Protein AF-A0A914QV08-F1 (afdb_monomer_lite)

Radius of gyration: 94.86 Å; chains: 1; bounding box: 180×82×312 Å

Organism: NCBI:txid227884

Foldseek 3Di:
DDDDDPPPDDDPVNVVVVVVVVVVVVVVVVVVVVVVVVVVVVVVVVVVVVVVVVVVVVVVVVVVVVVVVVVVVVVVVVVVVVVVVVVVVVVVVVVVVVVVVVVVVVVVVVVVVVVLVVVLVVLVVVLVVLVVVLVVVVVVLVVLVVVLVVLVVVLVVLVVVLVVLVVVLVPDDDDPNPVSVVVSVVSVVVSVVSVVVSVVSVVVSVVVNVVSVVVSVVVNVVSVVVNVVSVVVVVVVVVVVVVVVVVVVVVVVVVVVVVVVVVVVVVVVVVVVVVVVVVVVVVVVVVVVVVVVVVVVVVVVVVVVVVVVVVVVVVVVVVVVVVVVVVVVVVVVVVVVVVVVVVVVVVVVVVVVVVVVVVVVVVVVVVVVVVVVVVVVVVVVVVVVVVVVVVVVVVVVVVVVVVVVVVVVVVVVVVPDDDDDDDDDDDDDDDDDDDDDDDDDDDDDDDDDDDDDDDDDDDCPVVVVVVVVVVVVVVVVVVVVVVVVVVVVVVVVVVVVVVVVVVVVVVVVVVVVVVVVVVVVVVVVVVVVVVVVVVVVVVVVVVVVVVVVVVVVVVVVVVVVVVPCVVVVVVVVVVVVVVVVVVVVVVVVVVVVVVVVVVVVVVVVVVVVVVVVVVVVVVVVVVVVVD

Secondary structure (DSSP, 8-state):
-----------HHHHHHHHHHHHHHHHHHHHHHHHHHHHHHHHHHHHHHHHHHHHHHHHHHHHHHHHHHHHHHHHHHHHHHHHHHHHHHHHHHHHHHHHHHHHHHHHHHHHHHHHHHHHHHHHHHHHHHHHHHHHHHHHHHHHHHHHHHHHHHHHHHHHHHHHHHHHHTTS--SS-HHHHHHHHHHHHHHHHHHHHHHHHHHHHHHHHHHHHHHHHHHHHHHHHHHHHHHHHHHHHHHHHHHHHHHHHHHHHHHHHHHHHHHHHHHHHHHHHHHHHHHHHHHHHHHHHHHHHHHHHHHHHHHHHHHHHHHHHHHHHHHHHHHHHHHHHHHHHHHHHHHHHHHHHHHHHHHHHHHHHHHHHHHHHHHHHHHHHHHHHHHHHHHHHHHHHHHHHHHHHHHHHHHHHHHHHHHHHHHTS------------------------------------------SSHHHHHHHHHHHHHHHHHHHHHHHHHHHHHHHHHHHHHHHHHHHHHHHHHHHHHHHHHHHHHHHHHHHHHHHHHHHHHHHHHHHHHHHHHHHHHHHHHHHHHHT-HHHHHHHHHHHHHHHHHHHHHHHHHHHHHHHHHHHHHHHHHHHHHHHHHHHHHHHHHHHHT--

Sequence (627 aa):
MEMNQLVVYFTKEEESSLKNDMEDLVRQSNEVLKEKESLIEANTQLQQSYDNVMDQLSTFKGENDRLKEENEDLLKVVRSYARNEIRLEEENQALQETLDIKLAEMEINDEEKKVLEMDLSKTKLDLVASNKLVIQKEEEIQKLFNEMNLLIDANGKFQLELDLYRRDVSADNQKGSIEALTKALNLEKKNNEALQHELELKKSVMEQVDKLYSDSIEEKTFLQQELTKKDQELKIVNDVIVQKEVEFNDLLNMNESLIGMNNKYQNEQNAYKEELSNIRIENDALKEEIEEASKTVNRLTRNGEKLEEEMEALQKEFDEKAVELNEVKELLSNVQGEFRIVVKHVRELHSIKYEIEAELNEFKIYFDSTNNLLGEKWTDIKTYFNDFCDERFNNSLLTSQLEALQDEISINIRSGSPSLHAQGIYGHDSRLSNLKSPDESVIMSETNFSDSDMNSDEQQTPQVSILLQEKEEEIHNLLLAKQTMNDAFEKLQMEFDSCKTELSNVKLQLQKLEESNETLMEEKETLQQNLNQKAAEMEKINKLYSKCAEEIQQLTQNAKNVQKEEEMKNLLNEKKSLNVANEKLQMECNSLKEKLVNVKALVKDLKMKLKDDDRLFEAMKRYSVGM

Structure (mmCIF, N/CA/C/O backbone):
data_AF-A0A914QV08-F1
#
_entry.id   AF-A0A914QV08-F1
#
loop_
_atom_site.group_PDB
_atom_site.id
_atom_site.type_symbol
_atom_site.label_atom_id
_atom_site.label_alt_id
_atom_site.label_comp_id
_atom_site.label_asym_id
_atom_site.label_entity_id
_atom_site.label_seq_id
_atom_site.pdbx_PDB_ins_code
_atom_site.Cartn_x
_atom_site.Cartn_y
_atom_site.Cartn_z
_atom_site.occupancy
_atom_site.B_iso_or_equiv
_atom_site.auth_seq_id
_atom_site.auth_comp_id
_atom_site.auth_asym_id
_atom_site.auth_atom_id
_atom_site.pdbx_PDB_model_num
ATOM 1 N N . MET A 1 1 ? 48.287 41.450 -59.195 1.00 44.75 1 MET A N 1
ATOM 2 C CA . MET A 1 1 ? 46.987 41.802 -59.801 1.00 44.75 1 MET A CA 1
ATOM 3 C C . MET A 1 1 ? 46.737 40.647 -60.753 1.00 44.75 1 MET A C 1
ATOM 5 O O . MET A 1 1 ? 47.490 40.534 -61.696 1.00 44.75 1 MET A O 1
ATOM 9 N N . GLU A 1 2 ? 46.005 39.602 -60.391 1.00 40.19 2 GLU A N 1
ATOM 10 C CA . GLU A 1 2 ? 44.559 39.590 -60.170 1.00 40.19 2 GLU A CA 1
ATOM 11 C C . GLU A 1 2 ? 44.176 38.449 -59.205 1.00 40.19 2 GLU A C 1
ATOM 13 O O . GLU A 1 2 ? 44.446 37.280 -59.455 1.00 40.19 2 GLU A O 1
ATOM 18 N N . MET A 1 3 ? 43.539 38.804 -58.085 1.00 47.94 3 MET A N 1
ATOM 19 C CA . MET A 1 3 ? 42.507 37.953 -57.492 1.00 47.94 3 MET A CA 1
ATOM 20 C C . MET A 1 3 ? 41.292 38.077 -58.406 1.00 47.94 3 MET A C 1
ATOM 22 O O . MET A 1 3 ? 40.872 39.214 -58.618 1.00 47.94 3 MET A O 1
ATOM 26 N N . ASN A 1 4 ? 40.738 36.972 -58.910 1.00 46.06 4 ASN A N 1
ATOM 27 C CA . ASN A 1 4 ? 39.290 36.738 -58.997 1.00 46.06 4 ASN A CA 1
ATOM 28 C C . ASN A 1 4 ? 38.955 35.478 -59.814 1.00 46.06 4 ASN A C 1
ATOM 30 O O . ASN A 1 4 ? 39.507 35.261 -60.882 1.00 46.06 4 ASN A O 1
ATOM 34 N N . GLN A 1 5 ? 37.957 34.736 -59.316 1.00 45.62 5 GLN A N 1
ATOM 35 C CA . GLN A 1 5 ? 37.134 33.744 -60.027 1.00 45.62 5 GLN A CA 1
ATOM 36 C C . GLN A 1 5 ? 37.705 32.328 -60.206 1.00 45.62 5 GLN A C 1
ATOM 38 O O . GLN A 1 5 ? 37.877 31.847 -61.319 1.00 45.62 5 GLN A O 1
ATOM 43 N N . LEU A 1 6 ? 37.825 31.582 -59.102 1.00 42.19 6 LEU A N 1
ATOM 44 C CA . LEU A 1 6 ? 37.595 30.131 -59.148 1.00 42.19 6 LEU A CA 1
ATOM 45 C C . LEU A 1 6 ? 36.132 29.861 -58.753 1.00 42.19 6 LEU A C 1
ATOM 47 O O . LEU A 1 6 ? 35.830 29.412 -57.651 1.00 42.19 6 LEU A O 1
ATOM 51 N N . VAL A 1 7 ? 35.206 30.235 -59.640 1.00 45.06 7 VAL A N 1
ATOM 52 C CA . VAL A 1 7 ? 33.795 29.843 -59.535 1.00 45.06 7 VAL A CA 1
ATOM 53 C C . VAL A 1 7 ? 33.723 28.394 -59.997 1.00 45.06 7 VAL A C 1
ATOM 55 O O . VAL A 1 7 ? 33.714 28.110 -61.193 1.00 45.06 7 VAL A O 1
ATOM 58 N N . VAL A 1 8 ? 33.740 27.469 -59.039 1.00 50.00 8 VAL A N 1
ATOM 59 C CA . VAL A 1 8 ? 33.333 26.085 -59.285 1.00 50.00 8 VAL A CA 1
ATOM 60 C C . VAL A 1 8 ? 31.843 26.147 -59.602 1.00 50.00 8 VAL A C 1
ATOM 62 O O . VAL A 1 8 ? 31.025 26.351 -58.710 1.00 50.00 8 VAL A O 1
ATOM 65 N N . TYR A 1 9 ? 31.500 26.066 -60.887 1.00 47.19 9 TYR A N 1
ATOM 66 C CA . TYR A 1 9 ? 30.124 25.866 -61.317 1.00 47.19 9 TYR A CA 1
ATOM 67 C C . TYR A 1 9 ? 29.715 24.465 -60.866 1.00 47.19 9 TYR A C 1
ATOM 69 O O . TYR A 1 9 ? 30.026 23.485 -61.540 1.00 47.19 9 TYR A O 1
ATOM 77 N N . PHE A 1 10 ? 29.039 24.376 -59.721 1.00 49.81 10 PHE A N 1
ATOM 78 C CA . PHE A 1 10 ? 28.142 23.255 -59.489 1.00 49.81 10 PHE A CA 1
ATOM 79 C C . PHE A 1 10 ? 27.160 23.217 -60.657 1.00 49.81 10 PHE A C 1
ATOM 81 O O . PHE A 1 10 ? 26.658 24.253 -61.113 1.00 49.81 10 PHE A O 1
ATOM 88 N N . THR A 1 11 ? 26.905 22.029 -61.186 1.00 60.69 11 THR A N 1
ATOM 89 C CA . THR A 1 11 ? 25.772 21.878 -62.092 1.00 60.69 11 THR A CA 1
ATOM 90 C C . THR A 1 11 ? 24.499 22.255 -61.324 1.00 60.69 11 THR A C 1
ATOM 92 O O . THR A 1 11 ? 24.404 22.044 -60.115 1.00 60.69 11 THR A O 1
ATOM 95 N N . LYS A 1 12 ? 23.497 22.836 -61.999 1.00 69.44 12 LYS A N 1
ATOM 96 C CA . LYS A 1 12 ? 22.224 23.205 -61.343 1.00 69.44 12 LYS A CA 1
ATOM 97 C C . LYS A 1 12 ? 21.576 22.029 -60.599 1.00 69.44 12 LYS A C 1
ATOM 99 O O . LYS A 1 12 ? 20.824 22.257 -59.655 1.00 69.44 12 LYS A O 1
ATOM 104 N N . GLU A 1 13 ? 21.848 20.799 -61.027 1.00 70.88 13 GLU A N 1
ATOM 105 C CA . GLU A 1 13 ? 21.416 19.576 -60.348 1.00 70.88 13 GLU A CA 1
ATOM 106 C C . GLU A 1 13 ? 22.136 19.353 -59.017 1.00 70.88 13 GLU A C 1
ATOM 108 O O . GLU A 1 13 ? 21.465 19.098 -58.024 1.00 70.88 13 GLU A O 1
ATOM 113 N N . GLU A 1 14 ? 23.459 19.512 -58.954 1.00 71.12 14 GLU A N 1
ATOM 114 C CA . GLU A 1 14 ? 24.221 19.371 -57.705 1.00 71.12 14 GLU A CA 1
ATOM 115 C C . GLU A 1 14 ? 23.854 20.458 -56.690 1.00 71.12 14 GLU A C 1
ATOM 117 O O . GLU A 1 14 ? 23.657 20.157 -55.517 1.00 71.12 14 GLU A O 1
ATOM 122 N N . GLU A 1 15 ? 23.676 21.706 -57.140 1.00 71.00 15 GLU A N 1
ATOM 123 C CA . GLU A 1 15 ? 23.178 22.796 -56.287 1.00 71.00 15 GLU A CA 1
ATOM 124 C C . GLU A 1 15 ? 21.766 22.505 -55.755 1.00 71.00 15 GLU A C 1
ATOM 126 O O . GLU A 1 15 ? 21.464 22.795 -54.597 1.00 71.00 15 GLU A O 1
ATOM 131 N N . SER A 1 16 ? 20.901 21.904 -56.581 1.00 73.75 16 SER A N 1
ATOM 132 C CA . SER A 1 16 ? 19.544 21.525 -56.170 1.00 73.75 16 SER A CA 1
ATOM 133 C C . SER A 1 16 ? 19.544 20.329 -55.213 1.00 73.75 16 SER A C 1
ATOM 135 O O . SER A 1 16 ? 18.780 20.332 -54.252 1.00 73.75 16 SER A O 1
ATOM 137 N N . SER A 1 17 ? 20.414 19.338 -55.429 1.00 81.12 17 SER A N 1
ATOM 138 C CA . SER A 1 17 ? 20.568 18.176 -54.545 1.00 81.12 17 SER A CA 1
ATOM 139 C C . SER A 1 17 ? 21.088 18.595 -53.176 1.00 81.12 17 SER A C 1
ATOM 141 O O . SER A 1 17 ? 20.472 18.274 -52.167 1.00 81.12 17 SER A O 1
ATOM 143 N N . LEU A 1 18 ? 22.159 19.392 -53.136 1.00 76.44 18 LEU A N 1
ATOM 144 C CA . LEU A 1 18 ? 22.748 19.857 -51.881 1.00 76.44 18 LEU A CA 1
ATOM 145 C C . LEU A 1 18 ? 21.766 20.728 -51.088 1.00 76.44 18 LEU A C 1
ATOM 147 O O . LEU A 1 18 ? 21.722 20.672 -49.862 1.00 76.44 18 LEU A O 1
ATOM 151 N N . LYS A 1 19 ? 20.962 21.533 -51.792 1.00 82.75 19 LYS A N 1
ATOM 152 C CA . LYS A 1 19 ? 19.904 22.332 -51.177 1.00 82.75 19 LYS A CA 1
ATOM 153 C C . LYS A 1 19 ? 18.807 21.452 -50.572 1.00 82.75 19 LYS A C 1
ATOM 155 O O . LYS A 1 19 ? 18.389 21.734 -49.454 1.00 82.75 19 LYS A O 1
ATOM 160 N N . ASN A 1 20 ? 18.378 20.399 -51.267 1.00 86.19 20 ASN A N 1
ATOM 161 C CA . ASN A 1 20 ? 17.392 19.453 -50.740 1.00 86.19 20 ASN A CA 1
ATOM 162 C C . ASN A 1 20 ? 17.938 18.697 -49.519 1.00 86.19 20 ASN A C 1
ATOM 164 O O . ASN A 1 20 ? 17.252 18.629 -48.504 1.00 86.19 20 ASN A O 1
ATOM 168 N N . ASP A 1 21 ? 19.186 18.222 -49.573 1.00 86.88 21 ASP A N 1
ATOM 169 C CA . ASP A 1 21 ? 19.835 17.538 -48.445 1.00 86.88 21 ASP A CA 1
ATOM 170 C C . ASP A 1 21 ? 19.963 18.464 -47.226 1.00 86.88 21 ASP A C 1
ATOM 172 O O . ASP A 1 21 ? 19.763 18.055 -46.082 1.00 86.88 21 ASP A O 1
ATOM 176 N N . MET A 1 22 ? 20.263 19.744 -47.463 1.00 87.31 22 MET A N 1
ATOM 177 C CA . MET A 1 22 ? 20.350 20.756 -46.415 1.00 87.31 22 MET A CA 1
ATOM 178 C C . MET A 1 22 ? 18.970 21.100 -45.834 1.00 87.31 22 MET A C 1
ATOM 180 O O . MET A 1 22 ? 18.849 21.261 -44.620 1.00 87.31 22 MET A O 1
ATOM 184 N N . GLU A 1 23 ? 17.921 21.176 -46.657 1.00 88.38 23 GLU A N 1
ATOM 185 C CA . GLU A 1 23 ? 16.536 21.343 -46.194 1.00 88.38 23 GLU A CA 1
ATOM 186 C C . GLU A 1 23 ? 16.058 20.124 -45.383 1.00 88.38 23 GLU A C 1
ATOM 188 O O . GLU A 1 23 ? 15.420 20.298 -44.340 1.00 88.38 23 GLU A O 1
ATOM 193 N N . ASP A 1 24 ? 16.431 18.906 -45.784 1.00 89.12 24 ASP A N 1
ATOM 194 C CA . ASP A 1 24 ? 16.130 17.676 -45.048 1.00 89.12 24 ASP A CA 1
ATOM 195 C C . ASP A 1 24 ? 16.882 17.586 -43.714 1.00 89.12 24 ASP A C 1
ATOM 197 O O . ASP A 1 24 ? 16.277 17.246 -42.695 1.00 89.12 24 ASP A O 1
ATOM 201 N N . LEU A 1 25 ? 18.161 17.969 -43.673 1.00 87.00 25 LEU A N 1
ATOM 202 C CA . LEU A 1 25 ? 18.932 18.071 -42.429 1.00 87.00 25 LEU A CA 1
ATOM 203 C C . LEU A 1 25 ? 18.346 19.114 -41.476 1.00 87.00 25 LEU A C 1
ATOM 205 O O . LEU A 1 25 ? 18.243 18.869 -40.275 1.00 87.00 25 LEU A O 1
ATOM 209 N N . VAL A 1 26 ? 17.929 20.273 -41.995 1.00 88.62 26 VAL A N 1
ATOM 210 C CA . VAL A 1 26 ? 17.260 21.304 -41.189 1.00 88.62 26 VAL A CA 1
ATOM 211 C C . VAL A 1 26 ? 15.925 20.785 -40.655 1.00 88.62 26 VAL A C 1
ATOM 213 O O . VAL A 1 26 ? 15.602 21.020 -39.489 1.00 88.62 26 VAL A O 1
ATOM 216 N N . ARG A 1 27 ? 15.161 20.039 -41.461 1.00 90.25 27 ARG A N 1
ATOM 217 C CA . ARG A 1 27 ? 13.916 19.402 -41.019 1.00 90.25 27 ARG A CA 1
ATOM 218 C C . ARG A 1 27 ? 14.164 18.384 -39.905 1.00 90.25 27 ARG A C 1
ATOM 220 O O . ARG A 1 27 ? 13.519 18.490 -38.865 1.00 90.25 27 ARG A O 1
ATOM 227 N N . GLN A 1 28 ? 15.125 17.476 -40.073 1.00 88.44 28 GLN A N 1
ATOM 228 C CA . GLN A 1 28 ? 15.495 16.496 -39.044 1.00 88.44 28 GLN A CA 1
ATOM 229 C C . GLN A 1 28 ? 16.004 17.176 -37.767 1.00 88.44 28 GLN A C 1
ATOM 231 O O . GLN A 1 28 ? 15.590 16.822 -36.668 1.00 88.44 28 GLN A O 1
ATOM 236 N N . SER A 1 29 ? 16.839 18.212 -37.894 1.00 88.94 29 SER A N 1
ATOM 237 C CA . SER A 1 29 ? 17.320 19.009 -36.759 1.00 88.94 29 SER A CA 1
ATOM 238 C C . SER A 1 29 ? 16.167 19.660 -35.985 1.00 88.94 29 SER A C 1
ATOM 240 O O . SER A 1 29 ? 16.185 19.692 -34.755 1.00 88.94 29 SER A O 1
ATOM 242 N N . ASN A 1 30 ? 15.150 20.170 -36.684 1.00 89.50 30 ASN A N 1
ATOM 243 C CA . ASN A 1 30 ? 13.964 20.751 -36.054 1.00 89.50 30 ASN A CA 1
ATOM 244 C C . ASN A 1 30 ? 13.074 19.691 -35.385 1.00 89.50 30 ASN A C 1
ATOM 246 O O . ASN A 1 30 ? 12.512 19.960 -34.325 1.00 89.50 30 ASN A O 1
ATOM 250 N N . GLU A 1 31 ? 12.954 18.494 -35.964 1.00 90.12 31 GLU A N 1
ATOM 251 C CA . GLU A 1 31 ? 12.235 17.372 -35.345 1.00 90.12 31 GLU A CA 1
ATOM 252 C C . GLU A 1 31 ? 12.923 16.916 -34.051 1.00 90.12 31 GLU A C 1
ATOM 254 O O . GLU A 1 31 ? 12.260 16.819 -33.019 1.00 90.12 31 GLU A O 1
ATOM 259 N N . VAL A 1 32 ? 14.253 16.769 -34.063 1.00 87.88 32 VAL A N 1
ATOM 260 C CA . VAL A 1 32 ? 15.049 16.434 -32.868 1.00 87.88 32 VAL A CA 1
ATOM 261 C C . VAL A 1 32 ? 14.941 17.521 -31.796 1.00 87.88 32 VAL A C 1
ATOM 263 O O . VAL A 1 32 ? 14.816 17.216 -30.610 1.00 87.88 32 VAL A O 1
ATOM 266 N N . LEU A 1 33 ? 14.955 18.802 -32.182 1.00 88.12 33 LEU A N 1
ATOM 267 C CA . LEU A 1 33 ? 14.746 19.907 -31.238 1.00 88.12 33 LEU A CA 1
ATOM 268 C C . LEU A 1 33 ? 13.366 19.841 -30.580 1.00 88.12 33 LEU A C 1
ATOM 270 O O . LEU A 1 33 ? 13.265 20.011 -29.367 1.00 88.12 33 LEU A O 1
ATOM 274 N N . LYS A 1 34 ? 12.323 19.543 -31.355 1.00 88.81 34 LYS A N 1
ATOM 275 C CA . LYS A 1 34 ? 10.958 19.409 -30.843 1.00 88.81 34 LYS A CA 1
ATOM 276 C C . LYS A 1 34 ? 10.813 18.210 -29.903 1.00 88.81 34 LYS A C 1
ATOM 278 O O . LYS A 1 34 ? 10.137 18.305 -28.881 1.00 88.81 34 LYS A O 1
ATOM 283 N N . GLU A 1 35 ? 11.461 17.094 -30.221 1.00 89.75 35 GLU A N 1
ATOM 284 C CA . GLU A 1 35 ? 11.496 15.915 -29.352 1.00 89.75 35 GLU A CA 1
ATOM 285 C C . GLU A 1 35 ? 12.240 16.212 -28.043 1.00 89.75 35 GLU A C 1
ATOM 287 O O . GLU A 1 35 ? 11.739 15.906 -26.961 1.00 89.75 35 GLU A O 1
ATOM 292 N N . LYS A 1 36 ? 13.374 16.920 -28.116 1.00 88.94 36 LYS A N 1
ATOM 293 C CA . LYS A 1 36 ? 14.104 17.398 -26.936 1.00 88.94 36 LYS A CA 1
ATOM 294 C C . LYS A 1 36 ? 13.247 18.314 -26.059 1.00 88.94 36 LYS A C 1
ATOM 296 O O . LYS A 1 36 ? 13.256 18.158 -24.841 1.00 88.94 36 LYS A O 1
ATOM 301 N N . GLU A 1 37 ? 12.514 19.260 -26.645 1.00 89.62 37 GLU A N 1
ATOM 302 C CA . GLU A 1 37 ? 11.591 20.130 -25.903 1.00 89.62 37 GLU A CA 1
ATOM 303 C C . GLU A 1 37 ? 10.484 19.319 -25.216 1.00 89.62 37 GLU A C 1
ATOM 305 O O . GLU A 1 37 ? 10.229 19.518 -24.028 1.00 89.62 37 GLU A O 1
ATOM 310 N N . SER A 1 38 ? 9.903 18.338 -25.916 1.00 89.50 38 SER A N 1
ATOM 311 C CA . SER A 1 38 ? 8.896 17.436 -25.345 1.00 89.50 38 SER A CA 1
ATOM 312 C C . SER A 1 38 ? 9.447 16.600 -24.183 1.00 89.50 38 SER A C 1
ATOM 314 O O . SER A 1 38 ? 8.743 16.384 -23.197 1.00 89.50 38 SER A O 1
ATOM 316 N N . LEU A 1 39 ? 10.699 16.139 -24.270 1.00 88.44 39 LEU A N 1
ATOM 317 C CA . LEU A 1 39 ? 11.365 15.402 -23.191 1.00 88.44 39 LEU A CA 1
ATOM 318 C C . LEU A 1 39 ? 11.655 16.293 -21.977 1.00 88.44 39 LEU A C 1
ATOM 320 O O . LEU A 1 39 ? 11.482 15.853 -20.842 1.00 88.44 39 LEU A O 1
ATOM 324 N N . ILE A 1 40 ? 12.051 17.552 -22.190 1.00 88.19 40 ILE A N 1
ATOM 325 C CA . ILE A 1 40 ? 12.244 18.527 -21.104 1.00 88.19 40 ILE A CA 1
ATOM 326 C C . ILE A 1 40 ? 10.920 18.791 -20.375 1.00 88.19 40 ILE A C 1
ATOM 328 O O . ILE A 1 40 ? 10.893 18.845 -19.141 1.00 88.19 40 ILE A O 1
ATOM 332 N N . GLU A 1 41 ? 9.819 18.925 -21.114 1.00 88.88 41 GLU A N 1
ATOM 333 C CA . GLU A 1 41 ? 8.491 19.134 -20.536 1.00 88.88 41 GLU A CA 1
ATOM 334 C C . GLU A 1 41 ? 8.027 17.907 -19.736 1.00 88.88 41 GLU A C 1
ATOM 336 O O . GLU A 1 41 ? 7.606 18.048 -18.585 1.00 88.88 41 GLU A O 1
ATOM 341 N N . ALA A 1 42 ? 8.205 16.699 -20.281 1.00 87.06 42 ALA A N 1
ATOM 342 C CA . ALA A 1 42 ? 7.914 15.450 -19.579 1.00 87.06 42 ALA A CA 1
ATOM 343 C C . ALA A 1 42 ? 8.742 15.298 -18.290 1.00 87.06 42 ALA A C 1
ATOM 345 O O . ALA A 1 42 ? 8.202 14.941 -17.243 1.00 87.06 42 ALA A O 1
ATOM 346 N N . ASN A 1 43 ? 10.035 15.631 -18.333 1.00 87.06 43 ASN A N 1
ATOM 347 C CA . ASN A 1 43 ? 10.899 15.572 -17.155 1.00 87.06 43 ASN A CA 1
ATOM 348 C C . ASN A 1 43 ? 10.482 16.600 -16.087 1.00 87.06 43 ASN A C 1
ATOM 350 O O . ASN A 1 43 ? 10.498 16.313 -14.893 1.00 87.06 43 ASN A O 1
ATOM 354 N N . THR A 1 44 ? 10.029 17.783 -16.511 1.00 89.38 44 THR A N 1
ATOM 355 C CA . THR A 1 44 ? 9.492 18.807 -15.600 1.00 89.38 44 THR A CA 1
ATOM 356 C C . THR A 1 44 ? 8.213 18.322 -14.909 1.00 89.38 44 THR A C 1
ATOM 358 O O . THR A 1 44 ? 8.053 18.518 -13.705 1.00 89.38 44 THR A O 1
ATOM 361 N N . GLN A 1 45 ? 7.317 17.649 -15.638 1.00 87.69 45 GLN A N 1
ATOM 362 C CA . GLN A 1 45 ? 6.103 17.058 -15.063 1.00 87.69 45 GLN A CA 1
ATOM 363 C C . GLN A 1 45 ? 6.422 15.916 -14.089 1.00 87.69 45 GLN A C 1
ATOM 365 O O . GLN A 1 45 ? 5.808 15.830 -13.025 1.00 87.69 45 GLN A O 1
ATOM 370 N N . LEU A 1 46 ? 7.406 15.072 -14.412 1.00 86.69 46 LEU A N 1
ATOM 371 C CA . LEU A 1 46 ? 7.882 14.021 -13.510 1.00 86.69 46 LEU A CA 1
ATOM 372 C C . LEU A 1 46 ? 8.454 14.603 -12.218 1.00 86.69 46 LEU A C 1
ATOM 374 O O . LEU A 1 46 ? 8.100 14.131 -11.140 1.00 86.69 46 LEU A O 1
ATOM 378 N N . GLN A 1 47 ? 9.259 15.664 -12.308 1.00 86.56 47 GLN A N 1
ATOM 379 C CA . GLN A 1 47 ? 9.799 16.340 -11.130 1.00 86.56 47 GLN A CA 1
ATOM 380 C C . GLN A 1 47 ? 8.682 16.916 -10.247 1.00 86.56 47 GLN A C 1
ATOM 382 O O . GLN A 1 47 ? 8.678 16.697 -9.040 1.00 86.56 47 GLN A O 1
ATOM 387 N N . GLN A 1 48 ? 7.681 17.572 -10.843 1.00 86.19 48 GLN A N 1
ATOM 388 C CA . GLN A 1 48 ? 6.514 18.068 -10.101 1.00 86.19 48 GLN A CA 1
ATOM 389 C C . GLN A 1 48 ? 5.713 16.936 -9.443 1.00 86.19 48 GLN A C 1
ATOM 391 O O . GLN A 1 48 ? 5.229 17.082 -8.321 1.00 86.19 48 GLN A O 1
ATOM 396 N N . SER A 1 49 ? 5.567 15.795 -10.124 1.00 87.00 49 SER A N 1
ATOM 397 C CA . SER A 1 49 ? 4.915 14.617 -9.551 1.00 87.00 49 SER A CA 1
ATOM 398 C C . SER A 1 49 ? 5.714 14.042 -8.381 1.00 87.00 49 SER A C 1
ATOM 400 O O . SER A 1 49 ? 5.115 13.641 -7.385 1.00 87.00 49 SER A O 1
ATOM 402 N N . TYR A 1 50 ? 7.042 13.997 -8.488 1.00 88.69 50 TYR A N 1
ATOM 403 C CA . TYR A 1 50 ? 7.927 13.545 -7.419 1.00 88.69 50 TYR A CA 1
ATOM 404 C C . TYR A 1 50 ? 7.816 14.448 -6.184 1.00 88.69 50 TYR A C 1
ATOM 406 O O . TYR A 1 50 ? 7.594 13.949 -5.081 1.00 88.69 50 TYR A O 1
ATOM 414 N N . ASP A 1 51 ? 7.873 15.768 -6.375 1.00 86.94 51 ASP A N 1
ATOM 415 C CA . ASP A 1 51 ? 7.759 16.742 -5.286 1.00 86.94 51 ASP A CA 1
ATOM 416 C C . ASP A 1 51 ? 6.397 16.620 -4.570 1.00 86.94 51 ASP A C 1
ATOM 418 O O . ASP A 1 51 ? 6.343 16.548 -3.342 1.00 86.94 51 ASP A O 1
ATOM 422 N N . ASN A 1 52 ? 5.300 16.460 -5.323 1.00 87.88 52 ASN A N 1
ATOM 423 C CA . ASN A 1 52 ? 3.968 16.220 -4.752 1.00 87.88 52 ASN A CA 1
ATOM 424 C C . ASN A 1 52 ? 3.898 14.934 -3.908 1.00 87.88 52 ASN A C 1
ATOM 426 O O . ASN A 1 52 ? 3.266 14.922 -2.850 1.00 87.88 52 ASN A O 1
ATOM 430 N N . VAL A 1 53 ? 4.522 13.842 -4.362 1.00 84.88 53 VAL A N 1
ATOM 431 C CA . VAL A 1 53 ? 4.568 12.579 -3.602 1.00 84.88 53 VAL A CA 1
ATOM 432 C C . VAL A 1 53 ? 5.381 12.751 -2.317 1.00 84.88 53 VAL A C 1
ATOM 434 O O . VAL A 1 53 ? 4.984 12.246 -1.264 1.00 84.88 53 VAL A O 1
ATOM 437 N N . MET A 1 54 ? 6.484 13.498 -2.367 1.00 86.31 54 MET A N 1
ATOM 438 C CA . MET A 1 54 ? 7.299 13.789 -1.187 1.00 86.31 54 MET A CA 1
ATOM 439 C C . MET A 1 54 ? 6.550 14.644 -0.154 1.00 86.31 54 MET A C 1
ATOM 441 O O . MET A 1 54 ? 6.624 14.356 1.044 1.00 86.31 54 MET A O 1
ATOM 445 N N . ASP A 1 55 ? 5.760 15.624 -0.595 1.00 85.25 55 ASP A N 1
ATOM 446 C CA . ASP A 1 55 ? 4.897 16.424 0.284 1.00 85.25 55 ASP A CA 1
ATOM 447 C C . ASP A 1 55 ? 3.798 15.575 0.946 1.00 85.25 55 ASP A C 1
ATOM 449 O O . ASP A 1 55 ? 3.531 15.700 2.150 1.00 85.25 55 ASP A O 1
ATOM 453 N N . GLN A 1 56 ? 3.194 14.647 0.197 1.00 84.94 56 GLN A N 1
ATOM 454 C CA . GLN A 1 56 ? 2.225 13.692 0.744 1.00 84.94 56 GLN A CA 1
ATOM 455 C C . GLN A 1 56 ? 2.865 12.757 1.776 1.00 84.94 56 GLN A C 1
ATOM 457 O O . GLN A 1 56 ? 2.299 12.558 2.851 1.00 84.94 56 GLN A O 1
ATOM 462 N N . LEU A 1 57 ? 4.065 12.233 1.508 1.00 81.94 57 LEU A N 1
ATOM 463 C CA . LEU A 1 57 ? 4.811 11.403 2.462 1.00 81.94 57 LEU A CA 1
ATOM 464 C C . LEU A 1 57 ? 5.153 12.163 3.747 1.00 81.94 57 LEU A C 1
ATOM 466 O O . LEU A 1 57 ? 5.035 11.608 4.841 1.00 81.94 57 LEU A O 1
ATOM 470 N N . SER A 1 58 ? 5.540 13.435 3.632 1.00 82.62 58 SER A N 1
ATOM 471 C CA . SER A 1 58 ? 5.781 14.306 4.787 1.00 82.62 58 SER A CA 1
ATOM 472 C C . SER A 1 58 ? 4.510 14.491 5.625 1.00 82.62 58 SER A C 1
ATOM 474 O O . SER A 1 58 ? 4.539 14.363 6.852 1.00 82.62 58 SER A O 1
ATOM 476 N N . THR A 1 59 ? 3.370 14.688 4.958 1.00 84.75 59 THR A N 1
ATOM 477 C CA . THR A 1 59 ? 2.056 14.807 5.606 1.00 84.75 59 THR A CA 1
ATOM 478 C C . THR A 1 59 ? 1.670 13.514 6.330 1.00 84.75 59 THR A C 1
ATOM 480 O O . THR A 1 59 ? 1.349 13.551 7.518 1.00 84.75 59 THR A O 1
ATOM 483 N N . PHE A 1 60 ? 1.792 12.358 5.667 1.00 84.06 60 PHE A N 1
ATOM 484 C CA . PHE A 1 60 ? 1.508 11.054 6.276 1.00 84.06 60 PHE A CA 1
ATOM 485 C C . PHE A 1 60 ? 2.416 10.747 7.463 1.00 84.06 60 PHE A C 1
ATOM 487 O O . PHE A 1 60 ? 1.973 10.157 8.448 1.00 84.06 60 PHE A O 1
ATOM 494 N N . LYS A 1 61 ? 3.682 11.165 7.404 1.00 85.19 61 LYS A N 1
ATOM 495 C CA . LYS A 1 61 ? 4.604 11.020 8.529 1.00 85.19 61 LYS A CA 1
ATOM 496 C C . LYS A 1 61 ? 4.130 11.822 9.744 1.00 85.19 61 LYS A C 1
ATOM 498 O O . LYS A 1 61 ? 4.086 11.268 10.839 1.00 85.19 61 LYS A O 1
ATOM 503 N N . GLY A 1 62 ? 3.719 13.076 9.545 1.00 82.69 62 GLY A N 1
ATOM 504 C CA . GLY A 1 62 ? 3.164 13.906 10.617 1.00 82.69 62 GLY A CA 1
ATOM 505 C C . GLY A 1 62 ? 1.879 13.329 11.221 1.00 82.69 62 GLY A C 1
ATOM 506 O O . GLY A 1 62 ? 1.699 13.353 12.437 1.00 82.69 62 GLY A O 1
ATOM 507 N N . GLU A 1 63 ? 1.005 12.756 10.394 1.00 82.94 63 GLU A N 1
ATOM 508 C CA . GLU A 1 63 ? -0.234 12.124 10.859 1.00 82.94 63 GLU A CA 1
ATOM 509 C C . GLU A 1 63 ? 0.027 10.823 11.635 1.00 82.94 63 GLU A C 1
ATOM 511 O O . GLU A 1 63 ? -0.578 10.596 12.682 1.00 82.94 63 GLU A O 1
ATOM 516 N N . ASN A 1 64 ? 0.996 10.014 11.199 1.00 82.25 64 ASN A N 1
ATOM 517 C CA . ASN A 1 64 ? 1.432 8.815 11.918 1.00 82.25 64 ASN A CA 1
ATOM 518 C C . ASN A 1 64 ? 2.036 9.158 13.292 1.00 82.25 64 ASN A C 1
ATOM 520 O O . ASN A 1 64 ? 1.742 8.496 14.287 1.00 82.25 64 ASN A O 1
ATOM 524 N N . ASP A 1 65 ? 2.835 10.223 13.377 1.00 83.62 65 ASP A N 1
ATOM 525 C CA . ASP A 1 65 ? 3.377 10.688 14.656 1.00 83.62 65 ASP A CA 1
ATOM 526 C C . ASP A 1 65 ? 2.261 11.175 15.601 1.00 83.62 65 ASP A C 1
ATOM 528 O O . ASP A 1 65 ? 2.279 10.837 16.786 1.00 83.62 65 ASP A O 1
ATOM 532 N N . ARG A 1 66 ? 1.228 11.857 15.077 1.00 88.38 66 ARG A N 1
ATOM 533 C CA . ARG A 1 66 ? 0.044 12.242 15.866 1.00 88.38 66 ARG A CA 1
ATOM 534 C C . ARG A 1 66 ? -0.742 11.028 16.367 1.00 88.38 66 ARG A C 1
ATOM 536 O O . ARG A 1 66 ? -1.126 10.984 17.531 1.00 88.38 66 ARG A O 1
ATOM 543 N N . LEU A 1 67 ? -0.947 10.020 15.518 1.00 83.31 67 LEU A N 1
ATOM 544 C CA . LEU A 1 67 ? -1.635 8.781 15.896 1.00 83.31 67 LEU A CA 1
ATOM 545 C C . LEU A 1 67 ? -0.867 7.987 16.961 1.00 83.31 67 LEU A C 1
ATOM 547 O O . LEU A 1 67 ? -1.483 7.369 17.829 1.00 83.31 67 LEU A O 1
ATOM 551 N N . LYS A 1 68 ? 0.471 8.008 16.939 1.00 81.44 68 LYS A N 1
ATOM 552 C CA . LYS A 1 68 ? 1.285 7.420 18.016 1.00 81.44 68 LYS A CA 1
ATOM 553 C C . LYS A 1 68 ? 1.072 8.138 19.344 1.00 81.44 68 LYS A C 1
ATOM 555 O O . LYS A 1 68 ? 0.954 7.468 20.365 1.00 81.44 68 LYS A O 1
ATOM 560 N N . GLU A 1 69 ? 1.004 9.467 19.331 1.00 83.62 69 GLU A N 1
ATOM 561 C CA . GLU A 1 69 ? 0.730 10.262 20.531 1.00 83.62 69 GLU A CA 1
ATOM 562 C C . GLU A 1 69 ? -0.680 9.984 21.082 1.00 83.62 69 GLU A C 1
ATOM 564 O O . GLU A 1 69 ? -0.827 9.691 22.270 1.00 83.62 69 GLU A O 1
ATOM 569 N N . GLU A 1 70 ? -1.698 9.948 20.214 1.00 83.81 70 GLU A N 1
ATOM 570 C CA . GLU A 1 70 ? -3.071 9.576 20.590 1.00 83.81 70 GLU A CA 1
ATOM 571 C C . GLU A 1 70 ? -3.140 8.151 21.179 1.00 83.81 70 GLU A C 1
ATOM 573 O O . GLU A 1 70 ? -3.802 7.930 22.197 1.00 83.81 70 GLU A O 1
ATOM 578 N N . ASN A 1 71 ? -2.410 7.185 20.607 1.00 78.75 71 ASN A N 1
ATOM 579 C CA . ASN A 1 71 ? -2.318 5.823 21.147 1.00 78.75 71 ASN A CA 1
ATOM 580 C C . ASN A 1 71 ? -1.638 5.767 22.523 1.00 78.75 71 ASN A C 1
ATOM 582 O O . ASN A 1 71 ? -2.071 5.011 23.397 1.00 78.75 71 ASN A O 1
ATOM 586 N N . GLU A 1 72 ? -0.585 6.556 22.740 1.00 85.25 72 GLU A N 1
ATOM 587 C CA . GLU A 1 72 ? 0.099 6.647 24.033 1.00 85.25 72 GLU A CA 1
ATOM 588 C C . GLU A 1 72 ? -0.846 7.209 25.112 1.00 85.25 72 GLU A C 1
ATOM 590 O O . GLU A 1 72 ? -0.879 6.721 26.248 1.00 85.25 72 GLU A O 1
ATOM 595 N N . ASP A 1 73 ? -1.671 8.195 24.757 1.00 82.19 73 ASP A N 1
ATOM 596 C CA . ASP A 1 73 ? -2.678 8.765 25.651 1.00 82.19 73 ASP A CA 1
ATOM 597 C C . ASP A 1 73 ? -3.835 7.797 25.931 1.00 82.19 73 ASP A C 1
ATOM 599 O O . ASP A 1 73 ? -4.230 7.634 27.092 1.00 82.19 73 ASP A O 1
ATOM 603 N N . LEU A 1 74 ? -4.313 7.064 24.922 1.00 77.69 74 LEU A N 1
ATOM 604 C CA . LEU A 1 74 ? -5.281 5.980 25.117 1.00 77.69 74 LEU A CA 1
ATOM 605 C C . LEU A 1 74 ? -4.728 4.894 26.047 1.00 77.69 74 LEU A C 1
ATOM 607 O O . LEU A 1 74 ? -5.426 4.445 26.957 1.00 77.69 74 LEU A O 1
ATOM 611 N N . LEU A 1 75 ? -3.454 4.520 25.909 1.00 79.88 75 LEU A N 1
ATOM 612 C CA . LEU A 1 75 ? -2.792 3.580 26.817 1.00 79.88 75 LEU A CA 1
ATOM 613 C C . LEU A 1 75 ? -2.748 4.091 28.263 1.00 79.88 75 LEU A C 1
ATOM 615 O O . LEU A 1 75 ? -2.939 3.305 29.196 1.00 79.88 75 LEU A O 1
ATOM 619 N N . LYS A 1 76 ? -2.534 5.395 28.488 1.00 82.94 76 LYS A N 1
ATOM 620 C CA . LYS A 1 76 ? -2.608 5.988 29.838 1.00 82.94 76 LYS A CA 1
ATOM 621 C C . LYS A 1 76 ? -4.017 5.889 30.421 1.00 82.94 76 LYS A C 1
ATOM 623 O O . LYS A 1 76 ? -4.149 5.588 31.610 1.00 82.94 76 LYS A O 1
ATOM 628 N N . VAL A 1 77 ? -5.043 6.105 29.598 1.00 74.75 77 VAL A N 1
ATOM 629 C CA . VAL A 1 77 ? -6.454 5.965 29.983 1.00 74.75 77 VAL A CA 1
ATOM 630 C C . VAL A 1 77 ? -6.788 4.505 30.310 1.00 74.75 77 VAL A C 1
ATOM 632 O O . VAL A 1 77 ? -7.322 4.224 31.377 1.00 74.75 77 VAL A O 1
ATOM 635 N N . VAL A 1 78 ? -6.379 3.542 29.483 1.00 72.25 78 VAL A N 1
ATOM 636 C CA . VAL A 1 78 ? -6.580 2.108 29.767 1.00 72.25 78 VAL A CA 1
ATOM 637 C C . VAL A 1 78 ? -5.892 1.697 31.076 1.00 72.25 78 VAL A C 1
ATOM 639 O O . VAL A 1 78 ? -6.482 1.005 31.906 1.00 72.25 78 VAL A O 1
ATOM 642 N N . ARG A 1 79 ? -4.672 2.188 31.336 1.00 79.94 79 ARG A N 1
ATOM 643 C CA . ARG A 1 79 ? -3.964 1.950 32.609 1.00 79.94 79 ARG A CA 1
ATOM 644 C C . ARG A 1 79 ? -4.631 2.619 33.817 1.00 79.94 79 ARG A C 1
ATOM 646 O O . ARG A 1 79 ? -4.382 2.195 34.947 1.00 79.94 79 ARG A O 1
ATOM 653 N N . SER A 1 80 ? -5.400 3.695 33.643 1.00 74.25 80 SER A N 1
ATOM 654 C CA . SER A 1 80 ? -6.164 4.297 34.745 1.00 74.25 80 SER A CA 1
ATOM 655 C C . SER A 1 80 ? -7.440 3.501 35.025 1.00 74.25 80 SER A C 1
ATOM 657 O O . SER A 1 80 ? -7.733 3.245 36.191 1.00 74.25 80 SER A O 1
ATOM 659 N N . TYR A 1 81 ? -8.120 3.008 33.984 1.00 69.38 81 TYR A N 1
ATOM 660 C CA . TYR A 1 81 ? -9.264 2.106 34.128 1.00 69.38 81 TYR A CA 1
ATOM 661 C C . TYR A 1 81 ? -8.893 0.801 34.834 1.00 69.38 81 TYR A C 1
ATOM 663 O O . TYR A 1 81 ? -9.544 0.457 35.815 1.00 69.38 81 TYR A O 1
ATOM 671 N N . ALA A 1 82 ? -7.797 0.146 34.439 1.00 70.75 82 ALA A N 1
ATOM 672 C CA . ALA A 1 82 ? -7.329 -1.075 35.104 1.00 70.75 82 ALA A CA 1
ATOM 673 C C . ALA A 1 82 ? -7.016 -0.857 36.600 1.00 70.75 82 ALA A C 1
ATOM 675 O O . ALA A 1 82 ? -7.275 -1.720 37.433 1.00 70.75 82 ALA A O 1
ATOM 676 N N . ARG A 1 83 ? -6.493 0.322 36.972 1.00 76.12 83 ARG A N 1
ATOM 677 C CA . ARG A 1 83 ? -6.264 0.679 38.384 1.00 76.12 83 ARG A CA 1
ATOM 678 C C . ARG A 1 83 ? -7.565 0.909 39.152 1.00 76.12 83 ARG A C 1
ATOM 680 O O . ARG A 1 83 ? -7.646 0.542 40.319 1.00 76.12 83 ARG A O 1
ATOM 687 N N . ASN A 1 84 ? -8.568 1.509 38.514 1.00 65.88 84 ASN A N 1
ATOM 688 C CA . ASN A 1 84 ? -9.885 1.693 39.122 1.00 65.88 84 ASN A CA 1
ATOM 689 C C . ASN A 1 84 ? -10.623 0.362 39.306 1.00 65.88 84 ASN A C 1
ATOM 691 O O . ASN A 1 84 ? -11.308 0.200 40.309 1.00 65.88 84 ASN A O 1
ATOM 695 N N . GLU A 1 85 ? -10.460 -0.579 38.375 1.00 68.50 85 GLU A N 1
ATOM 696 C CA . GLU A 1 85 ? -11.030 -1.928 38.461 1.00 68.50 85 GLU A CA 1
ATOM 697 C C . GLU A 1 85 ? -10.490 -2.685 39.680 1.00 68.50 85 GLU A C 1
ATOM 699 O O . GLU A 1 85 ? -11.278 -3.118 40.515 1.00 68.50 85 GLU A O 1
ATOM 704 N N . ILE A 1 86 ? -9.164 -2.714 39.862 1.00 73.81 86 ILE A N 1
ATOM 705 C CA . ILE A 1 86 ? -8.529 -3.316 41.048 1.00 73.81 86 ILE A CA 1
ATOM 706 C C . ILE A 1 86 ? -9.068 -2.684 42.340 1.00 73.81 86 ILE A C 1
ATOM 708 O O . ILE A 1 86 ? -9.416 -3.391 43.280 1.00 73.81 86 ILE A O 1
ATOM 712 N N . ARG A 1 87 ? -9.197 -1.351 42.377 1.00 73.00 87 ARG A N 1
ATOM 713 C CA . ARG A 1 87 ? -9.706 -0.637 43.557 1.00 73.00 87 ARG A CA 1
ATOM 714 C C . ARG A 1 87 ? -11.163 -0.989 43.883 1.00 73.00 87 ARG A C 1
ATOM 716 O O . ARG A 1 87 ? -11.520 -1.079 45.052 1.00 73.00 87 ARG A O 1
ATOM 723 N N . LEU A 1 88 ? -12.009 -1.144 42.864 1.00 68.81 88 LEU A N 1
ATOM 724 C CA . LEU A 1 88 ? -13.409 -1.544 43.042 1.00 68.81 88 LEU A CA 1
ATOM 725 C C . LEU A 1 88 ? -13.522 -2.990 43.536 1.00 68.81 88 LEU A C 1
ATOM 727 O O . LEU A 1 88 ? -14.402 -3.299 44.334 1.00 68.81 88 LEU A O 1
ATOM 731 N N . GLU A 1 89 ? -12.625 -3.865 43.088 1.00 69.75 89 GLU A N 1
ATOM 732 C CA . GLU A 1 89 ? -12.574 -5.255 43.536 1.00 69.75 89 GLU A CA 1
ATOM 733 C C . GLU A 1 89 ? -12.149 -5.357 45.010 1.00 69.75 89 GLU A C 1
ATOM 735 O O . GLU A 1 89 ? -12.785 -6.072 45.784 1.00 69.75 89 GLU A O 1
ATOM 740 N N . GLU A 1 90 ? -11.175 -4.544 45.436 1.00 75.06 90 GLU A N 1
ATOM 741 C CA . GLU A 1 90 ? -10.795 -4.386 46.848 1.00 75.06 90 GLU A CA 1
ATOM 742 C C . GLU A 1 90 ? -11.950 -3.833 47.712 1.00 75.06 90 GLU A C 1
ATOM 744 O O . GLU A 1 90 ? -12.205 -4.343 48.805 1.00 75.06 90 GLU A O 1
ATOM 749 N N . GLU A 1 91 ? -12.693 -2.823 47.233 1.00 72.69 91 GLU A N 1
ATOM 750 C CA . GLU A 1 91 ? -13.878 -2.285 47.931 1.00 72.69 91 GLU A CA 1
ATOM 751 C C . GLU A 1 91 ? -14.994 -3.331 48.073 1.00 72.69 91 GLU A C 1
ATOM 753 O O . GLU A 1 91 ? -15.603 -3.448 49.140 1.00 72.69 91 GLU A O 1
ATOM 758 N N . ASN A 1 92 ? -15.249 -4.118 47.025 1.00 66.69 92 ASN A N 1
ATOM 759 C CA . ASN A 1 92 ? -16.237 -5.197 47.062 1.00 66.69 92 ASN A CA 1
ATOM 760 C C . ASN A 1 92 ? -15.837 -6.300 48.045 1.00 66.69 92 ASN A C 1
ATOM 762 O O . ASN A 1 92 ? -16.690 -6.800 48.780 1.00 66.69 92 ASN A O 1
ATOM 766 N N . GLN A 1 93 ? -14.551 -6.649 48.108 1.00 74.62 93 GLN A N 1
ATOM 767 C CA . GLN A 1 93 ? -14.050 -7.626 49.070 1.00 74.62 93 GLN A CA 1
ATOM 768 C C . GLN A 1 93 ? -14.233 -7.137 50.517 1.00 74.62 93 GLN A C 1
ATOM 770 O O . GLN A 1 93 ? -14.733 -7.882 51.358 1.00 74.62 93 GLN A O 1
ATOM 775 N N . ALA A 1 94 ? -13.940 -5.863 50.796 1.00 71.62 94 ALA A N 1
ATOM 776 C CA . ALA A 1 94 ? -14.162 -5.265 52.116 1.00 71.62 94 ALA A CA 1
ATOM 777 C C . ALA A 1 94 ? -15.655 -5.198 52.505 1.00 71.62 94 ALA A C 1
ATOM 779 O O . ALA A 1 94 ? -16.024 -5.396 53.669 1.00 71.62 94 ALA A O 1
ATOM 780 N N . LEU A 1 95 ? -16.539 -4.931 51.536 1.00 72.69 95 LEU A N 1
ATOM 781 C CA . LEU A 1 95 ? -17.988 -4.967 51.747 1.00 72.69 95 LEU A CA 1
ATOM 782 C C . LEU A 1 95 ? -18.485 -6.381 52.060 1.00 72.69 95 LEU A C 1
ATOM 784 O O . LEU A 1 95 ? -19.330 -6.531 52.944 1.00 72.69 95 LEU A O 1
ATOM 788 N N . GLN A 1 96 ? -17.942 -7.401 51.390 1.00 72.38 96 GLN A N 1
ATOM 789 C CA . GLN A 1 96 ? -18.277 -8.798 51.657 1.00 72.38 96 GLN A CA 1
ATOM 790 C C . GLN A 1 96 ? -17.857 -9.216 53.073 1.00 72.38 96 GLN A C 1
ATOM 792 O O . GLN A 1 96 ? -18.676 -9.756 53.811 1.00 72.38 96 GLN A O 1
ATOM 797 N N . GLU A 1 97 ? -16.641 -8.869 53.505 1.00 75.19 97 GLU A N 1
ATOM 798 C CA . GLU A 1 97 ? -16.183 -9.117 54.883 1.00 75.19 97 GLU A CA 1
ATOM 799 C C . GLU A 1 97 ? -17.080 -8.422 55.922 1.00 75.19 97 GLU A C 1
ATOM 801 O O . GLU A 1 97 ? -17.415 -8.990 56.962 1.00 75.19 97 GLU A O 1
ATOM 806 N N . THR A 1 98 ? -17.533 -7.199 55.629 1.00 75.12 98 THR A N 1
ATOM 807 C CA . THR A 1 98 ? -18.461 -6.458 56.500 1.00 75.12 98 THR A CA 1
ATOM 808 C C . THR A 1 98 ? -19.840 -7.124 56.577 1.00 75.12 98 THR A C 1
ATOM 810 O O . THR A 1 98 ? -20.479 -7.112 57.634 1.00 75.12 98 THR A O 1
ATOM 813 N N . LEU A 1 99 ? -20.324 -7.684 55.465 1.00 70.25 99 LEU A N 1
ATOM 814 C CA . LEU A 1 99 ? -21.590 -8.413 55.408 1.00 70.25 99 LEU A CA 1
ATOM 815 C C . LEU A 1 99 ? -21.518 -9.699 56.239 1.00 70.25 99 LEU A C 1
ATOM 817 O O . LEU A 1 99 ? -22.430 -9.960 57.023 1.00 70.25 99 LEU A O 1
ATOM 821 N N . ASP A 1 100 ? -20.421 -10.447 56.122 1.00 70.06 100 ASP A N 1
ATOM 822 C CA . ASP A 1 100 ? -20.195 -11.689 56.864 1.00 70.06 100 ASP A CA 1
ATOM 823 C C . ASP A 1 100 ? -20.137 -11.433 58.383 1.00 70.06 100 ASP A C 1
ATOM 825 O O . ASP A 1 100 ? -20.748 -12.166 59.163 1.00 70.06 100 ASP A O 1
ATOM 829 N N . ILE A 1 101 ? -19.501 -10.334 58.816 1.00 71.12 101 ILE A N 1
ATOM 830 C CA . ILE A 1 101 ? -19.501 -9.898 60.226 1.00 71.12 101 ILE A CA 1
ATOM 831 C C . ILE A 1 101 ? -20.923 -9.582 60.710 1.00 71.12 101 ILE A C 1
ATOM 833 O O . ILE A 1 101 ? -21.324 -10.031 61.783 1.00 71.12 101 ILE A O 1
ATOM 837 N N . LYS A 1 102 ? -21.718 -8.846 59.922 1.00 67.81 102 LYS A N 1
ATOM 838 C CA . LYS A 1 102 ? -23.107 -8.516 60.290 1.00 67.81 102 LYS A CA 1
ATOM 839 C C . LYS A 1 102 ? -24.023 -9.737 60.335 1.00 67.81 102 LYS A C 1
ATOM 841 O O . LYS A 1 102 ? -24.934 -9.774 61.158 1.00 67.81 102 LYS A O 1
ATOM 846 N N . LEU A 1 103 ? -23.809 -10.717 59.458 1.00 61.19 103 LEU A N 1
ATOM 847 C CA . LEU A 1 103 ? -24.535 -11.988 59.492 1.00 61.19 103 LEU A CA 1
ATOM 848 C C . LEU A 1 103 ? -24.219 -12.761 60.782 1.00 61.19 103 LEU A C 1
ATOM 850 O O . LEU A 1 103 ? -25.147 -13.227 61.439 1.00 61.19 103 LEU A O 1
ATOM 854 N N . ALA A 1 104 ? -22.953 -12.790 61.208 1.00 60.72 104 ALA A N 1
ATOM 855 C CA . ALA A 1 104 ? -22.553 -13.379 62.488 1.00 60.72 104 ALA A CA 1
ATOM 856 C C . ALA A 1 104 ? -23.128 -12.625 63.708 1.00 60.72 104 ALA A C 1
ATOM 858 O O . ALA A 1 104 ? -23.511 -13.243 64.699 1.00 60.72 104 ALA A O 1
ATOM 859 N N . GLU A 1 105 ? -23.255 -11.294 63.645 1.00 57.56 105 GLU A N 1
ATOM 860 C CA . GLU A 1 105 ? -23.930 -10.499 64.687 1.00 57.56 105 GLU A CA 1
ATOM 861 C C . GLU A 1 105 ? -25.444 -10.777 64.768 1.00 57.56 105 GLU A C 1
ATOM 863 O O . GLU A 1 105 ? -26.029 -10.700 65.849 1.00 57.56 105 GLU A O 1
ATOM 868 N N . MET A 1 106 ? -26.100 -11.122 63.653 1.00 55.59 106 MET A N 1
ATOM 869 C CA . MET A 1 106 ? -27.517 -11.509 63.661 1.00 55.59 106 MET A CA 1
ATOM 870 C C . MET A 1 106 ? -27.752 -12.904 64.256 1.00 55.59 106 MET A C 1
ATOM 872 O O . MET A 1 106 ? -28.743 -13.073 64.962 1.00 55.59 106 MET A O 1
ATOM 876 N N . GLU A 1 107 ? -26.843 -13.866 64.059 1.00 52.62 107 GLU A N 1
ATOM 877 C CA . GLU A 1 107 ? -26.914 -15.178 64.733 1.00 52.62 107 GLU A CA 1
ATOM 878 C C . GLU A 1 107 ? -26.846 -15.046 66.268 1.00 52.62 107 GLU A C 1
ATOM 880 O O . GLU A 1 107 ? -27.480 -15.813 66.991 1.00 52.62 107 GLU A O 1
ATOM 885 N N . ILE A 1 108 ? -26.150 -14.026 66.786 1.00 51.25 108 ILE A N 1
ATOM 886 C CA . ILE A 1 108 ? -26.099 -13.720 68.227 1.00 51.25 108 ILE A CA 1
ATOM 887 C C . ILE A 1 108 ? -27.462 -13.216 68.750 1.00 51.25 108 ILE A C 1
ATOM 889 O O . ILE A 1 108 ? -27.851 -13.559 69.868 1.00 51.25 108 ILE A O 1
ATOM 893 N N . ASN A 1 109 ? -28.228 -12.470 67.944 1.00 53.50 109 ASN A N 1
ATOM 894 C CA . ASN A 1 109 ? -29.564 -11.978 68.322 1.00 53.50 109 ASN A CA 1
ATOM 895 C C . ASN A 1 109 ? -30.626 -13.095 68.409 1.00 53.50 109 ASN A C 1
ATOM 897 O O . ASN A 1 109 ? -31.541 -13.005 69.231 1.00 53.50 109 ASN A O 1
ATOM 901 N N . ASP A 1 110 ? -30.519 -14.157 67.605 1.00 53.50 110 ASP A N 1
ATOM 902 C CA . ASP A 1 110 ? -31.427 -15.315 67.697 1.00 53.50 110 ASP A CA 1
ATOM 903 C C . ASP A 1 110 ? -31.222 -16.109 68.999 1.00 53.50 110 ASP A C 1
ATOM 905 O O . ASP A 1 110 ? -32.173 -16.654 69.575 1.00 53.50 110 ASP A O 1
ATOM 909 N N . GLU A 1 111 ? -29.999 -16.112 69.530 1.00 56.62 111 GLU A N 1
ATOM 910 C CA . GLU A 1 111 ? -29.693 -16.723 70.822 1.00 56.62 111 GLU A CA 1
ATOM 911 C C . GLU A 1 111 ? -30.249 -15.881 71.992 1.00 56.62 111 GLU A C 1
ATOM 913 O O . GLU A 1 111 ? -30.772 -16.443 72.958 1.00 56.62 111 GLU A O 1
ATOM 918 N N . GLU A 1 112 ? -30.265 -14.545 71.886 1.00 54.38 112 GLU A N 1
ATOM 919 C CA . GLU A 1 112 ? -30.942 -13.661 72.856 1.00 54.38 112 GLU A CA 1
ATOM 920 C C . GLU A 1 112 ? -32.471 -13.856 72.862 1.00 54.38 112 GLU A C 1
ATOM 922 O O . GLU A 1 112 ? -33.101 -13.873 73.927 1.00 54.38 112 GLU A O 1
ATOM 927 N N . LYS A 1 113 ? -33.078 -14.091 71.690 1.00 55.38 113 LYS A N 1
ATOM 928 C CA . LYS A 1 113 ? -34.505 -14.433 71.566 1.00 55.38 113 LYS A CA 1
ATOM 929 C C . LYS A 1 113 ? -34.837 -15.762 72.255 1.00 55.38 113 LYS A C 1
ATOM 931 O O . LYS A 1 113 ? -35.810 -15.827 73.008 1.00 55.38 113 LYS A O 1
ATOM 936 N N . LYS A 1 114 ? -34.007 -16.798 72.074 1.00 65.19 114 LYS A N 1
ATOM 937 C CA . LYS A 1 114 ? -34.135 -18.080 72.799 1.00 65.19 114 LYS A CA 1
ATOM 938 C C . LYS A 1 114 ? -34.054 -17.903 74.312 1.00 65.19 114 LYS A C 1
ATOM 940 O O . LYS A 1 114 ? -34.818 -18.539 75.035 1.00 65.19 114 LYS A O 1
ATOM 945 N N . VAL A 1 115 ? -33.142 -17.060 74.801 1.00 64.62 115 VAL A N 1
ATOM 946 C CA . VAL A 1 115 ? -32.998 -16.793 76.242 1.00 64.62 115 VAL A CA 1
ATOM 947 C C . VAL A 1 115 ? -34.272 -16.153 76.804 1.00 64.62 115 VAL A C 1
ATOM 949 O O . VAL A 1 115 ? -34.777 -16.607 77.829 1.00 64.62 115 VAL A O 1
ATOM 952 N N . LEU A 1 116 ? -34.862 -15.184 76.099 1.00 61.38 116 LEU A N 1
ATOM 953 C CA . LEU A 1 116 ? -36.124 -14.549 76.501 1.00 61.38 116 LEU A CA 1
ATOM 954 C C . LEU A 1 116 ? -37.331 -15.504 76.451 1.00 61.38 116 LEU A C 1
ATOM 956 O O . LEU A 1 116 ? -38.173 -15.478 77.352 1.00 61.38 116 LEU A O 1
ATOM 960 N N . GLU A 1 117 ? -37.419 -16.373 75.440 1.00 58.72 117 GLU A N 1
ATOM 961 C CA . GLU A 1 117 ? -38.459 -17.412 75.354 1.00 58.72 117 GLU A CA 1
ATOM 962 C C . GLU A 1 117 ? -38.325 -18.458 76.475 1.00 58.72 117 GLU A C 1
ATOM 964 O O . GLU A 1 117 ? -39.330 -18.937 77.020 1.00 58.72 117 GLU A O 1
ATOM 969 N N . MET A 1 118 ? -37.089 -18.783 76.860 1.00 68.50 118 MET A N 1
ATOM 970 C CA . MET A 1 118 ? -36.788 -19.694 77.961 1.00 68.50 118 MET A CA 1
ATOM 971 C C . MET A 1 118 ? -37.132 -19.067 79.320 1.00 68.50 118 MET A C 1
ATOM 973 O O . MET A 1 118 ? -37.756 -19.730 80.151 1.00 68.50 118 MET A O 1
ATOM 977 N N . ASP A 1 119 ? -36.825 -17.784 79.521 1.00 65.12 119 ASP A N 1
ATOM 978 C CA . ASP A 1 119 ? -37.198 -17.034 80.725 1.00 65.12 119 ASP A CA 1
ATOM 979 C C . ASP A 1 119 ? -38.719 -16.897 80.862 1.00 65.12 119 ASP A C 1
ATOM 981 O O . ASP A 1 119 ? -39.263 -17.151 81.935 1.00 65.12 119 ASP A O 1
ATOM 985 N N . LEU A 1 120 ? -39.439 -16.602 79.775 1.00 64.25 120 LEU A N 1
ATOM 986 C CA . LEU A 1 120 ? -40.905 -16.563 79.781 1.00 64.25 120 LEU A CA 1
ATOM 987 C C . LEU A 1 120 ? -41.514 -17.935 80.111 1.00 64.25 120 LEU A C 1
ATOM 989 O O . LEU A 1 120 ? -42.484 -18.033 80.867 1.00 64.25 120 LEU A O 1
ATOM 993 N N . SER A 1 121 ? -40.953 -19.003 79.540 1.00 68.50 121 SER A N 1
ATOM 994 C CA . SER A 1 121 ? -41.390 -20.376 79.811 1.00 68.50 121 SER A CA 1
ATOM 995 C C . SER A 1 121 ? -41.158 -20.753 81.272 1.00 68.50 121 SER A C 1
ATOM 997 O O . SER A 1 121 ? -42.016 -21.392 81.882 1.00 68.50 121 SER A O 1
ATOM 999 N N . LYS A 1 122 ? -40.048 -20.296 81.858 1.00 71.00 122 LYS A N 1
ATOM 1000 C CA . LYS A 1 122 ? -39.732 -20.466 83.276 1.00 71.00 122 LYS A CA 1
ATOM 1001 C C . LYS A 1 122 ? -40.705 -19.698 84.174 1.00 71.00 122 LYS A C 1
ATOM 1003 O O . LYS A 1 122 ? -41.284 -20.307 85.064 1.00 71.00 122 LYS A O 1
ATOM 1008 N N . THR A 1 123 ? -40.996 -18.429 83.882 1.00 66.81 123 THR A N 1
ATOM 1009 C CA . THR A 1 123 ? -41.984 -17.641 84.644 1.00 66.81 123 THR A CA 1
ATOM 1010 C C . THR A 1 123 ? -43.387 -18.251 84.569 1.00 66.81 123 THR A C 1
ATOM 1012 O O . THR A 1 123 ? -44.089 -18.309 85.575 1.00 66.81 123 THR A O 1
ATOM 1015 N N . LYS A 1 124 ? -43.803 -18.777 83.405 1.00 62.16 124 LYS A N 1
ATOM 1016 C CA . LYS A 1 124 ? -45.068 -19.527 83.272 1.00 62.16 124 LYS A CA 1
ATOM 1017 C C . LYS A 1 124 ? -45.077 -20.792 84.133 1.00 62.16 124 LYS A C 1
ATOM 1019 O O . LYS A 1 124 ? -46.106 -21.116 84.721 1.00 62.16 124 LYS A O 1
ATOM 1024 N N . LEU A 1 125 ? -43.947 -21.494 84.212 1.00 68.31 125 LEU A N 1
ATOM 1025 C CA . LEU A 1 125 ? -43.794 -22.683 85.048 1.00 68.31 125 LEU A CA 1
ATOM 1026 C C . LEU A 1 125 ? -43.884 -22.339 86.544 1.00 68.31 125 LEU A C 1
ATOM 1028 O O . LEU A 1 125 ? -44.589 -23.025 87.282 1.00 68.31 125 LEU A O 1
ATOM 1032 N N . ASP A 1 126 ? -43.237 -21.253 86.967 1.00 64.19 126 ASP A N 1
ATOM 1033 C CA . ASP A 1 126 ? -43.264 -20.756 88.348 1.00 64.19 126 ASP A CA 1
ATOM 1034 C C . ASP A 1 126 ? -44.681 -20.308 88.753 1.00 64.19 126 ASP A C 1
ATOM 1036 O O . ASP A 1 126 ? -45.139 -20.601 89.856 1.00 64.19 126 ASP A O 1
ATOM 1040 N N . LEU A 1 127 ? -45.442 -19.714 87.828 1.00 61.62 127 LEU A N 1
ATOM 1041 C CA . LEU A 1 127 ? -46.847 -19.338 88.031 1.00 61.62 127 LEU A CA 1
ATOM 1042 C C . LEU A 1 127 ? -47.762 -20.565 88.198 1.00 61.62 127 LEU A C 1
ATOM 1044 O O . LEU A 1 127 ? -48.683 -20.567 89.015 1.00 61.62 127 LEU A O 1
ATOM 1048 N N . VAL A 1 128 ? -47.496 -21.642 87.452 1.00 64.69 128 VAL A N 1
ATOM 1049 C CA . VAL A 1 128 ? -48.186 -22.934 87.616 1.00 64.69 128 VAL A CA 1
ATOM 1050 C C . VAL A 1 128 ? -47.806 -23.597 88.945 1.00 64.69 128 VAL A C 1
ATOM 1052 O O . VAL A 1 128 ? -48.673 -24.168 89.609 1.00 64.69 128 VAL A O 1
ATOM 1055 N N . ALA A 1 129 ? -46.541 -23.505 89.362 1.00 62.34 129 ALA A N 1
ATOM 1056 C CA . ALA A 1 129 ? -46.075 -24.025 90.646 1.00 62.34 129 ALA A CA 1
ATOM 1057 C C . ALA A 1 129 ? -46.676 -23.259 91.839 1.00 62.34 129 ALA A C 1
ATOM 1059 O O . ALA A 1 129 ? -47.128 -23.893 92.791 1.00 62.34 129 ALA A O 1
ATOM 1060 N N . SER A 1 130 ? -46.766 -21.930 91.757 1.00 57.91 130 SER A N 1
ATOM 1061 C CA . SER A 1 130 ? -47.421 -21.084 92.763 1.00 57.91 130 SER A CA 1
ATOM 1062 C C . SER A 1 130 ? -48.926 -21.378 92.847 1.00 57.91 130 SER A C 1
ATOM 1064 O O . SER A 1 130 ? -49.441 -21.654 93.927 1.00 57.91 130 SER A O 1
ATOM 1066 N N . ASN A 1 131 ? -49.627 -21.514 91.711 1.00 58.12 131 ASN A N 1
ATOM 1067 C CA . ASN A 1 131 ? -51.032 -21.957 91.705 1.00 58.12 131 ASN A CA 1
ATOM 1068 C C . ASN A 1 131 ? -51.222 -23.342 92.351 1.00 58.12 131 ASN A C 1
ATOM 1070 O O . ASN A 1 131 ? -52.217 -23.582 93.031 1.00 58.12 131 ASN A O 1
ATOM 1074 N N . LYS A 1 132 ? -50.263 -24.258 92.176 1.00 67.00 132 LYS A N 1
ATOM 1075 C CA . LYS A 1 132 ? -50.281 -25.566 92.842 1.00 67.00 132 LYS A CA 1
ATOM 1076 C C . LYS A 1 132 ? -50.069 -25.448 94.357 1.00 67.00 132 LYS A C 1
ATOM 1078 O O . LYS A 1 132 ? -50.686 -26.202 95.104 1.00 67.00 132 LYS A O 1
ATOM 1083 N N . LEU A 1 133 ? -49.237 -24.507 94.806 1.00 65.38 133 LEU A N 1
ATOM 1084 C CA . LEU A 1 133 ? -49.040 -24.192 96.223 1.00 65.38 133 LEU A CA 1
ATOM 1085 C C . LEU A 1 133 ? -50.317 -23.604 96.846 1.00 65.38 133 LEU A C 1
ATOM 1087 O O . LEU A 1 133 ? -50.696 -24.007 97.941 1.00 65.38 133 LEU A O 1
ATOM 1091 N N . VAL A 1 134 ? -51.020 -22.720 96.129 1.00 60.34 134 VAL A N 1
ATOM 1092 C CA . VAL A 1 134 ? -52.321 -22.170 96.553 1.00 60.34 134 VAL A CA 1
ATOM 1093 C C . VAL A 1 134 ? -53.355 -23.283 96.727 1.00 60.34 134 VAL A C 1
ATOM 1095 O O . VAL A 1 134 ? -53.996 -23.348 97.770 1.00 60.34 134 VAL A O 1
ATOM 1098 N N . ILE A 1 135 ? -53.441 -24.224 95.780 1.00 64.56 135 ILE A N 1
ATOM 1099 C CA . ILE A 1 135 ? -54.328 -25.397 95.895 1.00 64.56 135 ILE A CA 1
ATOM 1100 C C . ILE A 1 135 ? -53.959 -26.257 97.118 1.00 64.56 135 ILE A C 1
ATOM 1102 O O . ILE A 1 135 ? -54.836 -26.673 97.868 1.00 64.56 135 ILE A O 1
ATOM 1106 N N . GLN A 1 136 ? -52.666 -26.487 97.380 1.00 65.12 136 GLN A N 1
ATOM 1107 C CA . GLN A 1 136 ? -52.225 -27.211 98.585 1.00 65.12 136 GLN A CA 1
ATOM 1108 C C . GLN A 1 136 ? -52.583 -26.472 99.883 1.00 65.12 136 GLN A C 1
ATOM 1110 O O . GLN A 1 136 ? -52.921 -27.103 100.885 1.00 65.12 136 GLN A O 1
ATOM 1115 N N . LYS A 1 137 ? -52.527 -25.137 99.880 1.00 66.12 137 LYS A N 1
ATOM 1116 C CA . LYS A 1 137 ? -52.945 -24.316 101.020 1.00 66.12 137 LYS A CA 1
ATOM 1117 C C . LYS A 1 137 ? -54.458 -24.329 101.218 1.00 66.12 137 LYS A C 1
ATOM 1119 O O . LYS A 1 137 ? -54.898 -24.417 102.360 1.00 66.12 137 LYS A O 1
ATOM 1124 N N . GLU A 1 138 ? -55.248 -24.341 100.149 1.00 59.84 138 GLU A N 1
ATOM 1125 C CA . GLU A 1 138 ? -56.699 -24.560 100.221 1.00 59.84 138 GLU A CA 1
ATOM 1126 C C . GLU A 1 138 ? -57.036 -25.940 100.813 1.00 59.84 138 GLU A C 1
ATOM 1128 O O . GLU A 1 138 ? -57.918 -26.045 101.667 1.00 59.84 138 GLU A O 1
ATOM 1133 N N . GLU A 1 139 ? -56.293 -26.991 100.448 1.00 70.00 139 GLU A N 1
ATOM 1134 C CA . GLU A 1 139 ? -56.433 -28.329 101.041 1.00 70.00 139 GLU A CA 1
ATOM 1135 C C . GLU A 1 139 ? -56.074 -28.355 102.543 1.00 70.00 139 GLU A C 1
ATOM 1137 O O . GLU A 1 139 ? -56.785 -28.987 103.333 1.00 70.00 139 GLU A O 1
ATOM 1142 N N . GLU A 1 140 ? -55.015 -27.651 102.972 1.00 68.69 140 GLU A N 1
ATOM 1143 C CA . GLU A 1 140 ? -54.660 -27.493 104.396 1.00 68.69 140 GLU A CA 1
ATOM 1144 C C . GLU A 1 140 ? -55.753 -26.752 105.181 1.00 68.69 140 GLU A C 1
ATOM 1146 O O . GLU A 1 140 ? -56.137 -27.193 106.269 1.00 68.69 140 GLU A O 1
ATOM 1151 N N . ILE A 1 141 ? -56.304 -25.671 104.622 1.00 65.56 141 ILE A N 1
ATOM 1152 C CA . ILE A 1 141 ? -57.421 -24.925 105.220 1.00 65.56 141 ILE A CA 1
ATOM 1153 C C . ILE A 1 141 ? -58.656 -25.827 105.341 1.00 65.56 141 ILE A C 1
ATOM 1155 O O . ILE A 1 141 ? -59.291 -25.868 106.397 1.00 65.56 141 ILE A O 1
ATOM 1159 N N . GLN A 1 142 ? -58.967 -26.614 104.308 1.00 67.88 142 GLN A N 1
ATOM 1160 C CA . GLN A 1 142 ? -60.088 -27.553 104.330 1.00 67.88 142 GLN A CA 1
ATOM 1161 C C . GLN A 1 142 ? -59.905 -28.644 105.396 1.00 67.88 142 GLN A C 1
ATOM 1163 O O . GLN A 1 142 ? -60.867 -29.043 106.059 1.00 67.88 142 GLN A O 1
ATOM 1168 N N . LYS A 1 143 ? -58.669 -29.114 105.602 1.00 72.56 143 LYS A N 1
ATOM 1169 C CA . LYS A 1 143 ? -58.333 -30.074 106.658 1.00 72.56 143 LYS A CA 1
ATOM 1170 C C . LYS A 1 143 ? -58.527 -29.476 108.055 1.00 72.56 143 LYS A C 1
ATOM 1172 O O . LYS A 1 143 ? -59.170 -30.116 108.886 1.00 72.56 143 LYS A O 1
ATOM 1177 N N . LEU A 1 144 ? -58.061 -28.248 108.288 1.00 68.00 144 LEU A N 1
ATOM 1178 C CA . LEU A 1 144 ? -58.289 -27.521 109.545 1.00 68.00 144 LEU A CA 1
ATOM 1179 C C . LEU A 1 144 ? -59.785 -27.291 109.806 1.00 68.00 144 LEU A C 1
ATOM 1181 O O . LEU A 1 144 ? -60.255 -27.458 110.931 1.00 68.00 144 LEU A O 1
ATOM 1185 N N . PHE A 1 145 ? -60.557 -26.981 108.761 1.00 63.91 145 PHE A N 1
ATOM 1186 C CA . PHE A 1 145 ? -62.009 -26.825 108.857 1.00 63.91 145 PHE A CA 1
ATOM 1187 C C . PHE A 1 145 ? -62.703 -28.138 109.261 1.00 63.91 145 PHE A C 1
ATOM 1189 O O . PHE A 1 145 ? -63.606 -28.142 110.099 1.00 63.91 145 PHE A O 1
ATOM 1196 N N . ASN A 1 146 ? -62.247 -29.273 108.723 1.00 70.56 146 ASN A N 1
ATOM 1197 C CA . ASN A 1 146 ? -62.745 -30.598 109.099 1.00 70.56 146 ASN A CA 1
ATOM 1198 C C . ASN A 1 146 ? -62.378 -30.977 110.546 1.00 70.56 146 ASN A C 1
ATOM 1200 O O . ASN A 1 146 ? -63.217 -31.521 111.262 1.00 70.56 146 ASN A O 1
ATOM 1204 N N . GLU A 1 147 ? -61.160 -30.669 111.000 1.00 70.56 147 GLU A N 1
ATOM 1205 C CA . GLU A 1 147 ? -60.733 -30.881 112.393 1.00 70.56 147 GLU A CA 1
ATOM 1206 C C . GLU A 1 147 ? -61.554 -30.029 113.374 1.00 70.56 147 GLU A C 1
ATOM 1208 O O . GLU A 1 147 ? -61.993 -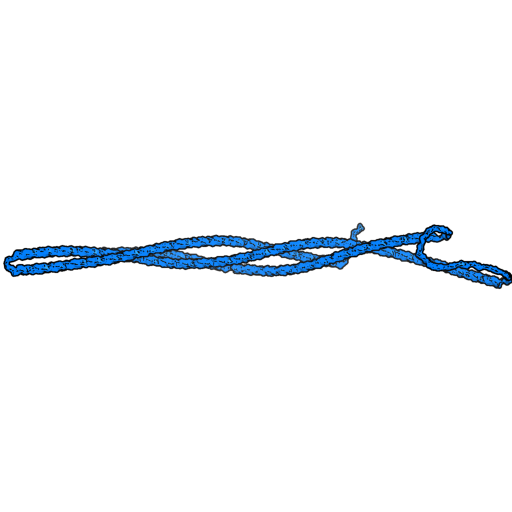30.524 114.414 1.00 70.56 147 GLU A O 1
ATOM 1213 N N . MET A 1 148 ? -61.852 -28.779 113.011 1.00 64.62 148 MET A N 1
ATOM 1214 C CA . MET A 1 148 ? -62.738 -27.903 113.779 1.00 64.62 148 MET A CA 1
ATOM 1215 C C . MET A 1 148 ? -64.163 -28.472 113.883 1.00 64.62 148 MET A C 1
ATOM 1217 O O . MET A 1 148 ? -64.749 -28.451 114.963 1.00 64.62 148 MET A O 1
ATOM 1221 N N . ASN A 1 149 ? -64.707 -29.035 112.799 1.00 65.00 149 ASN A N 1
ATOM 1222 C CA . ASN A 1 149 ? -66.026 -29.680 112.814 1.00 65.00 149 ASN A CA 1
ATOM 1223 C C . ASN A 1 149 ? -66.060 -30.934 113.703 1.00 65.00 149 ASN A C 1
ATOM 1225 O O . ASN A 1 149 ? -67.023 -31.133 114.440 1.00 65.00 149 ASN A O 1
ATOM 1229 N N . LEU A 1 150 ? -64.995 -31.745 113.704 1.00 70.50 150 LEU A N 1
ATOM 1230 C CA . LEU A 1 150 ? -64.878 -32.901 114.604 1.00 70.50 150 LEU A CA 1
ATOM 1231 C C . LEU A 1 150 ? -64.839 -32.489 116.083 1.00 70.50 150 LEU A C 1
ATOM 1233 O O . LEU A 1 150 ? -65.402 -33.184 116.930 1.00 70.50 150 LEU A O 1
ATOM 1237 N N . LEU A 1 151 ? -64.198 -31.361 116.403 1.00 64.56 151 LEU A N 1
ATOM 1238 C CA . LEU A 1 151 ? -64.187 -30.805 117.758 1.00 64.56 151 LEU A CA 1
ATOM 1239 C C . LEU A 1 151 ? -65.566 -30.273 118.175 1.00 64.56 151 LEU A C 1
ATOM 1241 O O . LEU A 1 151 ? -65.976 -30.509 119.309 1.00 64.56 151 LEU A O 1
ATOM 1245 N N . ILE A 1 152 ? -66.304 -29.635 117.260 1.00 62.94 152 ILE A N 1
ATOM 1246 C CA . ILE A 1 152 ? -67.693 -29.199 117.491 1.00 62.94 152 ILE A CA 1
ATOM 1247 C C . ILE A 1 152 ? -68.596 -30.408 117.788 1.00 62.94 152 ILE A C 1
ATOM 1249 O O . ILE A 1 152 ? -69.362 -30.380 118.752 1.00 62.94 152 ILE A O 1
ATOM 1253 N N . ASP A 1 153 ? -68.466 -31.497 117.024 1.00 63.03 153 ASP A N 1
ATOM 1254 C CA . ASP A 1 153 ? -69.211 -32.743 117.259 1.00 63.03 153 ASP A CA 1
ATOM 1255 C C . ASP A 1 153 ? -68.837 -33.408 118.595 1.00 63.03 153 ASP A C 1
ATOM 1257 O O . ASP A 1 153 ? -69.702 -33.925 119.312 1.00 63.03 153 ASP A O 1
ATOM 1261 N N . ALA A 1 154 ? -67.552 -33.387 118.965 1.00 61.84 154 ALA A N 1
ATOM 1262 C CA . ALA A 1 154 ? -67.086 -33.884 120.257 1.00 61.84 154 ALA A CA 1
ATOM 1263 C C . ALA A 1 154 ? -67.649 -33.053 121.423 1.00 61.84 154 ALA A C 1
ATOM 1265 O O . ALA A 1 154 ? -68.081 -33.628 122.423 1.00 61.84 154 ALA A O 1
ATOM 1266 N N . ASN A 1 155 ? -67.709 -31.725 121.276 1.00 59.00 155 ASN A N 1
ATOM 1267 C CA . ASN A 1 155 ? -68.323 -30.823 122.249 1.00 59.00 155 ASN A CA 1
ATOM 1268 C C . ASN A 1 155 ? -69.832 -31.110 122.383 1.00 59.00 155 ASN A C 1
ATOM 1270 O O . ASN A 1 155 ? -70.329 -31.331 123.486 1.00 59.00 155 ASN A O 1
ATOM 1274 N N . GLY A 1 156 ? -70.536 -31.297 121.259 1.00 62.91 156 GLY A N 1
ATOM 1275 C CA . GLY A 1 156 ? -71.939 -31.728 121.243 1.00 62.91 156 GLY A CA 1
ATOM 1276 C C . GLY A 1 156 ? -72.190 -33.050 121.987 1.00 62.91 156 GLY A C 1
ATOM 1277 O O . GLY A 1 156 ? -73.186 -33.176 122.704 1.00 62.91 156 GLY A O 1
ATOM 1278 N N . LYS A 1 157 ? -71.268 -34.020 121.891 1.00 62.78 157 LYS A N 1
ATOM 1279 C CA . LYS A 1 157 ? -71.300 -35.259 122.694 1.00 62.78 157 LYS A CA 1
ATOM 1280 C C . LYS A 1 157 ? -71.091 -35.005 124.188 1.00 62.78 157 LYS A C 1
ATOM 1282 O O . LYS A 1 157 ? -71.816 -35.590 124.988 1.00 62.78 157 LYS A O 1
ATOM 1287 N N . PHE A 1 158 ? -70.151 -34.136 124.562 1.00 58.03 158 PHE A N 1
ATOM 1288 C CA . PHE A 1 158 ? -69.927 -33.752 125.960 1.00 58.03 158 PHE A CA 1
ATOM 1289 C C . PHE A 1 158 ? -71.138 -33.026 126.564 1.00 58.03 158 PHE A C 1
ATOM 1291 O O . PHE A 1 158 ? -71.497 -33.318 127.705 1.00 58.03 158 PHE A O 1
ATOM 1298 N N . GLN A 1 159 ? -71.813 -32.145 125.814 1.00 57.09 159 GLN A N 1
ATOM 1299 C CA . GLN A 1 159 ? -73.077 -31.528 126.244 1.00 57.09 159 GLN A CA 1
ATOM 1300 C C . GLN A 1 159 ? -74.169 -32.579 126.491 1.00 57.09 159 GLN A C 1
ATOM 1302 O O . GLN A 1 159 ? -74.835 -32.535 127.522 1.00 57.09 159 GLN A O 1
ATOM 1307 N N . LEU A 1 160 ? -74.316 -33.552 125.588 1.00 62.44 160 LEU A N 1
ATOM 1308 C CA . LEU A 1 160 ? -75.265 -34.664 125.730 1.00 62.44 160 LEU A CA 1
ATOM 1309 C C . LEU A 1 160 ? -74.983 -35.518 126.976 1.00 62.44 160 LEU A C 1
ATOM 1311 O O . LEU A 1 160 ? -75.910 -35.924 127.674 1.00 62.44 160 LEU A O 1
ATOM 1315 N N . GLU A 1 161 ? -73.710 -35.771 127.275 1.00 59.56 161 GLU A N 1
ATOM 1316 C CA . GLU A 1 161 ? -73.276 -36.524 128.456 1.00 59.56 161 GLU A CA 1
ATOM 1317 C C . GLU A 1 161 ? -73.515 -35.732 129.757 1.00 59.56 161 GLU A C 1
ATOM 1319 O O . GLU A 1 161 ? -73.992 -36.292 130.745 1.00 59.56 161 GLU A O 1
ATOM 1324 N N . LEU A 1 162 ? -73.288 -34.412 129.741 1.00 58.06 162 LEU A N 1
ATOM 1325 C CA . LEU A 1 162 ? -73.649 -33.481 130.820 1.00 58.06 162 LEU A CA 1
ATOM 1326 C C . LEU A 1 162 ? -75.165 -33.429 131.062 1.00 58.06 162 LEU A C 1
ATOM 1328 O O . LEU A 1 162 ? -75.595 -33.429 132.217 1.00 58.06 162 LEU A O 1
ATOM 1332 N N . ASP A 1 163 ? -75.974 -33.418 130.003 1.00 56.66 163 ASP A N 1
ATOM 1333 C CA . ASP A 1 163 ? -77.439 -33.392 130.087 1.00 56.66 163 ASP A CA 1
ATOM 1334 C C . ASP A 1 163 ? -78.018 -34.715 130.610 1.00 56.66 163 ASP A C 1
ATOM 1336 O O . ASP A 1 163 ? -78.963 -34.709 131.405 1.00 56.66 163 ASP A O 1
ATOM 1340 N N . LEU A 1 164 ? -77.425 -35.853 130.230 1.00 60.12 164 LEU A N 1
ATOM 1341 C CA . LEU A 1 164 ? -77.749 -37.165 130.799 1.00 60.12 164 LEU A CA 1
ATOM 1342 C C . LEU A 1 164 ? -77.388 -37.224 132.292 1.00 60.12 164 LEU A C 1
ATOM 1344 O O . LEU A 1 164 ? -78.215 -37.634 133.105 1.00 60.12 164 LEU A O 1
ATOM 1348 N N . TYR A 1 165 ? -76.220 -36.704 132.679 1.00 55.50 165 TYR A N 1
ATOM 1349 C CA . TYR A 1 165 ? -75.800 -36.648 134.084 1.00 55.50 165 TYR A CA 1
ATOM 1350 C C . TYR A 1 165 ? -76.677 -35.703 134.927 1.00 55.50 165 TYR A C 1
ATOM 1352 O O . TYR A 1 165 ? -77.006 -36.008 136.074 1.00 55.50 165 TYR A O 1
ATOM 1360 N N . ARG A 1 166 ? -77.114 -34.563 134.365 1.00 57.31 166 ARG A N 1
ATOM 1361 C CA . ARG A 1 166 ? -78.080 -33.644 135.004 1.00 57.31 166 ARG A CA 1
ATOM 1362 C C . ARG A 1 166 ? -79.452 -34.297 135.204 1.00 57.31 166 ARG A C 1
ATOM 1364 O O . ARG A 1 166 ? -80.122 -33.994 136.190 1.00 57.31 166 ARG A O 1
ATOM 1371 N N . ARG A 1 167 ? -79.855 -35.209 134.312 1.00 55.69 167 ARG A N 1
ATOM 1372 C CA . ARG A 1 167 ? -81.079 -36.017 134.452 1.00 55.69 167 ARG A CA 1
ATOM 1373 C C . ARG A 1 167 ? -80.977 -37.053 135.568 1.00 55.69 167 ARG A C 1
ATOM 1375 O O . ARG A 1 167 ? -81.911 -37.160 136.356 1.00 55.69 167 ARG A O 1
ATOM 1382 N N . ASP A 1 168 ? -79.852 -37.753 135.678 1.00 52.66 168 ASP A N 1
ATOM 1383 C CA . ASP A 1 168 ? -79.664 -38.800 136.692 1.00 52.66 168 ASP A CA 1
ATOM 1384 C C . ASP A 1 168 ? -79.560 -38.227 138.118 1.00 52.66 168 ASP A C 1
ATOM 1386 O O . ASP A 1 168 ? -80.096 -38.799 139.066 1.00 52.66 168 ASP A O 1
ATOM 1390 N N . VAL A 1 169 ? -78.978 -37.032 138.283 1.00 52.47 169 VAL A N 1
ATOM 1391 C CA . VAL A 1 169 ? -78.941 -36.320 139.579 1.00 52.47 169 VAL A CA 1
ATOM 1392 C C . VAL A 1 169 ? -80.332 -35.826 140.023 1.00 52.47 169 VAL A C 1
ATOM 1394 O O . VAL A 1 169 ? -80.552 -35.586 141.209 1.00 52.47 169 VAL A O 1
ATOM 1397 N N . SER A 1 170 ? -81.303 -35.729 139.107 1.00 50.66 170 SER A N 1
ATOM 1398 C CA . SER A 1 170 ? -82.689 -35.348 139.415 1.00 50.66 170 SER A CA 1
ATOM 1399 C C . SER A 1 170 ? -83.556 -36.512 139.926 1.00 50.66 170 SER A C 1
ATOM 1401 O O . SER A 1 170 ? -84.691 -36.258 140.338 1.00 50.66 170 SER A O 1
ATOM 1403 N N . ALA A 1 171 ? -83.081 -37.763 139.880 1.00 48.78 171 ALA A N 1
ATOM 1404 C CA . ALA A 1 171 ? -83.931 -38.943 140.061 1.00 48.78 171 ALA A CA 1
ATOM 1405 C C . ALA A 1 171 ? -83.747 -39.721 141.379 1.00 48.78 171 ALA A C 1
ATOM 1407 O O . ALA A 1 171 ? -84.606 -40.551 141.670 1.00 48.78 171 ALA A O 1
ATOM 1408 N N . ASP A 1 172 ? -82.723 -39.457 142.206 1.00 40.78 172 ASP A N 1
ATOM 1409 C CA . ASP A 1 172 ? -82.460 -40.283 143.399 1.00 40.78 172 ASP A CA 1
ATOM 1410 C C . ASP A 1 172 ? -82.408 -39.509 144.729 1.00 40.78 172 ASP A C 1
ATOM 1412 O O . ASP A 1 172 ? -81.636 -38.569 144.940 1.00 40.78 172 ASP A O 1
ATOM 1416 N N . ASN A 1 173 ? -83.272 -39.938 145.652 1.00 46.88 173 ASN A N 1
ATOM 1417 C CA . ASN A 1 173 ? -83.471 -39.366 146.976 1.00 46.88 173 ASN A CA 1
ATOM 1418 C C . ASN A 1 173 ? -82.374 -39.814 147.954 1.00 46.88 173 ASN A C 1
ATOM 1420 O O . ASN A 1 173 ? -82.231 -40.992 148.254 1.00 46.88 173 ASN A O 1
ATOM 1424 N N . GLN A 1 174 ? -81.724 -38.815 148.556 1.00 49.75 174 GLN A N 1
ATOM 1425 C CA . GLN A 1 174 ? -80.986 -38.853 149.824 1.00 49.75 174 GLN A CA 1
ATOM 1426 C C . GLN A 1 174 ? -79.725 -39.749 149.901 1.00 49.75 174 GLN A C 1
ATOM 1428 O O . GLN A 1 174 ? -79.779 -40.967 150.012 1.00 49.75 174 GLN A O 1
ATOM 1433 N N . LYS A 1 175 ? -78.579 -39.056 150.071 1.00 42.94 175 LYS A N 1
ATOM 1434 C CA . LYS A 1 175 ? -77.286 -39.530 150.629 1.00 42.94 175 LYS A CA 1
ATOM 1435 C C . LYS A 1 175 ? -76.184 -40.002 149.654 1.00 42.94 175 LYS A C 1
ATOM 1437 O O . LYS A 1 175 ? -75.305 -40.755 150.055 1.00 42.94 175 LYS A O 1
ATOM 1442 N N . GLY A 1 176 ? -76.144 -39.441 148.440 1.00 47.09 176 GLY A N 1
ATOM 1443 C CA . GLY A 1 176 ? -74.972 -39.440 147.530 1.00 47.09 176 GLY A CA 1
ATOM 1444 C C . GLY A 1 176 ? -74.589 -38.046 146.988 1.00 47.09 176 GLY A C 1
ATOM 1445 O O . GLY A 1 176 ? -73.848 -37.914 146.019 1.00 47.09 176 GLY A O 1
ATOM 1446 N N . SER A 1 177 ? -75.130 -36.983 147.597 1.00 53.16 177 SER A N 1
ATOM 1447 C CA . SER A 1 177 ? -75.320 -35.661 146.973 1.00 53.16 177 SER A CA 1
ATOM 1448 C C . SER A 1 177 ? -74.069 -34.784 146.818 1.00 53.16 177 SER A C 1
ATOM 1450 O O . SER A 1 177 ? -74.122 -33.819 146.062 1.00 53.16 177 SER A O 1
ATOM 1452 N N . ILE A 1 178 ? -72.959 -35.065 147.505 1.00 57.34 178 ILE A N 1
ATOM 1453 C CA . ILE A 1 178 ? -71.757 -34.212 147.420 1.00 57.34 178 ILE A CA 1
ATOM 1454 C C . ILE A 1 178 ? -70.830 -34.694 146.300 1.00 57.34 178 ILE A C 1
ATOM 1456 O O . ILE A 1 178 ? -70.353 -33.887 145.511 1.00 57.34 178 ILE A O 1
ATOM 1460 N N . GLU A 1 179 ? -70.650 -36.006 146.152 1.00 55.28 179 GLU A N 1
ATOM 1461 C CA . GLU A 1 179 ? -69.743 -36.586 145.155 1.00 55.28 179 GLU A CA 1
ATOM 1462 C C . GLU A 1 179 ? -70.257 -36.389 143.717 1.00 55.28 179 GLU A C 1
ATOM 1464 O O . GLU A 1 179 ? -69.481 -36.078 142.811 1.00 55.28 179 GLU A O 1
ATOM 1469 N N . ALA A 1 180 ? -71.579 -36.454 143.519 1.00 58.75 180 ALA A N 1
ATOM 1470 C CA . ALA A 1 180 ? -72.221 -36.162 142.238 1.00 58.75 180 ALA A CA 1
ATOM 1471 C C . ALA A 1 180 ? -72.125 -34.675 141.844 1.00 58.75 180 ALA A C 1
ATOM 1473 O O . ALA A 1 180 ? -71.820 -34.373 140.690 1.00 58.75 180 ALA A O 1
ATOM 1474 N N . LEU A 1 181 ? -72.306 -33.748 142.795 1.00 60.25 181 LEU A N 1
ATOM 1475 C CA . LEU A 1 181 ? -72.155 -32.308 142.548 1.00 60.25 181 LEU A CA 1
ATOM 1476 C C . LEU A 1 181 ? -70.690 -31.919 142.304 1.00 60.25 181 LEU A C 1
ATOM 1478 O O . LEU A 1 181 ? -70.421 -31.102 141.429 1.00 60.25 181 LEU A O 1
ATOM 1482 N N . THR A 1 182 ? -69.727 -32.536 142.999 1.00 63.59 182 THR A N 1
ATOM 1483 C CA . THR A 1 182 ? -68.295 -32.318 142.731 1.00 63.59 182 THR A CA 1
ATOM 1484 C C . THR A 1 182 ? -67.884 -32.849 141.354 1.00 63.59 182 THR A C 1
ATOM 1486 O O . THR A 1 182 ? -67.112 -32.193 140.655 1.00 63.59 182 THR A O 1
ATOM 1489 N N . LYS A 1 183 ? -68.428 -33.991 140.909 1.00 64.94 183 LYS A N 1
ATOM 1490 C CA . LYS A 1 183 ? -68.214 -34.496 139.541 1.00 64.94 183 LYS A CA 1
ATOM 1491 C C . LYS A 1 183 ? -68.842 -33.590 138.482 1.00 64.94 183 LYS A C 1
ATOM 1493 O O . LYS A 1 183 ? -68.172 -33.289 137.499 1.00 64.94 183 LYS A O 1
ATOM 1498 N N . ALA A 1 184 ? -70.076 -33.129 138.694 1.00 61.72 184 ALA A N 1
ATOM 1499 C CA . ALA A 1 184 ? -70.765 -32.224 137.774 1.00 61.72 184 ALA A CA 1
ATOM 1500 C C . ALA A 1 184 ? -70.040 -30.874 137.650 1.00 61.72 184 ALA A C 1
ATOM 1502 O O . ALA A 1 184 ? -69.819 -30.405 136.539 1.00 61.72 184 ALA A O 1
ATOM 1503 N N . LEU A 1 185 ? -69.575 -30.303 138.767 1.00 67.31 185 LEU A N 1
ATOM 1504 C CA . LEU A 1 185 ? -68.801 -29.059 138.768 1.00 67.31 185 LEU A CA 1
ATOM 1505 C C . LEU A 1 185 ? -67.441 -29.223 138.066 1.00 67.31 185 LEU A C 1
ATOM 1507 O O . LEU A 1 185 ? -67.021 -28.343 137.320 1.00 67.31 185 LEU A O 1
ATOM 1511 N N . ASN A 1 186 ? -66.759 -30.358 138.258 1.00 68.56 186 ASN A N 1
ATOM 1512 C CA . ASN A 1 186 ? -65.508 -30.658 137.553 1.00 68.56 186 ASN A CA 1
ATOM 1513 C C . ASN A 1 186 ? -65.721 -30.901 136.050 1.00 68.56 186 ASN A C 1
ATOM 1515 O O . ASN A 1 186 ? -64.857 -30.539 135.254 1.00 68.56 186 ASN A O 1
ATOM 1519 N N . LEU A 1 187 ? -66.854 -31.490 135.655 1.00 70.19 187 LEU A N 1
ATOM 1520 C CA . LEU A 1 187 ? -67.240 -31.648 134.250 1.00 70.19 187 LEU A CA 1
ATOM 1521 C C . LEU A 1 187 ? -67.588 -30.302 133.610 1.00 70.19 187 LEU A C 1
ATOM 1523 O O . LEU A 1 187 ? -67.141 -30.035 132.505 1.00 70.19 187 LEU A O 1
ATOM 1527 N N . GLU A 1 188 ? -68.306 -29.427 134.311 1.00 67.75 188 GLU A N 1
ATOM 1528 C CA . GLU A 1 188 ? -68.643 -28.084 133.827 1.00 67.75 188 GLU A CA 1
ATOM 1529 C C . GLU A 1 188 ? -67.402 -27.186 133.729 1.00 67.75 188 GLU A C 1
ATOM 1531 O O . GLU A 1 188 ? -67.244 -26.442 132.762 1.00 67.75 188 GLU A O 1
ATOM 1536 N N . LYS A 1 189 ? -66.455 -27.323 134.667 1.00 70.69 189 LYS A N 1
ATOM 1537 C CA . LYS A 1 189 ? -65.154 -26.651 134.590 1.00 70.69 189 LYS A CA 1
ATOM 1538 C C . LYS A 1 189 ? -64.315 -27.159 133.414 1.00 70.69 189 LYS A C 1
ATOM 1540 O O . LYS A 1 189 ? -63.805 -26.342 132.656 1.00 70.69 189 LYS A O 1
ATOM 1545 N N . LYS A 1 190 ? -64.245 -28.480 133.204 1.00 70.75 190 LYS A N 1
ATOM 1546 C CA . LYS A 1 190 ? -63.611 -29.067 132.011 1.00 70.75 190 LYS A CA 1
ATOM 1547 C C . LYS A 1 190 ? -64.295 -28.638 130.716 1.00 70.75 190 LYS A C 1
ATOM 1549 O O . LYS A 1 190 ? -63.606 -28.425 129.729 1.00 70.75 190 LYS A O 1
ATOM 1554 N N . ASN A 1 191 ? -65.620 -28.496 130.718 1.00 70.50 191 ASN A N 1
ATOM 1555 C CA . ASN A 1 191 ? -66.367 -28.047 129.550 1.00 70.50 191 ASN A CA 1
ATOM 1556 C C . ASN A 1 191 ? -66.058 -26.581 129.225 1.00 70.50 191 ASN A C 1
ATOM 1558 O O . ASN A 1 191 ? -65.808 -26.256 128.074 1.00 70.50 191 ASN A O 1
ATOM 1562 N N . ASN A 1 192 ? -65.985 -25.707 130.233 1.00 69.12 192 ASN A N 1
ATOM 1563 C CA . ASN A 1 192 ? -65.575 -24.315 130.030 1.00 69.12 192 ASN A CA 1
ATOM 1564 C C . ASN A 1 192 ? -64.111 -24.191 129.586 1.00 69.12 192 ASN A C 1
ATOM 1566 O O . ASN A 1 192 ? -63.819 -23.394 128.701 1.00 69.12 192 ASN A O 1
ATOM 1570 N N . GLU A 1 193 ? -63.199 -24.993 130.143 1.00 73.31 193 GLU A N 1
ATOM 1571 C CA . GLU A 1 193 ? -61.802 -25.052 129.687 1.00 73.31 193 GLU A CA 1
ATOM 1572 C C . GLU A 1 193 ? -61.708 -25.562 128.234 1.00 73.31 193 GLU A C 1
ATOM 1574 O O . GLU A 1 193 ? -60.956 -25.001 127.438 1.00 73.31 193 GLU A O 1
ATOM 1579 N N . ALA A 1 194 ? -62.521 -26.555 127.850 1.00 69.00 194 ALA A N 1
ATOM 1580 C CA . ALA A 1 194 ? -62.605 -27.057 126.477 1.00 69.00 194 ALA A CA 1
ATOM 1581 C C . ALA A 1 194 ? -63.203 -26.026 125.506 1.00 69.00 194 ALA A C 1
ATOM 1583 O O . ALA A 1 194 ? -62.661 -25.834 124.422 1.00 69.00 194 ALA A O 1
ATOM 1584 N N . LEU A 1 195 ? -64.262 -25.316 125.905 1.00 70.69 195 LEU A N 1
ATOM 1585 C CA . LEU A 1 195 ? -64.872 -24.243 125.113 1.00 70.69 195 LEU A CA 1
ATOM 1586 C C . LEU A 1 195 ? -63.912 -23.069 124.923 1.00 70.69 195 LEU A C 1
ATOM 1588 O O . LEU A 1 195 ? -63.851 -22.499 123.838 1.00 70.69 195 LEU A O 1
ATOM 1592 N N . GLN A 1 196 ? -63.146 -22.715 125.955 1.00 74.06 196 GLN A N 1
ATOM 1593 C CA . GLN A 1 196 ? -62.164 -21.639 125.873 1.00 74.06 196 GLN A CA 1
ATOM 1594 C C . GLN A 1 196 ? -60.974 -22.030 124.985 1.00 74.06 196 GLN A C 1
ATOM 1596 O O . GLN A 1 196 ? -60.560 -21.228 124.149 1.00 74.06 196 GLN A O 1
ATOM 1601 N N . HIS A 1 197 ? -60.516 -23.283 125.070 1.00 73.38 197 HIS A N 1
ATOM 1602 C CA . HIS A 1 197 ? -59.525 -23.840 124.148 1.00 73.38 197 HIS A CA 1
ATOM 1603 C C . HIS A 1 197 ? -60.053 -23.908 122.702 1.00 73.38 197 HIS A C 1
ATOM 1605 O O . HIS A 1 197 ? -59.326 -23.586 121.769 1.00 73.38 197 HIS A O 1
ATOM 1611 N N . GLU A 1 198 ? -61.325 -24.267 122.488 1.00 70.62 198 GLU A N 1
ATOM 1612 C CA . GLU A 1 198 ? -61.970 -24.246 121.165 1.00 70.62 198 GLU A CA 1
ATOM 1613 C C . GLU A 1 198 ? -62.020 -22.822 120.588 1.00 70.62 198 GLU A C 1
ATOM 1615 O O . GLU A 1 198 ? -61.775 -22.622 119.399 1.00 70.62 198 GLU A O 1
ATOM 1620 N N . LEU A 1 199 ? -62.298 -21.818 121.424 1.00 73.38 199 LEU A N 1
ATOM 1621 C CA . LEU A 1 199 ? -62.377 -20.413 121.017 1.00 73.38 199 LEU A CA 1
ATOM 1622 C C . LEU A 1 199 ? -60.999 -19.822 120.679 1.00 73.38 199 LEU A C 1
ATOM 1624 O O . LEU A 1 199 ? -60.875 -19.082 119.701 1.00 73.38 199 LEU A O 1
ATOM 1628 N N . GLU A 1 200 ? -59.964 -20.166 121.448 1.00 74.50 200 GLU A N 1
ATOM 1629 C CA . GLU A 1 200 ? -58.572 -19.794 121.156 1.00 74.50 200 GLU A CA 1
ATOM 1630 C C . GLU A 1 200 ? -58.049 -20.496 119.899 1.00 74.50 200 GLU A C 1
ATOM 1632 O O . GLU A 1 200 ? -57.430 -19.848 119.052 1.00 74.50 200 GLU A O 1
ATOM 1637 N N . LEU A 1 201 ? -58.374 -21.780 119.711 1.00 74.44 201 LEU A N 1
ATOM 1638 C CA . LEU A 1 201 ? -58.028 -22.520 118.498 1.00 74.44 201 LEU A CA 1
ATOM 1639 C C . LEU A 1 201 ? -58.729 -21.923 117.270 1.00 74.44 201 LEU A C 1
ATOM 1641 O O . LEU A 1 201 ? -58.080 -21.688 116.255 1.00 74.44 201 LEU A O 1
ATOM 1645 N N . LYS A 1 202 ? -60.025 -21.594 117.371 1.00 71.06 202 LYS A N 1
ATOM 1646 C CA . LYS A 1 202 ? -60.778 -20.923 116.298 1.00 71.06 202 LYS A CA 1
ATOM 1647 C C . LYS A 1 202 ? -60.169 -19.580 115.922 1.00 71.06 202 LYS A C 1
ATOM 1649 O O . LYS A 1 202 ? -60.032 -19.307 114.735 1.00 71.06 202 LYS A O 1
ATOM 1654 N N . LYS A 1 203 ? -59.776 -18.758 116.901 1.00 74.19 203 LYS A N 1
ATOM 1655 C CA . LYS A 1 203 ? -59.080 -17.491 116.628 1.00 74.19 203 LYS A CA 1
ATOM 1656 C C . LYS A 1 203 ? -57.740 -17.713 115.932 1.00 74.19 203 LYS A C 1
ATOM 1658 O O . LYS A 1 203 ? -57.481 -17.062 114.928 1.00 74.19 203 LYS A O 1
ATOM 1663 N N . SER A 1 204 ? -56.927 -18.649 116.422 1.00 76.00 204 SER A N 1
ATOM 1664 C CA . SER A 1 204 ? -55.613 -18.936 115.838 1.00 76.00 204 SER A CA 1
ATOM 1665 C C . SER A 1 204 ? -55.715 -19.472 114.406 1.00 76.00 204 SER A C 1
ATOM 1667 O O . SER A 1 204 ? -54.957 -19.046 113.538 1.00 76.00 204 SER A O 1
ATOM 1669 N N . VAL A 1 205 ? -56.677 -20.358 114.134 1.00 70.94 205 VAL A N 1
ATOM 1670 C CA . VAL A 1 205 ? -56.934 -20.879 112.784 1.00 70.94 205 VAL A CA 1
ATOM 1671 C C . VAL A 1 205 ? -57.440 -19.769 111.865 1.00 70.94 205 VAL A C 1
ATOM 1673 O O . VAL A 1 205 ? -56.971 -19.669 110.738 1.00 70.94 205 VAL A O 1
ATOM 1676 N N . MET A 1 206 ? -58.339 -18.902 112.338 1.00 70.88 206 MET A N 1
ATOM 1677 C CA . MET A 1 206 ? -58.867 -17.795 111.535 1.00 70.88 206 MET A CA 1
ATOM 1678 C C . MET A 1 206 ? -57.770 -16.777 111.178 1.00 70.88 206 MET A C 1
ATOM 1680 O O . MET A 1 206 ? -57.647 -16.416 110.015 1.00 70.88 206 MET A O 1
ATOM 1684 N N . GLU A 1 207 ? -56.887 -16.417 112.119 1.00 75.00 207 GLU A N 1
ATOM 1685 C CA . GLU A 1 207 ? -55.720 -15.560 111.840 1.00 75.00 207 GLU A CA 1
ATOM 1686 C C . GLU A 1 207 ? -54.727 -16.203 110.856 1.00 75.00 207 GLU A C 1
ATOM 1688 O O . GLU A 1 207 ? -54.156 -15.513 110.010 1.00 75.00 207 GLU A O 1
ATOM 1693 N N . GLN A 1 208 ? -54.514 -17.522 110.933 1.00 72.62 208 GLN A N 1
ATOM 1694 C CA . GLN A 1 208 ? -53.655 -18.234 109.979 1.00 72.62 208 GLN A CA 1
ATOM 1695 C C . GLN A 1 208 ? -54.273 -18.294 108.579 1.00 72.62 208 GLN A C 1
ATOM 1697 O O . GLN A 1 208 ? -53.554 -18.124 107.596 1.00 72.62 208 GLN A O 1
ATOM 1702 N N . VAL A 1 209 ? -55.587 -18.503 108.484 1.00 68.75 209 VAL A N 1
ATOM 1703 C CA . VAL A 1 209 ? -56.329 -18.503 107.216 1.00 68.75 209 VAL A CA 1
ATOM 1704 C C . VAL A 1 209 ? -56.285 -17.119 106.575 1.00 68.75 209 VAL A C 1
ATOM 1706 O O . VAL A 1 209 ? -55.927 -17.019 105.405 1.00 68.75 209 VAL A O 1
ATOM 1709 N N . ASP A 1 210 ? -56.562 -16.060 107.337 1.00 71.94 210 ASP A N 1
ATOM 1710 C CA . ASP A 1 210 ? -56.531 -14.683 106.831 1.00 71.94 210 ASP A CA 1
ATOM 1711 C C . ASP A 1 210 ? -55.131 -14.300 106.336 1.00 71.94 210 ASP A C 1
ATOM 1713 O O . ASP A 1 210 ? -54.986 -13.705 105.266 1.00 71.94 210 ASP A O 1
ATOM 1717 N N . LYS A 1 211 ? -54.083 -14.707 107.064 1.00 75.88 211 LYS A N 1
ATOM 1718 C CA . LYS A 1 211 ? -52.697 -14.485 106.645 1.00 75.88 211 LYS A CA 1
ATOM 1719 C C . LYS A 1 211 ? -52.350 -15.245 105.361 1.00 75.88 211 LYS A C 1
ATOM 1721 O O . LYS A 1 211 ? -51.814 -14.646 104.437 1.00 75.88 211 LYS A O 1
ATOM 1726 N N . LEU A 1 212 ? -52.692 -16.532 105.271 1.00 69.81 212 LEU A N 1
ATOM 1727 C CA . LEU A 1 212 ? -52.431 -17.345 104.075 1.00 69.81 212 LEU A CA 1
ATOM 1728 C C . LEU A 1 212 ? -53.194 -16.834 102.847 1.00 69.81 212 LEU A C 1
ATOM 1730 O O . LEU A 1 212 ? -52.666 -16.866 101.736 1.00 69.81 212 LEU A O 1
ATOM 1734 N N . TYR A 1 213 ? -54.420 -16.348 103.040 1.00 68.56 213 TYR A N 1
ATOM 1735 C CA . TYR A 1 213 ? -55.229 -15.787 101.964 1.00 68.56 213 TYR A CA 1
ATOM 1736 C C . TYR A 1 213 ? -54.674 -14.436 101.490 1.00 68.56 213 TYR A C 1
ATOM 1738 O O . TYR A 1 213 ? -54.604 -14.192 100.286 1.00 68.56 213 TYR A O 1
ATOM 1746 N N . SER A 1 214 ? -54.209 -13.586 102.415 1.00 71.06 214 SER A N 1
ATOM 1747 C CA . SER A 1 214 ? -53.525 -12.328 102.087 1.00 71.06 214 SER A CA 1
ATOM 1748 C C . SER A 1 214 ? -52.220 -12.571 101.323 1.00 71.06 214 SER A C 1
ATOM 1750 O O . SER A 1 214 ? -52.034 -11.992 100.254 1.00 71.06 214 SER A O 1
ATOM 1752 N N . ASP A 1 215 ? -51.364 -13.473 101.814 1.00 72.19 215 ASP A N 1
ATOM 1753 C CA . ASP A 1 215 ? -50.083 -13.816 101.179 1.00 72.19 215 ASP A CA 1
ATOM 1754 C C . ASP A 1 215 ? -50.308 -14.390 99.761 1.00 72.19 215 ASP A C 1
ATOM 1756 O O . ASP A 1 215 ? -49.629 -14.007 98.808 1.00 72.19 215 ASP A O 1
ATOM 1760 N N . SER A 1 216 ? -51.327 -15.243 99.584 1.00 69.19 216 SER A N 1
ATOM 1761 C CA . SER A 1 216 ? -51.701 -15.805 98.277 1.00 69.19 216 SER A CA 1
ATOM 1762 C C . SER A 1 216 ? -52.220 -14.749 97.292 1.00 69.19 216 SER A C 1
ATOM 1764 O O . SER A 1 216 ? -51.897 -14.801 96.101 1.00 69.19 216 SER A O 1
ATOM 1766 N N . ILE A 1 217 ? -53.014 -13.780 97.762 1.00 69.56 217 ILE A N 1
ATOM 1767 C CA . ILE A 1 217 ? -53.510 -12.682 96.922 1.00 69.56 217 ILE A CA 1
ATOM 1768 C C . ILE A 1 217 ? -52.360 -11.767 96.497 1.00 69.56 217 ILE A C 1
ATOM 1770 O O . ILE A 1 217 ? -52.304 -11.382 95.326 1.00 69.56 217 ILE A O 1
ATOM 1774 N N . GLU A 1 218 ? -51.444 -11.427 97.404 1.00 72.62 218 GLU A N 1
ATOM 1775 C CA . GLU A 1 218 ? -50.276 -10.602 97.084 1.00 72.62 218 GLU A CA 1
ATOM 1776 C C . GLU A 1 218 ? -49.364 -11.295 96.064 1.00 72.62 218 GLU A C 1
ATOM 1778 O O . GLU A 1 218 ? -49.018 -10.687 95.048 1.00 72.62 218 GLU A O 1
ATOM 1783 N N . GLU A 1 219 ? -49.062 -12.583 96.258 1.00 72.44 219 GLU A N 1
ATOM 1784 C CA . GLU A 1 219 ? -48.243 -13.371 95.330 1.00 72.44 219 GLU A CA 1
ATOM 1785 C C . GLU A 1 219 ? -48.903 -13.483 93.948 1.00 72.44 219 GLU A C 1
ATOM 1787 O O . GLU A 1 219 ? -48.268 -13.225 92.922 1.00 72.44 219 GLU A O 1
ATOM 1792 N N . LYS A 1 220 ? -50.212 -13.761 93.899 1.00 69.44 220 LYS A N 1
ATOM 1793 C CA . LYS A 1 220 ? -50.973 -13.807 92.643 1.00 69.44 220 LYS A CA 1
ATOM 1794 C C . LYS A 1 220 ? -50.985 -12.455 91.932 1.00 69.44 220 LYS A C 1
ATOM 1796 O O . LYS A 1 220 ? -50.864 -12.404 90.709 1.00 69.44 220 LYS A O 1
ATOM 1801 N N . THR A 1 221 ? -51.122 -11.359 92.675 1.00 72.25 221 THR A N 1
ATOM 1802 C CA . THR A 1 221 ? -51.147 -10.004 92.106 1.00 72.25 221 THR A CA 1
ATOM 1803 C C . THR A 1 221 ? -49.777 -9.614 91.551 1.00 72.25 221 THR A C 1
ATOM 1805 O O . THR A 1 221 ? -49.699 -9.080 90.443 1.00 72.25 221 THR A O 1
ATOM 1808 N N . PHE A 1 222 ? -48.699 -9.938 92.271 1.00 75.50 222 PHE A N 1
ATOM 1809 C CA . PHE A 1 222 ? -47.322 -9.734 91.823 1.00 75.50 222 PHE A CA 1
ATOM 1810 C C . PHE A 1 222 ? -47.025 -10.521 90.538 1.00 75.50 222 PHE A C 1
ATOM 1812 O O . PHE A 1 222 ? -46.616 -9.943 89.531 1.00 75.50 222 PHE A O 1
ATOM 1819 N N . LEU A 1 223 ? -47.343 -11.818 90.530 1.00 72.19 223 LEU A N 1
ATOM 1820 C CA . LEU A 1 223 ? -47.149 -12.694 89.375 1.00 72.19 223 LEU A CA 1
ATOM 1821 C C . LEU A 1 223 ? -47.978 -12.256 88.156 1.00 72.19 223 LEU A C 1
ATOM 1823 O O . LEU A 1 223 ? -47.493 -12.308 87.026 1.00 72.19 223 LEU A O 1
ATOM 1827 N N . GLN A 1 224 ? -49.204 -11.762 88.358 1.00 72.25 224 GLN A N 1
ATOM 1828 C CA . GLN A 1 224 ? -50.040 -11.231 87.277 1.00 72.25 224 GLN A CA 1
ATOM 1829 C C . GLN A 1 224 ? -49.446 -9.946 86.672 1.00 72.25 224 GLN A C 1
ATOM 1831 O O . GLN A 1 224 ? -49.464 -9.767 85.451 1.00 72.25 224 GLN A O 1
ATOM 1836 N N . GLN A 1 225 ? -48.908 -9.048 87.503 1.00 75.56 225 GLN A N 1
ATOM 1837 C CA . GLN A 1 225 ? -48.227 -7.838 87.032 1.00 75.56 225 GLN A CA 1
ATOM 1838 C C . GLN A 1 225 ? -46.950 -8.178 86.260 1.00 75.56 225 GLN A C 1
ATOM 1840 O O . GLN A 1 225 ? -46.702 -7.596 85.202 1.00 75.56 225 GLN A O 1
ATOM 1845 N N . GLU A 1 226 ? -46.173 -9.145 86.745 1.00 75.31 226 GLU A N 1
ATOM 1846 C CA . GLU A 1 226 ? -44.950 -9.596 86.086 1.00 75.31 226 GLU A CA 1
ATOM 1847 C C . GLU A 1 226 ? -45.240 -10.288 84.748 1.00 75.31 226 GLU A C 1
ATOM 1849 O O . GLU A 1 226 ? -44.586 -9.983 83.751 1.00 75.31 226 GLU A O 1
ATOM 1854 N N . LEU A 1 227 ? -46.297 -11.105 84.673 1.00 73.19 227 LEU A N 1
ATOM 1855 C CA . LEU A 1 227 ? -46.779 -11.687 83.418 1.00 73.19 227 LEU A CA 1
ATOM 1856 C C . LEU A 1 227 ? -47.190 -10.599 82.414 1.00 73.19 227 LEU A C 1
ATOM 1858 O O . LEU A 1 227 ? -46.788 -10.638 81.255 1.00 73.19 227 LEU A O 1
ATOM 1862 N N . THR A 1 228 ? -47.935 -9.585 82.866 1.00 74.31 228 THR A N 1
ATOM 1863 C CA . THR A 1 228 ? -48.387 -8.482 81.999 1.00 74.31 228 THR A CA 1
ATOM 1864 C C . THR A 1 228 ? -47.203 -7.664 81.475 1.00 74.31 228 THR A C 1
ATOM 1866 O O . THR A 1 228 ? -47.176 -7.271 80.309 1.00 74.31 228 THR A O 1
ATOM 1869 N N . LYS A 1 229 ? -46.196 -7.430 82.324 1.00 78.62 229 LYS A N 1
ATOM 1870 C CA . LYS A 1 229 ? -44.946 -6.770 81.936 1.00 78.62 229 LYS A CA 1
ATOM 1871 C C . LYS A 1 229 ? -44.180 -7.606 80.907 1.00 78.62 229 LYS A C 1
ATOM 1873 O O . LYS A 1 229 ? -43.722 -7.059 79.908 1.00 78.62 229 LYS A O 1
ATOM 1878 N N . LYS A 1 230 ? -44.085 -8.921 81.114 1.00 75.56 230 LYS A N 1
ATOM 1879 C CA . LYS A 1 230 ? -43.420 -9.841 80.185 1.00 75.56 230 LYS A CA 1
ATOM 1880 C C . LYS A 1 230 ? -44.135 -9.934 78.838 1.00 75.56 230 LYS A C 1
ATOM 1882 O O . LYS A 1 230 ? -43.464 -9.912 77.814 1.00 75.56 230 LYS A O 1
ATOM 1887 N N . ASP A 1 231 ? -45.466 -9.928 78.809 1.00 71.31 231 ASP A N 1
ATOM 1888 C CA . ASP A 1 231 ? -46.237 -9.877 77.558 1.00 71.31 231 ASP A CA 1
ATOM 1889 C C . ASP A 1 231 ? -46.009 -8.562 76.789 1.00 71.31 231 ASP A C 1
ATOM 1891 O O . ASP A 1 231 ? -45.925 -8.562 75.559 1.00 71.31 231 ASP A O 1
ATOM 1895 N N . GLN A 1 232 ? -45.859 -7.433 77.490 1.00 76.62 232 GLN A N 1
ATOM 1896 C CA . GLN A 1 232 ? -45.500 -6.155 76.864 1.00 76.62 232 GLN A CA 1
ATOM 1897 C C . GLN A 1 232 ? -44.069 -6.162 76.311 1.00 76.62 232 GLN A C 1
ATOM 1899 O O . GLN A 1 232 ? -43.857 -5.709 75.186 1.00 76.62 232 GLN A O 1
ATOM 1904 N N . GLU A 1 233 ? -43.102 -6.692 77.066 1.00 76.56 233 GLU A N 1
ATOM 1905 C CA . GLU A 1 233 ? -41.721 -6.885 76.599 1.00 76.56 233 GLU A CA 1
ATOM 1906 C C . GLU A 1 233 ? -41.698 -7.759 75.337 1.00 76.56 233 GLU A C 1
ATOM 1908 O O . GLU A 1 233 ? -41.070 -7.397 74.344 1.00 76.56 233 GLU A O 1
ATOM 1913 N N . LEU A 1 234 ? -42.463 -8.852 75.326 1.00 74.19 234 LEU A N 1
ATOM 1914 C CA . LEU A 1 234 ? -42.540 -9.778 74.200 1.00 74.19 234 LEU A CA 1
ATOM 1915 C C . LEU A 1 234 ? -43.205 -9.152 72.970 1.00 74.19 234 LEU A C 1
ATOM 1917 O O . LEU A 1 234 ? -42.760 -9.376 71.847 1.00 74.19 234 LEU A O 1
ATOM 1921 N N . LYS A 1 235 ? -44.219 -8.303 73.168 1.00 80.50 235 LYS A N 1
ATOM 1922 C CA . LYS A 1 235 ? -44.823 -7.520 72.084 1.00 80.50 235 LYS A CA 1
ATOM 1923 C C . LYS A 1 235 ? -43.817 -6.549 71.459 1.00 80.50 235 LYS A C 1
ATOM 1925 O O . LYS A 1 235 ? -43.725 -6.489 70.239 1.00 80.50 235 LYS A O 1
ATOM 1930 N N . ILE A 1 236 ? -43.037 -5.840 72.278 1.00 78.56 236 ILE A N 1
ATOM 1931 C CA . ILE A 1 236 ? -41.986 -4.933 71.792 1.00 78.56 236 ILE A CA 1
ATOM 1932 C C . ILE A 1 236 ? -40.933 -5.713 70.999 1.00 78.56 236 ILE A C 1
ATOM 1934 O O . ILE A 1 236 ? -40.549 -5.279 69.916 1.00 78.56 236 ILE A O 1
ATOM 1938 N N . VAL A 1 237 ? -40.491 -6.868 71.506 1.00 74.56 237 VAL A N 1
ATOM 1939 C CA . VAL A 1 237 ? -39.538 -7.739 70.803 1.00 74.56 237 VAL A CA 1
ATOM 1940 C C . VAL A 1 237 ? -40.108 -8.202 69.461 1.00 74.56 237 VAL A C 1
ATOM 1942 O O . VAL A 1 237 ? -39.417 -8.101 68.452 1.00 74.56 237 VAL A O 1
ATOM 1945 N N . ASN A 1 238 ? -41.375 -8.620 69.406 1.00 74.62 238 ASN A N 1
ATOM 1946 C CA . ASN A 1 238 ? -42.018 -9.008 68.148 1.00 74.62 238 ASN A CA 1
ATOM 1947 C C . ASN A 1 238 ? -42.121 -7.849 67.150 1.00 74.62 238 ASN A C 1
ATOM 1949 O O . ASN A 1 238 ? -41.825 -8.041 65.974 1.00 74.62 238 ASN A O 1
ATOM 1953 N N . ASP A 1 239 ? -42.490 -6.648 67.595 1.00 78.81 239 ASP A N 1
ATOM 1954 C CA . ASP A 1 239 ? -42.546 -5.473 66.719 1.00 78.81 239 ASP A CA 1
ATOM 1955 C C . ASP A 1 239 ? -41.151 -5.122 66.164 1.00 78.81 239 ASP A C 1
ATOM 1957 O O . ASP A 1 239 ? -41.017 -4.745 64.997 1.00 78.81 239 ASP A O 1
ATOM 1961 N N . VAL A 1 240 ? -40.095 -5.291 66.973 1.00 78.69 240 VAL A N 1
ATOM 1962 C CA . VAL A 1 240 ? -38.700 -5.132 66.532 1.00 78.69 240 VAL A CA 1
ATOM 1963 C C . VAL A 1 240 ? -38.307 -6.212 65.522 1.00 78.69 240 VAL A C 1
ATOM 1965 O O . VAL A 1 240 ? -37.695 -5.872 64.512 1.00 78.69 240 VAL A O 1
ATOM 1968 N N . ILE A 1 241 ? -38.683 -7.475 65.744 1.00 74.94 241 ILE A N 1
ATOM 1969 C CA . ILE A 1 241 ? -38.425 -8.580 64.806 1.00 74.94 241 ILE A CA 1
ATOM 1970 C C . ILE A 1 241 ? -39.106 -8.309 63.465 1.00 74.94 241 ILE A C 1
ATOM 1972 O O . ILE A 1 241 ? -38.436 -8.338 62.441 1.00 74.94 241 ILE A O 1
ATOM 1976 N N . VAL A 1 242 ? -40.393 -7.954 63.459 1.00 78.69 242 VAL A N 1
ATOM 1977 C CA . VAL A 1 242 ? -41.129 -7.643 62.221 1.00 78.69 242 VAL A CA 1
ATOM 1978 C C . VAL A 1 242 ? -40.495 -6.458 61.492 1.00 78.69 242 VAL A C 1
ATOM 1980 O O . VAL A 1 242 ? -40.343 -6.480 60.271 1.00 78.69 242 VAL A O 1
ATOM 1983 N N . GLN A 1 243 ? -40.072 -5.418 62.219 1.00 80.94 243 GLN A N 1
ATOM 1984 C CA . GLN A 1 243 ? -39.354 -4.305 61.602 1.00 80.94 243 GLN A CA 1
ATOM 1985 C C . GLN A 1 243 ? -38.015 -4.760 60.996 1.00 80.94 243 GLN A C 1
ATOM 1987 O O . GLN A 1 243 ? -37.665 -4.324 59.898 1.00 80.94 243 GLN A O 1
ATOM 1992 N N . LYS A 1 244 ? -37.278 -5.637 61.683 1.00 80.50 244 LYS A N 1
ATOM 1993 C CA . LYS A 1 244 ? -36.006 -6.184 61.202 1.00 80.50 244 LYS A CA 1
ATOM 1994 C C . LYS A 1 244 ? -36.179 -7.117 60.008 1.00 80.50 244 LYS A C 1
ATOM 1996 O O . LYS A 1 244 ? -35.361 -7.046 59.101 1.00 80.50 244 LYS A O 1
ATOM 2001 N N . GLU A 1 245 ? -37.250 -7.901 59.945 1.00 78.88 245 GLU A N 1
ATOM 2002 C CA . GLU A 1 245 ? -37.604 -8.714 58.774 1.00 78.88 245 GLU A CA 1
ATOM 2003 C C . GLU A 1 245 ? -37.904 -7.843 57.549 1.00 78.88 245 GLU A C 1
ATOM 2005 O O . GLU A 1 245 ? -37.476 -8.164 56.443 1.00 78.88 245 GLU A O 1
ATOM 2010 N N . VAL A 1 246 ? -38.594 -6.711 57.728 1.00 80.81 246 VAL A N 1
ATOM 2011 C CA . VAL A 1 246 ? -38.819 -5.748 56.637 1.00 80.81 246 VAL A CA 1
ATOM 2012 C C . VAL A 1 246 ? -37.497 -5.130 56.175 1.00 80.81 246 VAL A C 1
ATOM 2014 O O . VAL A 1 246 ? -37.225 -5.118 54.978 1.00 80.81 246 VAL A O 1
ATOM 2017 N N . GLU A 1 247 ? -36.649 -4.676 57.105 1.00 81.25 247 GLU A N 1
ATOM 2018 C CA . GLU A 1 247 ? -35.313 -4.146 56.780 1.00 81.25 247 GLU A CA 1
ATOM 2019 C C . GLU A 1 247 ? -34.443 -5.198 56.067 1.00 81.25 247 GLU A C 1
ATOM 2021 O O . GLU A 1 247 ? -33.743 -4.875 55.108 1.00 81.25 247 GLU A O 1
ATOM 2026 N N . PHE A 1 248 ? -34.511 -6.460 56.497 1.00 81.25 248 PHE A N 1
ATOM 2027 C CA . PHE A 1 248 ? -33.794 -7.572 55.880 1.00 81.25 248 PHE A CA 1
ATOM 2028 C C . PHE A 1 248 ? -34.300 -7.859 54.464 1.00 81.25 248 PHE A C 1
ATOM 2030 O O . PHE A 1 248 ? -33.491 -7.984 53.552 1.00 81.25 248 PHE A O 1
ATOM 2037 N N . ASN A 1 249 ? -35.617 -7.885 54.245 1.00 80.75 249 ASN A N 1
ATOM 2038 C CA . ASN A 1 249 ? -36.196 -8.075 52.913 1.00 80.75 249 ASN A CA 1
ATOM 2039 C C . ASN A 1 249 ? -35.848 -6.923 51.956 1.00 80.75 249 ASN A C 1
ATOM 2041 O O . ASN A 1 249 ? -35.546 -7.167 50.789 1.00 80.75 249 ASN A O 1
ATOM 2045 N N . ASP A 1 250 ? -35.830 -5.678 52.438 1.00 83.75 250 ASP A N 1
ATOM 2046 C CA . ASP A 1 250 ? -35.373 -4.528 51.648 1.00 83.75 250 ASP A CA 1
ATOM 2047 C C . ASP A 1 250 ? -33.892 -4.666 51.255 1.00 83.75 250 ASP A C 1
ATOM 2049 O O . ASP A 1 250 ? -33.524 -4.399 50.108 1.00 83.75 250 ASP A O 1
ATOM 2053 N N . LEU A 1 251 ? -33.042 -5.124 52.182 1.00 83.38 251 LEU A N 1
ATOM 2054 C CA . LEU A 1 251 ? -31.632 -5.423 51.909 1.00 83.38 251 LEU A CA 1
ATOM 2055 C C . LEU A 1 251 ? -31.465 -6.576 50.915 1.00 83.38 251 LEU A C 1
ATOM 2057 O O . LEU A 1 251 ? -30.595 -6.505 50.049 1.00 83.38 251 LEU A O 1
ATOM 2061 N N . LEU A 1 252 ? -32.304 -7.606 51.001 1.00 80.62 252 LEU A N 1
ATOM 2062 C CA . LEU A 1 252 ? -32.273 -8.764 50.112 1.00 80.62 252 LEU A CA 1
ATOM 2063 C C . LEU A 1 252 ? -32.650 -8.361 48.680 1.00 80.62 252 LEU A C 1
ATOM 2065 O O . LEU A 1 252 ? -31.910 -8.660 47.746 1.00 80.62 252 LEU A O 1
ATOM 2069 N N . ASN A 1 253 ? -33.703 -7.555 48.522 1.00 81.25 253 ASN A N 1
ATOM 2070 C CA . ASN A 1 253 ? -34.088 -6.964 47.236 1.00 81.25 253 ASN A CA 1
ATOM 2071 C C . ASN A 1 253 ? -32.989 -6.052 46.664 1.00 81.25 253 ASN A C 1
ATOM 2073 O O . ASN A 1 253 ? -32.731 -6.040 45.458 1.00 81.25 253 ASN A O 1
ATOM 2077 N N . MET A 1 254 ? -32.322 -5.270 47.521 1.00 85.69 254 MET A N 1
ATOM 2078 C CA . MET A 1 254 ? -31.191 -4.441 47.105 1.00 85.69 254 MET A CA 1
ATOM 2079 C C . MET A 1 254 ? -30.013 -5.304 46.636 1.00 85.69 254 MET A C 1
ATOM 2081 O O . MET A 1 254 ? -29.400 -4.982 45.619 1.00 85.69 254 MET A O 1
ATOM 2085 N N . ASN A 1 255 ? -29.735 -6.410 47.327 1.00 82.94 255 ASN A N 1
ATOM 2086 C CA . ASN A 1 255 ? -28.690 -7.355 46.952 1.00 82.94 255 ASN A CA 1
ATOM 2087 C C . ASN A 1 255 ? -28.995 -8.040 45.610 1.00 82.94 255 ASN A C 1
ATOM 2089 O O . ASN A 1 255 ? -28.129 -8.098 44.745 1.00 82.94 255 ASN A O 1
ATOM 2093 N N . GLU A 1 256 ? -30.236 -8.472 45.374 1.00 85.38 256 GLU A N 1
ATOM 2094 C CA . GLU A 1 256 ? -30.653 -9.022 44.075 1.00 85.38 256 GLU A CA 1
ATOM 2095 C C . GLU A 1 256 ? -30.472 -8.011 42.932 1.00 85.38 256 GLU A C 1
ATOM 2097 O O . GLU A 1 256 ? -29.990 -8.359 41.852 1.00 85.38 256 GLU A O 1
ATOM 2102 N N . SER A 1 257 ? -30.791 -6.738 43.180 1.00 87.50 257 SER A N 1
ATOM 2103 C CA . SER A 1 257 ? -30.568 -5.657 42.214 1.00 87.50 257 SER A CA 1
ATOM 2104 C C . SER A 1 257 ? -29.076 -5.431 41.933 1.00 87.50 257 SER A C 1
ATOM 2106 O O . SER A 1 257 ? -28.678 -5.290 40.774 1.00 87.50 257 SER A O 1
ATOM 2108 N N . LEU A 1 258 ? -28.229 -5.467 42.970 1.00 84.75 258 LEU A N 1
ATOM 2109 C CA . LEU A 1 258 ? -26.771 -5.376 42.835 1.00 84.75 258 LEU A CA 1
ATOM 2110 C C . LEU A 1 258 ? -26.190 -6.573 42.073 1.00 84.75 258 LEU A C 1
ATOM 2112 O O . LEU A 1 258 ? -25.359 -6.373 41.190 1.00 84.75 258 LEU A O 1
ATOM 2116 N N . ILE A 1 259 ? -26.668 -7.792 42.335 1.00 84.19 259 ILE A N 1
ATOM 2117 C CA . ILE A 1 259 ? -26.303 -8.995 41.573 1.00 84.19 259 ILE A CA 1
ATOM 2118 C C . ILE A 1 259 ? -26.693 -8.823 40.099 1.00 84.19 259 ILE A C 1
ATOM 2120 O O . ILE A 1 259 ? -25.890 -9.102 39.209 1.00 84.19 259 ILE A O 1
ATOM 2124 N N . GLY A 1 260 ? -27.893 -8.302 39.825 1.00 86.44 260 GLY A N 1
ATOM 2125 C CA . GLY A 1 260 ? -28.340 -7.983 38.468 1.00 86.44 260 GLY A CA 1
ATOM 2126 C C . GLY A 1 260 ? -27.431 -6.972 37.760 1.00 86.44 260 GLY A C 1
ATOM 2127 O O . GLY A 1 260 ? -27.054 -7.185 36.606 1.00 86.44 260 GLY A O 1
ATOM 2128 N N . MET A 1 261 ? -27.029 -5.901 38.452 1.00 85.69 261 MET A N 1
ATOM 2129 C CA . MET A 1 261 ? -26.075 -4.920 37.920 1.00 85.69 261 MET A CA 1
ATOM 2130 C C . MET A 1 261 ? -24.687 -5.524 37.692 1.00 85.69 261 MET A C 1
ATOM 2132 O O . MET A 1 261 ? -24.093 -5.273 36.646 1.00 85.69 261 MET A O 1
ATOM 2136 N N . ASN A 1 262 ? -24.191 -6.348 38.617 1.00 85.50 262 ASN A N 1
ATOM 2137 C CA . ASN A 1 262 ? -22.885 -6.992 38.497 1.00 85.50 262 ASN A CA 1
ATOM 2138 C C . ASN A 1 262 ? -22.843 -7.965 37.310 1.00 85.50 262 ASN A C 1
ATOM 2140 O O . ASN A 1 262 ? -21.911 -7.937 36.512 1.00 85.50 262 ASN A O 1
ATOM 2144 N N . ASN A 1 263 ? -23.902 -8.756 37.116 1.00 86.31 263 ASN A N 1
ATOM 2145 C CA . ASN A 1 263 ? -24.035 -9.633 35.952 1.00 86.31 263 ASN A CA 1
ATOM 2146 C C . ASN A 1 263 ? -24.061 -8.838 34.641 1.00 86.31 263 ASN A C 1
ATOM 2148 O O . ASN A 1 263 ? -23.443 -9.238 33.655 1.00 86.31 263 ASN A O 1
ATOM 2152 N N . LYS A 1 264 ? -24.748 -7.688 34.619 1.00 87.44 264 LYS A N 1
ATOM 2153 C CA . LYS A 1 264 ? -24.743 -6.798 33.454 1.00 87.44 264 LYS A CA 1
ATOM 2154 C C . LYS A 1 264 ? -23.339 -6.254 33.173 1.00 87.44 264 LYS A C 1
ATOM 2156 O O . LYS A 1 264 ? -22.902 -6.298 32.028 1.00 87.44 264 LYS A O 1
ATOM 2161 N N . TYR A 1 265 ? -22.628 -5.809 34.207 1.00 86.38 265 TYR A N 1
ATOM 2162 C CA . TYR A 1 265 ? -21.260 -5.309 34.085 1.00 86.38 265 TYR A CA 1
ATOM 2163 C C . TYR A 1 265 ? -20.289 -6.392 33.596 1.00 86.38 265 TYR A C 1
ATOM 2165 O O . TYR A 1 265 ? -19.485 -6.137 32.704 1.00 86.38 265 TYR A O 1
ATOM 2173 N N . GLN A 1 266 ? -20.405 -7.627 34.097 1.00 84.69 266 GLN A N 1
ATOM 2174 C CA . GLN A 1 266 ? -19.615 -8.752 33.593 1.00 84.69 266 GLN A CA 1
ATOM 2175 C C . GLN A 1 266 ? -19.912 -9.070 32.125 1.00 84.69 266 GLN A C 1
ATOM 2177 O O . GLN A 1 266 ? -18.988 -9.338 31.359 1.00 84.69 266 GLN A O 1
ATOM 2182 N N . ASN A 1 267 ? -21.178 -9.013 31.708 1.00 87.12 267 ASN A N 1
ATOM 2183 C CA . ASN A 1 267 ? -21.538 -9.218 30.306 1.00 87.12 267 ASN A CA 1
ATOM 2184 C C . ASN A 1 267 ? -20.942 -8.128 29.404 1.00 87.12 267 ASN A C 1
ATOM 2186 O O . ASN A 1 267 ? -20.396 -8.447 28.351 1.00 87.12 267 ASN A O 1
ATOM 2190 N N . GLU A 1 268 ? -20.990 -6.863 29.831 1.00 88.31 268 GLU A N 1
ATOM 2191 C CA . GLU A 1 268 ? -20.350 -5.750 29.120 1.00 88.31 268 GLU A CA 1
ATOM 2192 C C . GLU A 1 268 ? -18.821 -5.925 29.065 1.00 88.31 268 GLU A C 1
ATOM 2194 O O . GLU A 1 268 ? -18.227 -5.784 27.999 1.00 88.31 268 GLU A O 1
ATOM 2199 N N . GLN A 1 269 ? -18.175 -6.331 30.164 1.00 87.06 269 GLN A N 1
ATOM 2200 C CA . GLN A 1 269 ? -16.745 -6.660 30.167 1.00 87.06 269 GLN A CA 1
ATOM 2201 C C . GLN A 1 269 ? -16.384 -7.790 29.203 1.00 87.06 269 GLN A C 1
ATOM 2203 O O . GLN A 1 269 ? -15.356 -7.716 28.529 1.00 87.06 269 GLN A O 1
ATOM 2208 N N . ASN A 1 270 ? -17.192 -8.848 29.152 1.00 87.62 270 ASN A N 1
ATOM 2209 C CA . ASN A 1 270 ? -16.954 -9.967 28.248 1.00 87.62 270 ASN A CA 1
ATOM 2210 C C . ASN A 1 270 ? -17.100 -9.533 26.786 1.00 87.62 270 ASN A C 1
ATOM 2212 O O . ASN A 1 270 ? -16.250 -9.892 25.974 1.00 87.62 270 ASN A O 1
ATOM 2216 N N . ALA A 1 271 ? -18.090 -8.689 26.476 1.00 88.31 271 ALA A N 1
ATOM 2217 C CA . ALA A 1 271 ? -18.241 -8.096 25.150 1.00 88.31 271 ALA A CA 1
ATOM 2218 C C . ALA A 1 271 ? -17.016 -7.245 24.762 1.00 88.31 271 ALA A C 1
ATOM 2220 O O . ALA A 1 271 ? -16.464 -7.430 23.681 1.00 88.31 271 ALA A O 1
ATOM 2221 N N . TYR A 1 272 ? -16.512 -6.394 25.665 1.00 88.81 272 TYR A N 1
ATOM 2222 C CA . TYR A 1 272 ? -15.294 -5.616 25.403 1.00 88.81 272 TYR A CA 1
ATOM 2223 C C . TYR A 1 272 ? -14.044 -6.491 25.239 1.00 88.81 272 TYR A C 1
ATOM 2225 O O . TYR A 1 272 ? -13.176 -6.183 24.424 1.00 88.81 272 TYR A O 1
ATOM 2233 N N . LYS A 1 273 ? -13.926 -7.594 25.990 1.00 89.44 273 LYS A N 1
ATOM 2234 C CA . LYS A 1 273 ? -12.823 -8.558 25.821 1.00 89.44 273 LYS A CA 1
ATOM 2235 C C . LYS A 1 273 ? -12.874 -9.235 24.453 1.00 89.44 273 LYS A C 1
ATOM 2237 O O . LYS A 1 273 ? -11.824 -9.423 23.840 1.00 89.44 273 LYS A O 1
ATOM 2242 N N . GLU A 1 274 ? -14.065 -9.582 23.977 1.00 90.00 274 GLU A N 1
ATOM 2243 C CA . GLU A 1 274 ? -14.268 -10.165 22.650 1.00 90.00 274 GLU A CA 1
ATOM 2244 C C . GLU A 1 274 ? -13.944 -9.155 21.540 1.00 90.00 274 GLU A C 1
ATOM 2246 O O . GLU A 1 274 ? -13.193 -9.470 20.618 1.00 90.00 274 GLU A O 1
ATOM 2251 N N . GLU A 1 275 ? -14.392 -7.907 21.682 1.00 89.50 275 GLU A N 1
ATOM 2252 C CA . GLU A 1 275 ? -14.087 -6.820 20.746 1.00 89.50 275 GLU A CA 1
ATOM 2253 C C . GLU A 1 275 ? -12.575 -6.533 20.678 1.00 89.50 275 GLU A C 1
ATOM 2255 O O . GLU A 1 275 ? -11.997 -6.480 19.592 1.00 89.50 275 GLU A O 1
ATOM 2260 N N . LEU A 1 276 ? -11.888 -6.475 21.826 1.00 85.69 276 LEU A N 1
ATOM 2261 C CA . LEU A 1 276 ? -10.425 -6.357 21.885 1.00 85.69 276 LEU A CA 1
ATOM 2262 C C . LEU A 1 276 ? -9.702 -7.561 21.267 1.00 85.69 276 LEU A C 1
ATOM 2264 O O . LEU A 1 276 ? -8.632 -7.397 20.678 1.00 85.69 276 LEU A O 1
ATOM 2268 N N . SER A 1 277 ? -10.254 -8.769 21.407 1.00 91.06 277 SER A N 1
ATOM 2269 C CA . SER A 1 277 ? -9.712 -9.969 20.765 1.00 91.06 277 SER A CA 1
ATOM 2270 C C . SER A 1 277 ? -9.819 -9.874 19.243 1.00 91.06 277 SER A C 1
ATOM 2272 O O . SER A 1 277 ? -8.844 -10.155 18.548 1.00 91.06 277 SER A O 1
ATOM 2274 N N . ASN A 1 278 ? -10.959 -9.417 18.722 1.00 88.56 278 ASN A N 1
ATOM 2275 C CA . ASN A 1 278 ? -11.166 -9.226 17.286 1.00 88.56 278 ASN A CA 1
ATOM 2276 C C . ASN A 1 278 ? -10.230 -8.148 16.721 1.00 88.56 278 ASN A C 1
ATOM 2278 O O . ASN A 1 278 ? -9.556 -8.389 15.722 1.00 88.56 278 ASN A O 1
ATOM 2282 N N . ILE A 1 279 ? -10.091 -7.015 17.418 1.00 88.50 279 ILE A N 1
ATOM 2283 C CA . ILE A 1 279 ? -9.156 -5.939 17.043 1.00 88.50 279 ILE A CA 1
ATOM 2284 C C . ILE A 1 279 ? -7.703 -6.436 17.024 1.00 88.50 279 ILE A C 1
ATOM 2286 O O . ILE A 1 279 ? -6.904 -5.997 16.196 1.00 88.50 279 ILE A O 1
ATOM 2290 N N . ARG A 1 280 ? -7.315 -7.347 17.929 1.00 88.19 280 ARG A N 1
ATOM 2291 C CA . ARG A 1 280 ? -5.971 -7.952 17.905 1.00 88.19 280 ARG A CA 1
ATOM 2292 C C . 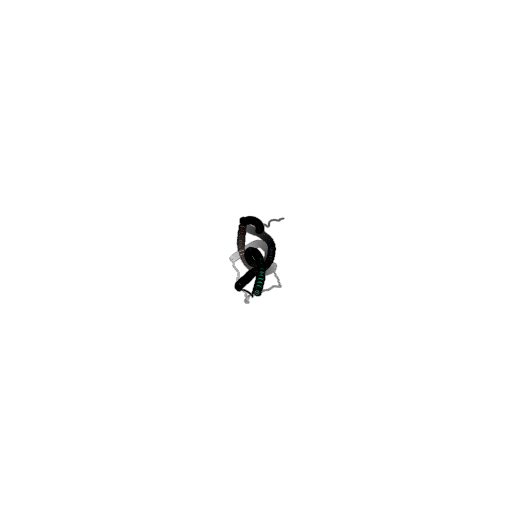ARG A 1 280 ? -5.759 -8.827 16.675 1.00 88.19 280 ARG A C 1
ATOM 2294 O O . ARG A 1 280 ? -4.723 -8.691 16.037 1.00 88.19 280 ARG A O 1
ATOM 2301 N N . ILE A 1 281 ? -6.735 -9.670 16.339 1.00 89.50 281 ILE A N 1
ATOM 2302 C CA . ILE A 1 281 ? -6.678 -10.526 15.145 1.00 89.50 281 ILE A CA 1
ATOM 2303 C C . ILE A 1 281 ? -6.550 -9.665 13.882 1.00 89.50 281 ILE A C 1
ATOM 2305 O O . ILE A 1 281 ? -5.695 -9.936 13.044 1.00 89.50 281 ILE A O 1
ATOM 2309 N N . GLU A 1 282 ? -7.345 -8.599 13.773 1.00 89.31 282 GLU A N 1
ATOM 2310 C CA . GLU A 1 282 ? -7.291 -7.673 12.639 1.00 89.31 282 GLU A CA 1
ATOM 2311 C C . GLU A 1 282 ? -5.943 -6.941 12.554 1.00 89.31 282 GLU A C 1
ATOM 2313 O O . GLU A 1 282 ? -5.344 -6.864 11.484 1.00 89.31 282 GLU A O 1
ATOM 2318 N N . ASN A 1 283 ? -5.398 -6.479 13.685 1.00 86.00 283 ASN A N 1
ATOM 2319 C CA . ASN A 1 283 ? -4.070 -5.860 13.714 1.00 86.00 283 ASN A CA 1
ATOM 2320 C C . ASN A 1 283 ? -2.948 -6.823 13.312 1.00 86.00 283 ASN A C 1
ATOM 2322 O O . ASN A 1 283 ? -1.980 -6.399 12.683 1.00 86.00 283 ASN A O 1
ATOM 2326 N N . ASP A 1 284 ? -3.037 -8.093 13.697 1.00 89.88 284 ASP A N 1
ATOM 2327 C CA . ASP A 1 284 ? -2.028 -9.081 13.324 1.00 89.88 284 ASP A CA 1
ATOM 2328 C C . ASP A 1 284 ? -2.119 -9.432 11.830 1.00 89.88 284 ASP A C 1
ATOM 2330 O O . ASP A 1 284 ? -1.079 -9.524 11.179 1.00 89.88 284 ASP A O 1
ATOM 2334 N N . ALA A 1 285 ? -3.327 -9.487 11.253 1.00 88.75 285 ALA A N 1
ATOM 2335 C CA . ALA A 1 285 ? -3.512 -9.605 9.804 1.00 88.75 285 ALA A CA 1
ATOM 2336 C C . ALA A 1 285 ? -2.936 -8.393 9.046 1.00 88.75 285 ALA A C 1
ATOM 2338 O O . ALA A 1 285 ? -2.183 -8.557 8.088 1.00 88.75 285 ALA A O 1
ATOM 2339 N N . LEU A 1 286 ? -3.205 -7.170 9.518 1.00 89.94 286 LEU A N 1
ATOM 2340 C CA . LEU A 1 286 ? -2.656 -5.946 8.920 1.00 89.94 286 LEU A CA 1
ATOM 2341 C C . LEU A 1 286 ? -1.125 -5.881 9.012 1.00 89.94 286 LEU A C 1
ATOM 2343 O O . LEU A 1 286 ? -0.471 -5.412 8.082 1.00 89.94 286 LEU A O 1
ATOM 2347 N N . LYS A 1 287 ? -0.518 -6.362 10.105 1.00 90.44 287 LYS A N 1
ATOM 2348 C CA . LYS A 1 287 ? 0.949 -6.466 10.202 1.00 90.44 287 LYS A CA 1
ATOM 2349 C C . LYS A 1 287 ? 1.519 -7.424 9.163 1.00 90.44 287 LYS A C 1
ATOM 2351 O O . LYS A 1 287 ? 2.560 -7.118 8.587 1.00 90.44 287 LYS A O 1
ATOM 2356 N N . GLU A 1 288 ? 0.857 -8.555 8.930 1.00 90.25 288 GLU A N 1
ATOM 2357 C CA . GLU A 1 288 ? 1.278 -9.525 7.919 1.00 90.25 288 GLU A CA 1
ATOM 2358 C C . GLU A 1 288 ? 1.192 -8.924 6.505 1.00 90.25 288 GLU A C 1
ATOM 2360 O O . GLU A 1 288 ? 2.147 -9.032 5.732 1.00 90.25 288 GLU A O 1
ATOM 2365 N N . GLU A 1 289 ? 0.119 -8.185 6.201 1.00 90.88 289 GLU A N 1
ATOM 2366 C CA . GLU A 1 289 ? -0.015 -7.436 4.942 1.00 90.88 289 GLU A CA 1
ATOM 2367 C C . GLU A 1 289 ? 1.075 -6.366 4.775 1.00 90.88 289 GLU A C 1
ATOM 2369 O O . GLU A 1 289 ? 1.686 -6.264 3.708 1.00 90.88 289 GLU A O 1
ATOM 2374 N N . ILE A 1 290 ? 1.375 -5.597 5.829 1.00 85.88 290 ILE A N 1
ATOM 2375 C CA . ILE A 1 290 ? 2.454 -4.596 5.821 1.00 85.88 290 ILE A CA 1
ATOM 2376 C C . ILE A 1 290 ? 3.814 -5.261 5.590 1.00 85.88 290 ILE A C 1
ATOM 2378 O O . ILE A 1 290 ? 4.649 -4.730 4.852 1.00 85.88 290 ILE A O 1
ATOM 2382 N N . GLU A 1 291 ? 4.061 -6.421 6.197 1.00 91.19 291 GLU A N 1
ATOM 2383 C CA . GLU A 1 291 ? 5.318 -7.140 6.020 1.00 91.19 291 GLU A CA 1
ATOM 2384 C C . GLU A 1 291 ? 5.479 -7.670 4.586 1.00 91.19 291 GLU A C 1
ATOM 2386 O O . GLU A 1 291 ? 6.563 -7.559 4.003 1.00 91.19 291 GLU A O 1
ATOM 2391 N N . GLU A 1 292 ? 4.408 -8.171 3.969 1.00 91.00 292 GLU A N 1
ATOM 2392 C CA . GLU A 1 292 ? 4.437 -8.612 2.570 1.00 91.00 292 GLU A CA 1
ATOM 2393 C C . GLU A 1 292 ? 4.578 -7.435 1.589 1.00 91.00 292 GLU A C 1
ATOM 2395 O O . GLU A 1 292 ? 5.356 -7.503 0.626 1.00 91.00 292 GLU A O 1
ATOM 2400 N N . ALA A 1 293 ? 3.915 -6.308 1.866 1.00 87.19 293 ALA A N 1
ATOM 2401 C CA . ALA A 1 293 ? 4.105 -5.068 1.119 1.00 87.19 293 ALA A CA 1
ATOM 2402 C C . ALA A 1 293 ? 5.562 -4.585 1.211 1.00 87.19 293 ALA A C 1
ATOM 2404 O O . ALA A 1 293 ? 6.177 -4.263 0.193 1.00 87.19 293 ALA A O 1
ATOM 2405 N N . SER A 1 294 ? 6.162 -4.626 2.403 1.00 89.38 294 SER A N 1
ATOM 2406 C CA . SER A 1 294 ? 7.567 -4.265 2.625 1.00 89.38 294 SER A CA 1
ATOM 2407 C C . SER A 1 294 ? 8.531 -5.180 1.857 1.00 89.38 294 SER A C 1
ATOM 2409 O O . SER A 1 294 ? 9.463 -4.709 1.199 1.00 89.38 294 SER A O 1
ATOM 2411 N N . LYS A 1 295 ? 8.285 -6.499 1.836 1.00 90.50 295 LYS A N 1
ATOM 2412 C CA . LYS A 1 295 ? 9.049 -7.440 0.991 1.00 90.50 295 LYS A CA 1
ATOM 2413 C C . LYS A 1 295 ? 8.928 -7.104 -0.494 1.00 90.50 295 LYS A C 1
ATOM 2415 O O . LYS A 1 295 ? 9.919 -7.202 -1.219 1.00 90.50 295 LYS A O 1
ATOM 2420 N N . THR A 1 296 ? 7.742 -6.705 -0.946 1.00 89.31 296 THR A N 1
ATOM 2421 C CA . THR A 1 296 ? 7.494 -6.317 -2.340 1.00 89.31 296 THR A CA 1
ATOM 2422 C C . THR A 1 296 ? 8.246 -5.041 -2.705 1.00 89.31 296 THR A C 1
ATOM 2424 O O . THR A 1 296 ? 8.950 -5.031 -3.714 1.00 89.31 296 THR A O 1
ATOM 2427 N N . VAL A 1 297 ? 8.191 -4.011 -1.856 1.00 87.88 297 VAL A N 1
ATOM 2428 C CA . VAL A 1 297 ? 8.967 -2.773 -2.030 1.00 87.88 297 VAL A CA 1
ATOM 2429 C C . VAL A 1 297 ? 10.457 -3.086 -2.122 1.00 87.88 297 VAL A C 1
ATOM 2431 O O . VAL A 1 297 ? 11.095 -2.686 -3.086 1.00 87.88 297 VAL A O 1
ATOM 2434 N N . ASN A 1 298 ? 10.999 -3.904 -1.217 1.00 87.88 298 ASN A N 1
ATOM 2435 C CA . ASN A 1 298 ? 12.415 -4.282 -1.251 1.00 87.88 298 ASN A CA 1
ATOM 2436 C C . ASN A 1 298 ? 12.817 -5.027 -2.538 1.00 87.88 298 ASN A C 1
ATOM 2438 O O . ASN A 1 298 ? 13.933 -4.856 -3.032 1.00 87.88 298 ASN A O 1
ATOM 2442 N N . ARG A 1 299 ? 11.933 -5.865 -3.101 1.00 90.38 299 ARG A N 1
ATOM 2443 C CA . ARG A 1 299 ? 12.173 -6.501 -4.410 1.00 90.38 299 ARG A CA 1
ATOM 2444 C C . ARG A 1 299 ? 12.185 -5.470 -5.535 1.00 90.38 299 ARG A C 1
ATOM 2446 O O . ARG A 1 299 ? 13.051 -5.548 -6.400 1.00 90.38 299 ARG A O 1
ATOM 2453 N N . LEU A 1 300 ? 11.251 -4.519 -5.520 1.00 86.62 300 LEU A N 1
ATOM 2454 C CA . LEU A 1 300 ? 11.186 -3.450 -6.515 1.00 86.62 300 LEU A CA 1
ATOM 2455 C C . LEU A 1 300 ? 12.402 -2.524 -6.432 1.00 86.62 300 LEU A C 1
ATOM 2457 O O . LEU A 1 300 ? 12.970 -2.216 -7.472 1.00 86.62 300 LEU A O 1
ATOM 2461 N N . THR A 1 301 ? 12.860 -2.165 -5.230 1.00 87.50 301 THR A N 1
ATOM 2462 C CA . THR A 1 301 ? 14.087 -1.381 -5.028 1.00 87.50 301 THR A CA 1
ATOM 2463 C C . THR A 1 301 ? 15.295 -2.080 -5.643 1.00 87.50 301 THR A C 1
ATOM 2465 O O . THR A 1 301 ? 15.984 -1.478 -6.455 1.00 87.50 301 THR A O 1
ATOM 2468 N N . ARG A 1 302 ? 15.491 -3.379 -5.372 1.00 87.88 302 ARG A N 1
ATOM 2469 C CA . ARG A 1 302 ? 16.583 -4.156 -5.990 1.00 87.88 302 ARG A CA 1
ATOM 2470 C C . ARG A 1 302 ? 16.481 -4.250 -7.509 1.00 87.88 302 ARG A C 1
ATOM 2472 O O . ARG A 1 302 ? 17.495 -4.314 -8.191 1.00 87.88 302 ARG A O 1
ATOM 2479 N N . ASN A 1 303 ? 15.266 -4.327 -8.047 1.00 88.75 303 ASN A N 1
ATOM 2480 C CA . ASN A 1 303 ? 15.076 -4.317 -9.495 1.00 88.75 303 ASN A CA 1
ATOM 2481 C C . ASN A 1 303 ? 15.388 -2.935 -10.087 1.00 88.75 303 ASN A C 1
ATOM 2483 O O . ASN A 1 303 ? 15.939 -2.873 -11.178 1.00 88.75 303 ASN A O 1
ATOM 2487 N N . GLY A 1 304 ? 15.064 -1.855 -9.370 1.00 86.38 304 GLY A N 1
ATOM 2488 C CA . GLY A 1 304 ? 15.458 -0.492 -9.725 1.00 86.38 304 GLY A CA 1
ATOM 2489 C C . GLY A 1 304 ? 16.977 -0.331 -9.765 1.00 86.38 304 GLY A C 1
ATOM 2490 O O . GLY A 1 304 ? 17.492 0.116 -10.779 1.00 86.38 304 GLY A O 1
ATOM 2491 N N . GLU A 1 305 ? 17.682 -0.798 -8.730 1.00 88.00 305 GLU A N 1
ATOM 2492 C CA . GLU A 1 305 ? 19.155 -0.791 -8.670 1.00 88.00 305 GLU A CA 1
ATOM 2493 C C . GLU A 1 305 ? 19.775 -1.536 -9.865 1.00 88.00 305 GLU A C 1
ATOM 2495 O O . GLU A 1 305 ? 20.674 -1.024 -10.520 1.00 88.00 305 GLU A O 1
ATOM 2500 N N . LYS A 1 306 ? 19.248 -2.717 -10.221 1.00 89.06 306 LYS A N 1
ATOM 2501 C CA . LYS A 1 306 ? 19.718 -3.458 -11.406 1.00 89.06 306 LYS A CA 1
ATOM 2502 C C . LYS A 1 306 ? 19.473 -2.723 -12.720 1.00 89.06 306 LYS A C 1
ATOM 2504 O O . LYS A 1 306 ? 20.315 -2.774 -13.605 1.00 89.06 306 LYS A O 1
ATOM 2509 N N . LEU A 1 307 ? 18.314 -2.081 -12.868 1.00 86.75 307 LEU A N 1
ATOM 2510 C CA . LEU A 1 307 ? 18.012 -1.293 -14.064 1.00 86.75 307 LEU A CA 1
ATOM 2511 C C . LEU A 1 307 ? 18.928 -0.071 -14.172 1.00 86.75 307 LEU A C 1
ATOM 2513 O O . LEU A 1 307 ? 19.306 0.298 -15.278 1.00 86.75 307 LEU A O 1
ATOM 2517 N N . GLU A 1 308 ? 19.291 0.537 -13.045 1.00 87.50 308 GLU A N 1
ATOM 2518 C CA . GLU A 1 308 ? 20.257 1.635 -12.992 1.00 87.50 308 GLU A CA 1
ATOM 2519 C C . GLU A 1 308 ? 21.653 1.157 -13.420 1.00 87.50 308 GLU A C 1
ATOM 2521 O O . GLU A 1 308 ? 22.249 1.764 -14.307 1.00 87.50 308 GLU A O 1
ATOM 2526 N N . GLU A 1 309 ? 22.118 0.008 -12.913 1.00 90.69 309 GLU A N 1
ATOM 2527 C CA . GLU A 1 309 ? 23.369 -0.629 -13.360 1.00 90.69 309 GLU A CA 1
ATOM 2528 C C . GLU A 1 309 ? 23.354 -0.958 -14.868 1.00 90.69 309 GLU A C 1
ATOM 2530 O O . GLU A 1 309 ? 24.334 -0.710 -15.575 1.00 90.69 309 GLU A O 1
ATOM 2535 N N . GLU A 1 310 ? 22.243 -1.492 -15.389 1.00 90.56 310 GLU A N 1
ATOM 2536 C CA . GLU A 1 310 ? 22.073 -1.772 -16.822 1.00 90.56 310 GLU A CA 1
ATOM 2537 C C . GLU A 1 310 ? 22.075 -0.484 -17.664 1.00 90.56 310 GLU A C 1
ATOM 2539 O O . GLU A 1 310 ? 22.681 -0.450 -18.737 1.00 90.56 310 GLU A O 1
ATOM 2544 N N . MET A 1 311 ? 21.447 0.595 -17.183 1.00 83.81 311 MET A N 1
ATOM 2545 C CA . MET A 1 311 ? 21.472 1.898 -17.853 1.00 83.81 311 MET A CA 1
ATOM 2546 C C . MET A 1 311 ? 22.868 2.522 -17.857 1.00 83.81 311 MET A C 1
ATOM 2548 O O . MET A 1 311 ? 23.273 3.065 -18.883 1.00 83.81 311 MET A O 1
ATOM 2552 N N . GLU A 1 312 ? 23.619 2.431 -16.758 1.00 88.44 312 GLU A N 1
ATOM 2553 C CA . GLU A 1 312 ? 25.008 2.899 -16.708 1.00 88.44 312 GLU A CA 1
ATOM 2554 C C . GLU A 1 312 ? 25.900 2.120 -17.684 1.00 88.44 312 GLU A C 1
ATOM 2556 O O . GLU A 1 312 ? 26.725 2.718 -18.382 1.00 88.44 312 GLU A O 1
ATOM 2561 N N . ALA A 1 313 ? 25.713 0.800 -17.787 1.00 89.25 313 ALA A N 1
ATOM 2562 C CA . ALA A 1 313 ? 26.440 -0.031 -18.743 1.00 89.25 313 ALA A CA 1
ATOM 2563 C C . ALA A 1 313 ? 26.131 0.360 -20.198 1.00 89.25 313 ALA A C 1
ATOM 2565 O O . ALA A 1 313 ? 27.059 0.543 -20.987 1.00 89.25 313 ALA A O 1
ATOM 2566 N N . LEU A 1 314 ? 24.851 0.553 -20.534 1.00 88.12 314 LEU A N 1
ATOM 2567 C CA . LEU A 1 314 ? 24.430 1.002 -21.865 1.00 88.12 314 LEU A CA 1
ATOM 2568 C C . LEU A 1 314 ? 24.919 2.418 -22.185 1.00 88.12 314 LEU A C 1
ATOM 2570 O O . LEU A 1 314 ? 25.330 2.682 -23.312 1.00 88.12 314 LEU A O 1
ATOM 2574 N N . GLN A 1 315 ? 24.910 3.332 -21.211 1.00 88.25 315 GLN A N 1
ATOM 2575 C CA . GLN A 1 315 ? 25.444 4.681 -21.398 1.00 88.25 315 GLN A CA 1
ATOM 2576 C C . GLN A 1 315 ? 26.942 4.636 -21.701 1.00 88.25 315 GLN A C 1
ATOM 2578 O O . GLN A 1 315 ? 27.413 5.324 -22.604 1.00 88.25 315 GLN A O 1
ATOM 2583 N N . LYS A 1 316 ? 27.687 3.789 -20.985 1.00 90.31 316 LYS A N 1
ATOM 2584 C CA . LYS A 1 316 ? 29.111 3.591 -21.236 1.00 90.31 316 LYS A CA 1
ATOM 2585 C C . LYS A 1 316 ? 29.369 3.019 -22.633 1.00 90.31 316 LYS A C 1
ATOM 2587 O O . LYS A 1 316 ? 30.253 3.509 -23.327 1.00 90.31 316 LYS A O 1
ATOM 2592 N N . GLU A 1 317 ? 28.593 2.023 -23.057 1.00 90.50 317 GLU A N 1
ATOM 2593 C CA . GLU A 1 317 ? 28.681 1.458 -24.409 1.00 90.50 317 GLU A CA 1
ATOM 2594 C C . GLU A 1 317 ? 28.370 2.515 -25.482 1.00 90.50 317 GLU A C 1
ATOM 2596 O O . GLU A 1 317 ? 29.083 2.625 -26.480 1.00 90.50 317 GLU A O 1
ATOM 2601 N N . PHE A 1 318 ? 27.355 3.351 -25.254 1.00 88.56 318 PHE A N 1
ATOM 2602 C CA . PHE A 1 318 ? 27.020 4.459 -26.145 1.00 88.56 318 PHE A CA 1
ATOM 2603 C C . PHE A 1 318 ? 28.164 5.475 -26.256 1.00 88.56 318 PHE A C 1
ATOM 2605 O O . PHE A 1 318 ? 28.495 5.911 -27.360 1.00 88.56 318 PHE A O 1
ATOM 2612 N N . ASP A 1 319 ? 28.798 5.825 -25.136 1.00 87.12 319 ASP A N 1
ATOM 2613 C CA . ASP A 1 319 ? 29.941 6.740 -25.115 1.00 87.12 319 ASP A CA 1
ATOM 2614 C C . ASP A 1 319 ? 31.156 6.140 -25.848 1.00 87.12 319 ASP A C 1
ATOM 2616 O O . ASP A 1 319 ? 31.812 6.837 -26.625 1.00 87.12 319 ASP A O 1
ATOM 2620 N N . GLU A 1 320 ? 31.426 4.841 -25.672 1.00 90.56 320 GLU A N 1
ATOM 2621 C CA . GLU A 1 320 ? 32.466 4.112 -26.413 1.00 90.56 320 GLU A CA 1
ATOM 2622 C C . GLU A 1 320 ? 32.183 4.128 -27.927 1.00 90.56 320 GLU A C 1
ATOM 2624 O O . GLU A 1 320 ? 33.055 4.492 -28.722 1.00 90.56 320 GLU A O 1
ATOM 2629 N N . LYS A 1 321 ? 30.939 3.856 -28.342 1.00 88.75 321 LYS A N 1
ATOM 2630 C CA . LYS A 1 321 ? 30.527 3.927 -29.754 1.00 88.75 321 LYS A CA 1
ATOM 2631 C C . LYS A 1 321 ? 30.581 5.341 -30.326 1.00 88.75 321 LYS A C 1
ATOM 2633 O O . LYS A 1 321 ? 30.912 5.520 -31.500 1.00 88.75 321 LYS A O 1
ATOM 2638 N N . ALA A 1 322 ? 30.306 6.363 -29.520 1.00 84.88 322 ALA A N 1
ATOM 2639 C CA . ALA A 1 322 ? 30.454 7.753 -29.933 1.00 84.88 322 ALA A CA 1
ATOM 2640 C C . ALA A 1 322 ? 31.925 8.113 -30.215 1.00 84.88 322 ALA A C 1
ATOM 2642 O O . ALA A 1 322 ? 32.198 8.879 -31.145 1.00 84.88 322 ALA A O 1
ATOM 2643 N N . VAL A 1 323 ? 32.871 7.548 -29.456 1.00 90.31 323 VAL A N 1
ATOM 2644 C CA . VAL A 1 323 ? 34.311 7.687 -29.724 1.00 90.31 323 VAL A CA 1
ATOM 2645 C C . VAL A 1 323 ? 34.685 6.991 -31.032 1.00 90.31 323 VAL A C 1
ATOM 2647 O O . VAL A 1 323 ? 35.253 7.650 -31.903 1.00 90.31 323 VAL A O 1
ATOM 2650 N N . GLU A 1 324 ? 34.288 5.728 -31.225 1.00 88.75 324 GLU A N 1
ATOM 2651 C CA . GLU A 1 324 ? 34.535 4.987 -32.478 1.00 88.75 324 GLU A CA 1
ATOM 2652 C C . GLU A 1 324 ? 33.995 5.747 -33.704 1.00 88.75 324 GLU A C 1
ATOM 2654 O O . GLU A 1 324 ? 34.673 5.887 -34.724 1.00 88.75 324 GLU A O 1
ATOM 2659 N N . LEU A 1 325 ? 32.791 6.321 -33.603 1.00 86.44 325 LEU A N 1
ATOM 2660 C CA . LEU A 1 325 ? 32.198 7.117 -34.678 1.00 86.44 325 LEU A CA 1
ATOM 2661 C C . LEU A 1 325 ? 33.029 8.366 -35.011 1.00 86.44 325 LEU A C 1
ATOM 2663 O O . LEU A 1 325 ? 33.117 8.760 -36.177 1.00 86.44 325 LEU A O 1
ATOM 2667 N N . ASN A 1 326 ? 33.621 9.014 -34.008 1.00 85.75 326 ASN A N 1
ATOM 2668 C CA . ASN A 1 326 ? 34.478 10.176 -34.231 1.00 85.75 326 ASN A CA 1
ATOM 2669 C C . ASN A 1 326 ? 35.798 9.784 -34.905 1.00 85.75 326 ASN A C 1
ATOM 2671 O O . ASN A 1 326 ? 36.226 10.487 -35.821 1.00 85.75 326 ASN A O 1
ATOM 2675 N N . GLU A 1 327 ? 36.386 8.643 -34.539 1.00 89.06 327 GLU A N 1
ATOM 2676 C CA . GLU A 1 327 ? 37.570 8.100 -35.217 1.00 89.06 327 GLU A CA 1
ATOM 2677 C C . GLU A 1 327 ? 37.273 7.789 -36.692 1.00 89.06 327 GLU A C 1
ATOM 2679 O O . GLU A 1 327 ? 38.032 8.171 -37.585 1.00 89.06 327 GLU A O 1
ATOM 2684 N N . VAL A 1 328 ? 36.118 7.178 -36.983 1.00 87.62 328 VAL A N 1
ATOM 2685 C CA . VAL A 1 328 ? 35.680 6.916 -38.364 1.00 87.62 328 VAL A CA 1
ATOM 2686 C C . VAL A 1 328 ? 35.480 8.217 -39.147 1.00 87.62 328 VAL A C 1
ATOM 2688 O O . VAL A 1 328 ? 35.883 8.302 -40.310 1.00 87.62 328 VAL A O 1
ATOM 2691 N N . LYS A 1 329 ? 34.896 9.255 -38.535 1.00 85.25 329 LYS A N 1
ATOM 2692 C CA . LYS A 1 329 ? 34.752 10.577 -39.174 1.00 85.25 329 LYS A CA 1
ATOM 2693 C C . LYS A 1 329 ? 36.105 11.203 -39.505 1.00 85.25 329 LYS A C 1
ATOM 2695 O O . LYS A 1 329 ? 36.248 11.799 -40.574 1.00 85.25 329 LYS A O 1
ATOM 2700 N N . GLU A 1 330 ? 37.090 11.065 -38.623 1.00 89.50 330 GLU A N 1
ATOM 2701 C CA . GLU A 1 330 ? 38.447 11.558 -38.861 1.00 89.50 330 GLU A CA 1
ATOM 2702 C C . GLU A 1 330 ? 39.126 10.800 -40.010 1.00 89.50 330 GLU A C 1
ATOM 2704 O O . GLU A 1 330 ? 39.654 11.424 -40.935 1.00 89.50 330 GLU A O 1
ATOM 2709 N N . LEU A 1 331 ? 39.025 9.466 -40.026 1.00 87.94 331 LEU A N 1
ATOM 2710 C CA . LEU A 1 331 ? 39.516 8.640 -41.132 1.00 87.94 331 LEU A CA 1
ATOM 2711 C C . LEU A 1 331 ? 38.863 9.026 -42.464 1.00 87.94 331 LEU A C 1
ATOM 2713 O O . LEU A 1 331 ? 39.562 9.196 -43.463 1.00 87.94 331 LEU A O 1
ATOM 2717 N N . LEU A 1 332 ? 37.544 9.230 -42.484 1.00 83.38 332 LEU A N 1
ATOM 2718 C CA . LEU A 1 332 ? 36.829 9.661 -43.684 1.00 83.38 332 LEU A CA 1
ATOM 2719 C C . LEU A 1 332 ? 37.307 11.038 -44.164 1.00 83.38 332 LEU A C 1
ATOM 2721 O O . LEU A 1 332 ? 37.508 11.232 -45.363 1.00 83.38 332 LEU A O 1
ATOM 2725 N N . SER A 1 333 ? 37.531 11.981 -43.245 1.00 86.19 333 SER A N 1
ATOM 2726 C CA . SER A 1 333 ? 38.086 13.300 -43.567 1.00 86.19 333 SER A CA 1
ATOM 2727 C C . SER A 1 333 ? 39.481 13.190 -44.196 1.00 86.19 333 SER A C 1
ATOM 2729 O O . SER A 1 333 ? 39.772 13.875 -45.181 1.00 86.19 333 SER A O 1
ATOM 2731 N N . ASN A 1 334 ? 40.331 12.295 -43.683 1.00 86.12 334 ASN A N 1
ATOM 2732 C CA . ASN A 1 334 ? 41.661 12.042 -44.241 1.00 86.12 334 ASN A CA 1
ATOM 2733 C C . ASN A 1 334 ? 41.579 11.446 -45.653 1.00 86.12 334 ASN A C 1
ATOM 2735 O O . ASN A 1 334 ? 42.197 11.982 -46.574 1.00 86.12 334 ASN A O 1
ATOM 2739 N N . VAL A 1 335 ? 40.742 10.423 -45.857 1.00 86.50 335 VAL A N 1
ATOM 2740 C CA . VAL A 1 335 ? 40.519 9.804 -47.177 1.00 86.50 335 VAL A CA 1
ATOM 2741 C C . VAL A 1 335 ? 39.970 10.818 -48.183 1.00 86.50 335 VAL A C 1
ATOM 2743 O O . VAL A 1 335 ? 40.419 10.873 -49.326 1.00 86.50 335 VAL A O 1
ATOM 2746 N N . GLN A 1 336 ? 39.032 11.677 -47.775 1.00 82.44 336 GLN A N 1
ATOM 2747 C CA . GLN A 1 336 ? 38.543 12.767 -48.626 1.00 82.44 336 GLN A CA 1
ATOM 2748 C C . GLN A 1 336 ? 39.660 13.754 -48.996 1.00 82.44 336 GLN A C 1
ATOM 2750 O O . GLN A 1 336 ? 39.699 14.251 -50.126 1.00 82.44 336 GLN A O 1
ATOM 2755 N N . GLY A 1 337 ? 40.575 14.036 -48.064 1.00 85.12 337 GLY A N 1
ATOM 2756 C CA . GLY A 1 337 ? 41.778 14.827 -48.313 1.00 85.12 337 GLY A CA 1
ATOM 2757 C C . GLY A 1 337 ? 42.687 14.190 -49.365 1.00 85.12 337 GLY A C 1
ATOM 2758 O O . GLY A 1 337 ? 43.049 14.848 -50.342 1.00 85.12 337 GLY A O 1
ATOM 2759 N N . GLU A 1 338 ? 42.996 12.903 -49.218 1.00 86.38 338 GLU A N 1
ATOM 2760 C CA . GLU A 1 338 ? 43.799 12.140 -50.182 1.00 86.38 338 GLU A CA 1
ATOM 2761 C C . GLU A 1 338 ? 43.132 12.078 -51.560 1.00 86.38 338 GLU A C 1
ATOM 2763 O O . GLU A 1 338 ? 43.774 12.334 -52.580 1.00 86.38 338 GLU A O 1
ATOM 2768 N N . PHE A 1 339 ? 41.819 11.852 -51.613 1.00 82.06 339 PHE A N 1
ATOM 2769 C CA . PHE A 1 339 ? 41.076 11.832 -52.870 1.00 82.06 339 PHE A CA 1
ATOM 2770 C C . PHE A 1 339 ? 41.146 13.179 -53.603 1.00 82.06 339 PHE A C 1
ATOM 2772 O O . PHE A 1 339 ? 41.321 13.215 -54.821 1.00 82.06 339 PHE A O 1
ATOM 2779 N N . ARG A 1 340 ? 41.095 14.312 -52.883 1.00 84.38 340 ARG A N 1
ATOM 2780 C CA . ARG A 1 340 ? 41.303 15.642 -53.489 1.00 84.38 340 ARG A CA 1
ATOM 2781 C C . ARG A 1 340 ? 42.692 15.780 -54.109 1.00 84.38 340 ARG A C 1
ATOM 2783 O O . ARG A 1 340 ? 42.815 16.394 -55.170 1.00 84.38 340 ARG A O 1
ATOM 2790 N N . ILE A 1 341 ? 43.718 15.217 -53.473 1.00 86.19 341 ILE A N 1
ATOM 2791 C CA . ILE A 1 341 ? 45.087 15.203 -54.003 1.00 86.19 341 ILE A CA 1
ATOM 2792 C C . ILE A 1 341 ? 45.144 14.365 -55.285 1.00 86.19 341 ILE A C 1
ATOM 2794 O O . ILE A 1 341 ? 45.681 14.830 -56.289 1.00 86.19 341 ILE A O 1
ATOM 2798 N N . VAL A 1 342 ? 44.544 13.173 -55.297 1.00 83.06 342 VAL A N 1
ATOM 2799 C CA . VAL A 1 342 ? 44.469 12.321 -56.498 1.00 83.06 342 VAL A CA 1
ATOM 2800 C C . VAL A 1 342 ? 43.742 13.037 -57.637 1.00 83.06 342 VAL A C 1
ATOM 2802 O O . VAL A 1 342 ? 44.270 13.120 -58.744 1.00 83.06 342 VAL A O 1
ATOM 2805 N N . VAL A 1 343 ? 42.576 13.634 -57.372 1.00 82.62 343 VAL A N 1
ATOM 2806 C CA . VAL A 1 343 ? 41.821 14.414 -58.370 1.00 82.62 343 VAL A CA 1
ATOM 2807 C C . VAL A 1 343 ? 42.662 15.561 -58.935 1.00 82.62 343 VAL A C 1
ATOM 2809 O O . VAL A 1 343 ? 42.597 15.838 -60.134 1.00 82.62 343 VAL A O 1
ATOM 2812 N N . LYS A 1 344 ? 43.473 16.224 -58.101 1.00 87.06 344 LYS A N 1
ATOM 2813 C CA . LYS A 1 344 ? 44.396 17.269 -58.555 1.00 87.06 344 LYS A CA 1
ATOM 2814 C C . LYS A 1 344 ? 45.454 16.707 -59.512 1.00 87.06 344 LYS A C 1
ATOM 2816 O O . LYS A 1 344 ? 45.599 17.248 -60.605 1.00 87.06 344 LYS A O 1
ATOM 2821 N N . HIS A 1 345 ? 46.117 15.608 -59.155 1.00 85.38 345 HIS A N 1
ATOM 2822 C CA . HIS A 1 345 ? 47.111 14.967 -60.024 1.00 85.38 345 HIS A CA 1
ATOM 2823 C C . HIS A 1 345 ? 46.507 14.478 -61.346 1.00 85.38 345 HIS A C 1
ATOM 2825 O O . HIS A 1 345 ? 47.107 14.665 -62.398 1.00 85.38 345 HIS A O 1
ATOM 2831 N N . VAL A 1 346 ? 45.294 13.914 -61.331 1.00 83.25 346 VAL A N 1
ATOM 2832 C CA . VAL A 1 346 ? 44.598 13.501 -62.563 1.00 83.25 346 VAL A CA 1
ATOM 2833 C C . VAL A 1 346 ? 44.359 14.696 -63.489 1.00 83.25 346 VAL A C 1
ATOM 2835 O O . VAL A 1 346 ? 44.540 14.576 -64.699 1.00 83.25 346 VAL A O 1
ATOM 2838 N N . ARG A 1 347 ? 43.999 15.868 -62.947 1.00 83.00 347 ARG A N 1
ATOM 2839 C CA . ARG A 1 347 ? 43.861 17.096 -63.750 1.00 83.00 347 ARG A CA 1
ATOM 2840 C C . ARG A 1 347 ? 45.194 17.561 -64.327 1.00 83.00 347 ARG A C 1
ATOM 2842 O O . A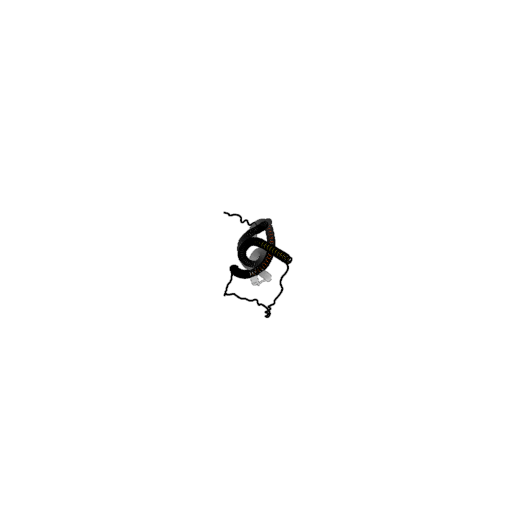RG A 1 347 ? 45.231 17.948 -65.490 1.00 83.00 347 ARG A O 1
ATOM 2849 N N . GLU A 1 348 ? 46.265 17.513 -63.539 1.00 85.50 348 GLU A N 1
ATOM 2850 C CA . GLU A 1 348 ? 47.619 17.857 -63.994 1.00 85.50 348 GLU A CA 1
ATOM 2851 C C . GLU A 1 348 ? 48.064 16.922 -65.133 1.00 85.50 348 GLU A C 1
ATOM 2853 O O . GLU A 1 348 ? 48.475 17.398 -66.189 1.00 85.50 348 GLU A O 1
ATOM 2858 N N . LEU A 1 349 ? 47.863 15.607 -64.991 1.00 83.75 349 LEU A N 1
ATOM 2859 C CA . LEU A 1 349 ? 48.129 14.624 -66.048 1.00 83.75 349 LEU A CA 1
ATOM 2860 C C . LEU A 1 349 ? 47.291 14.870 -67.306 1.00 83.75 349 LEU A C 1
ATOM 2862 O O . LEU A 1 349 ? 47.789 14.726 -68.420 1.00 83.75 349 LEU A O 1
ATOM 2866 N N . HIS A 1 350 ? 46.026 15.259 -67.150 1.00 82.19 350 HIS A N 1
ATOM 2867 C CA . HIS A 1 350 ? 45.167 15.592 -68.284 1.00 82.19 350 HIS A CA 1
ATOM 2868 C C . HIS A 1 350 ? 45.638 16.860 -69.015 1.00 82.19 350 HIS A C 1
ATOM 2870 O O . HIS A 1 350 ? 45.562 16.919 -70.239 1.00 82.19 350 HIS A O 1
ATOM 2876 N N . SER A 1 351 ? 46.169 17.848 -68.286 1.00 87.50 351 SER A N 1
ATOM 2877 C CA . SER A 1 351 ? 46.807 19.034 -68.876 1.00 87.50 351 SER A CA 1
ATOM 2878 C C . SER A 1 351 ? 48.048 18.651 -69.680 1.00 87.50 351 SER A C 1
ATOM 2880 O O . SER A 1 351 ? 48.153 19.018 -70.846 1.00 87.50 351 SER A O 1
ATOM 2882 N N . ILE A 1 352 ? 48.932 17.836 -69.094 1.00 84.81 352 ILE A N 1
ATOM 2883 C CA . ILE A 1 352 ? 50.142 17.333 -69.763 1.00 84.81 352 ILE A CA 1
ATOM 2884 C C . ILE A 1 352 ? 49.772 16.550 -71.028 1.00 84.81 352 ILE A C 1
ATOM 2886 O O . ILE A 1 352 ? 50.390 16.725 -72.073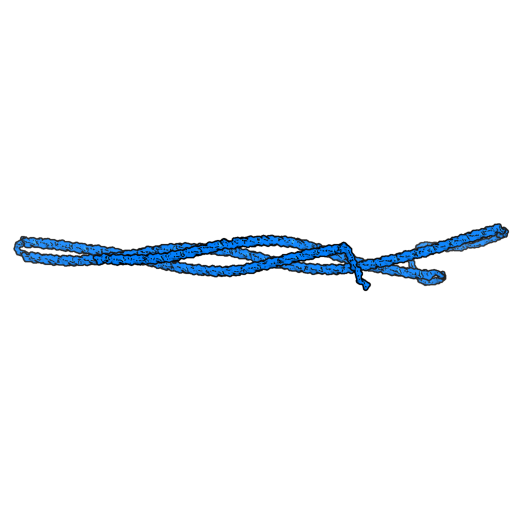 1.00 84.81 352 ILE A O 1
ATOM 2890 N N . LYS A 1 353 ? 48.731 15.710 -70.967 1.00 86.75 353 LYS A N 1
ATOM 2891 C CA . LYS A 1 353 ? 48.231 14.987 -72.140 1.00 86.75 353 LYS A CA 1
ATOM 2892 C C . LYS A 1 353 ? 47.851 15.947 -73.272 1.00 86.75 353 LYS A C 1
ATOM 2894 O O . LYS A 1 353 ? 48.231 15.693 -74.411 1.00 86.75 353 LYS A O 1
ATOM 2899 N N . TYR A 1 354 ? 47.119 17.022 -72.979 1.00 85.81 354 TYR A N 1
ATOM 2900 C CA . TYR A 1 354 ? 46.738 17.999 -74.001 1.00 85.81 354 TYR A CA 1
ATOM 2901 C C . TYR A 1 354 ? 47.934 18.755 -74.582 1.00 85.81 354 TYR A C 1
ATOM 2903 O O . TYR A 1 354 ? 47.946 19.020 -75.781 1.00 85.81 354 TYR A O 1
ATOM 2911 N N . GLU A 1 355 ? 48.935 19.078 -73.762 1.00 85.81 355 GLU A N 1
ATOM 2912 C CA . GLU A 1 355 ? 50.187 19.683 -74.231 1.00 85.81 355 GLU A CA 1
ATOM 2913 C C . GLU A 1 355 ? 50.920 18.743 -75.197 1.00 85.81 355 GLU A C 1
ATOM 2915 O O . GLU A 1 355 ? 51.249 19.145 -76.310 1.00 85.81 355 GLU A O 1
ATOM 2920 N N . ILE A 1 356 ? 51.062 17.463 -74.838 1.00 81.19 356 ILE A N 1
ATOM 2921 C CA . ILE A 1 356 ? 51.672 16.445 -75.708 1.00 81.19 356 ILE A CA 1
ATOM 2922 C C . ILE A 1 356 ? 50.870 16.260 -77.004 1.00 81.19 356 ILE A C 1
ATOM 2924 O O . ILE A 1 356 ? 51.453 16.145 -78.080 1.00 81.19 356 ILE A O 1
ATOM 2928 N N . GLU A 1 357 ? 49.535 16.219 -76.935 1.00 84.44 357 GLU A N 1
ATOM 2929 C CA . GLU A 1 357 ? 48.681 16.123 -78.127 1.00 84.44 357 GLU A CA 1
ATOM 2930 C C . GLU A 1 357 ? 48.851 17.339 -79.051 1.00 84.44 357 GLU A C 1
ATOM 2932 O O . GLU A 1 357 ? 48.864 17.180 -80.275 1.00 84.44 357 GLU A O 1
ATOM 2937 N N . ALA A 1 358 ? 49.020 18.539 -78.486 1.00 84.06 358 ALA A N 1
ATOM 2938 C CA . ALA A 1 358 ? 49.301 19.749 -79.249 1.00 84.06 358 ALA A CA 1
ATOM 2939 C C . ALA A 1 358 ? 50.680 19.683 -79.926 1.00 84.06 358 ALA A C 1
ATOM 2941 O O . ALA A 1 358 ? 50.764 19.894 -81.137 1.00 84.06 358 ALA A O 1
ATOM 2942 N N . GLU A 1 359 ? 51.730 19.305 -79.190 1.00 86.44 359 GLU A N 1
ATOM 2943 C CA . GLU A 1 359 ? 53.088 19.135 -79.726 1.00 86.44 359 GLU A CA 1
ATOM 2944 C C . GLU A 1 359 ? 53.148 18.061 -80.825 1.00 86.44 359 GLU A C 1
ATOM 2946 O O . GLU A 1 359 ? 53.756 18.268 -81.876 1.00 86.44 359 GLU A O 1
ATOM 2951 N N . LEU A 1 360 ? 52.464 16.926 -80.640 1.00 80.44 360 LEU A N 1
ATOM 2952 C CA . LEU A 1 360 ? 52.345 15.877 -81.660 1.00 80.44 360 LEU A CA 1
ATOM 2953 C C . LEU A 1 360 ? 51.663 16.386 -82.929 1.00 80.44 360 LEU A C 1
ATOM 2955 O O . LEU A 1 360 ? 52.042 15.999 -84.036 1.00 80.44 360 LEU A O 1
ATOM 2959 N N . ASN A 1 361 ? 50.647 17.234 -82.784 1.00 84.62 361 ASN A N 1
ATOM 2960 C CA . ASN A 1 361 ? 49.948 17.802 -83.924 1.00 84.62 361 ASN A CA 1
ATOM 2961 C C . ASN A 1 361 ? 50.831 18.811 -84.677 1.00 84.62 361 ASN A C 1
ATOM 2963 O O . ASN A 1 361 ? 50.861 18.789 -85.907 1.00 84.62 361 ASN A O 1
ATOM 2967 N N . GLU A 1 362 ? 51.606 19.636 -83.967 1.00 85.44 362 GLU A N 1
ATOM 2968 C CA . GLU A 1 362 ? 52.622 20.504 -84.578 1.00 85.44 362 GLU A CA 1
ATOM 2969 C C . GLU A 1 362 ? 53.700 19.692 -85.304 1.00 85.44 362 GLU A C 1
ATOM 2971 O O . GLU A 1 362 ? 54.022 19.980 -86.461 1.00 85.44 362 GLU A O 1
ATOM 2976 N N . PHE A 1 363 ? 54.203 18.627 -84.674 1.00 81.06 363 PHE A N 1
ATOM 2977 C CA . PHE A 1 363 ? 55.164 17.718 -85.293 1.00 81.06 363 PHE A CA 1
ATOM 2978 C C . PHE A 1 363 ? 54.595 17.064 -86.553 1.00 81.06 363 PHE A C 1
ATOM 2980 O O . PHE A 1 363 ? 55.279 16.978 -87.570 1.00 81.06 363 PHE A O 1
ATOM 2987 N N . LYS A 1 364 ? 53.327 16.643 -86.526 1.00 83.88 364 LYS A N 1
ATOM 2988 C CA . LYS A 1 364 ? 52.650 16.076 -87.694 1.00 83.88 364 LYS A CA 1
ATOM 2989 C C . LYS A 1 364 ? 52.559 17.084 -88.840 1.00 83.88 364 LYS A C 1
ATOM 2991 O O . LYS A 1 364 ? 52.882 16.734 -89.969 1.00 83.88 364 LYS A O 1
ATOM 2996 N N . ILE A 1 365 ? 52.192 18.336 -88.553 1.00 85.50 365 ILE A N 1
ATOM 2997 C CA . ILE A 1 365 ? 52.177 19.418 -89.552 1.00 85.50 365 ILE A CA 1
ATOM 2998 C C . ILE A 1 365 ? 53.578 19.621 -90.147 1.00 85.50 365 ILE A C 1
ATOM 3000 O O . ILE A 1 365 ? 53.725 19.745 -91.365 1.00 85.50 365 ILE A O 1
ATOM 3004 N N . TYR A 1 366 ? 54.613 19.625 -89.305 1.00 83.88 366 TYR A N 1
ATOM 3005 C CA . TYR A 1 366 ? 56.003 19.740 -89.744 1.00 83.88 366 TYR A CA 1
ATOM 3006 C C . TYR A 1 366 ? 56.436 18.556 -90.626 1.00 83.88 366 TYR A C 1
ATOM 3008 O O . TYR A 1 366 ? 57.044 18.752 -91.683 1.00 83.88 366 TYR A O 1
ATOM 3016 N N . PHE A 1 367 ? 56.085 17.332 -90.231 1.00 79.25 367 PHE A N 1
ATOM 3017 C CA . PHE A 1 367 ? 56.375 16.111 -90.979 1.00 79.25 367 PHE A CA 1
ATOM 3018 C C . PHE A 1 367 ? 55.677 16.102 -92.342 1.00 79.25 367 PHE A C 1
ATOM 3020 O O . PHE A 1 367 ? 56.325 15.856 -93.358 1.00 79.25 367 PHE A O 1
ATOM 3027 N N . ASP A 1 368 ? 54.387 16.444 -92.387 1.00 82.19 368 ASP A N 1
ATOM 3028 C CA . ASP A 1 368 ? 53.611 16.533 -93.627 1.00 82.19 368 ASP A CA 1
ATOM 3029 C C . ASP A 1 368 ? 54.189 17.604 -94.569 1.00 82.19 368 ASP A C 1
ATOM 3031 O O . ASP A 1 368 ? 54.339 17.366 -95.768 1.00 82.19 368 ASP A O 1
ATOM 3035 N N . SER A 1 369 ? 54.596 18.760 -94.032 1.00 82.75 369 SER A N 1
ATOM 3036 C CA . SER A 1 369 ? 55.285 19.815 -94.790 1.00 82.75 369 SER A CA 1
ATOM 3037 C C . SER A 1 369 ? 56.611 19.328 -95.385 1.00 82.75 369 SER A C 1
ATOM 3039 O O . SER A 1 369 ? 56.889 19.538 -96.568 1.00 82.75 369 SER A O 1
ATOM 3041 N N . THR A 1 370 ? 57.408 18.606 -94.594 1.00 78.00 370 THR A N 1
ATOM 3042 C CA . THR A 1 370 ? 58.695 18.050 -95.036 1.00 78.00 370 THR A CA 1
ATOM 3043 C C . THR A 1 370 ? 58.503 16.974 -96.104 1.00 78.00 370 THR A C 1
ATOM 3045 O O . THR A 1 370 ? 59.221 16.967 -97.102 1.00 78.00 370 THR A O 1
ATOM 3048 N N . ASN A 1 371 ? 57.502 16.103 -95.951 1.00 76.38 371 ASN A N 1
ATOM 3049 C CA . ASN A 1 371 ? 57.143 15.106 -96.960 1.00 76.38 371 ASN A CA 1
ATOM 3050 C C . ASN A 1 371 ? 56.675 15.747 -98.269 1.00 76.38 371 ASN A C 1
ATOM 3052 O O . ASN A 1 371 ? 57.057 15.281 -99.342 1.00 76.38 371 ASN A O 1
ATOM 3056 N N . ASN A 1 372 ? 55.889 16.824 -98.198 1.00 81.44 372 ASN A N 1
ATOM 3057 C CA . ASN A 1 372 ? 55.487 17.576 -99.385 1.00 81.44 372 ASN A CA 1
ATOM 3058 C C . ASN A 1 372 ? 56.707 18.173 -100.098 1.00 81.44 372 ASN A C 1
ATOM 3060 O O . ASN A 1 372 ? 56.845 17.995 -101.306 1.00 81.44 372 ASN A O 1
ATOM 3064 N N . LEU A 1 373 ? 57.636 18.785 -99.355 1.00 82.06 373 LEU A N 1
ATOM 3065 C CA . LEU A 1 373 ? 58.886 19.312 -99.910 1.00 82.06 373 LEU A CA 1
ATOM 3066 C C . LEU A 1 373 ? 59.745 18.207 -100.550 1.00 82.06 373 LEU A C 1
ATOM 3068 O O . LEU A 1 373 ? 60.314 18.400 -101.624 1.00 82.06 373 LEU A O 1
ATOM 3072 N N . LEU A 1 374 ? 59.825 17.031 -99.919 1.00 74.31 374 LEU A N 1
ATOM 3073 C CA . LEU A 1 374 ? 60.527 15.873 -100.473 1.00 74.31 374 LEU A CA 1
ATOM 3074 C C . LEU A 1 374 ? 59.859 15.384 -101.770 1.00 74.31 374 LEU A C 1
ATOM 3076 O O . LEU A 1 374 ? 60.547 15.050 -102.732 1.00 74.31 374 LEU A O 1
ATOM 3080 N N . GLY A 1 375 ? 58.523 15.381 -101.813 1.00 77.94 375 GLY A N 1
ATOM 3081 C CA . GLY A 1 375 ? 57.732 15.060 -103.000 1.00 77.94 375 GLY A CA 1
ATOM 3082 C C . GLY A 1 375 ? 57.947 16.049 -104.150 1.00 77.94 375 GLY A C 1
ATOM 3083 O O . GLY A 1 375 ? 58.100 15.629 -105.300 1.00 77.94 375 GLY A O 1
ATOM 3084 N N . GLU A 1 376 ? 58.033 17.349 -103.854 1.00 81.44 376 GLU A N 1
ATOM 3085 C CA . GLU A 1 376 ? 58.413 18.381 -104.828 1.00 81.44 376 GLU A CA 1
ATOM 3086 C C . GLU A 1 376 ? 59.824 18.129 -105.367 1.00 81.44 376 GLU A C 1
ATOM 3088 O O . GLU A 1 376 ? 60.012 18.033 -106.578 1.00 81.44 376 GLU A O 1
ATOM 3093 N N . LYS A 1 377 ? 60.806 17.896 -104.485 1.00 79.00 377 LYS A N 1
ATOM 3094 C CA . LYS A 1 377 ? 62.188 17.589 -104.892 1.00 79.00 377 LYS A CA 1
ATOM 3095 C C . LYS A 1 377 ? 62.298 16.308 -105.711 1.00 79.00 377 LYS A C 1
ATOM 3097 O O . LYS A 1 377 ? 63.066 16.257 -106.669 1.00 79.00 377 LYS A O 1
ATOM 3102 N N . TRP A 1 378 ? 61.519 15.282 -105.383 1.00 77.44 378 TRP A N 1
ATOM 3103 C CA . TRP A 1 378 ? 61.439 14.063 -106.184 1.00 77.44 378 TRP A CA 1
ATOM 3104 C C . TRP A 1 378 ? 60.858 14.330 -107.576 1.00 77.44 378 TRP A C 1
ATOM 3106 O O . TRP A 1 378 ? 61.323 13.764 -108.566 1.00 77.44 378 TRP A O 1
ATOM 3116 N N . THR A 1 379 ? 59.872 15.222 -107.670 1.00 77.69 379 THR A N 1
ATOM 3117 C CA . THR A 1 379 ? 59.279 15.644 -108.945 1.00 77.69 379 THR A CA 1
ATOM 3118 C C . THR A 1 379 ? 60.281 16.431 -109.791 1.00 77.69 379 THR A C 1
ATOM 3120 O O . THR A 1 379 ? 60.404 16.153 -110.987 1.00 77.69 379 THR A O 1
ATOM 3123 N N . ASP A 1 380 ? 61.057 17.330 -109.178 1.00 80.12 380 ASP A N 1
ATOM 3124 C CA . ASP A 1 380 ? 62.167 18.037 -109.830 1.00 80.12 380 ASP A CA 1
ATOM 3125 C C . ASP A 1 380 ? 63.195 17.040 -110.389 1.00 80.12 380 ASP A C 1
ATOM 3127 O O . ASP A 1 380 ? 63.535 17.095 -111.570 1.00 80.12 380 ASP A O 1
ATOM 3131 N N . ILE A 1 381 ? 63.641 16.076 -109.571 1.00 75.38 381 ILE A N 1
ATOM 3132 C CA . ILE A 1 381 ? 64.597 15.031 -109.980 1.00 75.38 381 ILE A CA 1
ATOM 3133 C C . ILE A 1 381 ? 64.041 14.206 -111.140 1.00 75.38 381 ILE A C 1
ATOM 3135 O O . ILE A 1 381 ? 64.751 13.938 -112.107 1.00 75.38 381 ILE A O 1
ATOM 3139 N N . LYS A 1 382 ? 62.769 13.808 -111.069 1.00 75.44 382 LYS A N 1
ATOM 3140 C CA . LYS A 1 382 ? 62.118 13.025 -112.122 1.00 75.44 382 LYS A CA 1
ATOM 3141 C C . LYS A 1 382 ? 62.015 13.807 -113.430 1.00 75.44 382 LYS A C 1
ATOM 3143 O O . LYS A 1 382 ? 62.203 13.223 -114.492 1.00 75.44 382 LYS A O 1
ATOM 3148 N N . THR A 1 383 ? 61.750 15.109 -113.353 1.00 79.44 383 THR A N 1
ATOM 3149 C CA . THR A 1 383 ? 61.740 16.007 -114.517 1.00 79.44 383 THR A CA 1
ATOM 3150 C C . THR A 1 383 ? 63.135 16.095 -115.124 1.00 79.44 383 THR A C 1
ATOM 3152 O O . THR A 1 383 ? 63.298 15.800 -116.299 1.00 79.44 383 THR A O 1
ATOM 3155 N N . TYR A 1 384 ? 64.155 16.345 -114.299 1.00 76.56 384 TYR A N 1
ATOM 3156 C CA . TYR A 1 384 ? 65.551 16.398 -114.737 1.00 76.56 384 TYR A CA 1
ATOM 3157 C C . TYR A 1 384 ? 66.015 15.083 -115.381 1.00 76.56 384 TYR A C 1
ATOM 3159 O O . TYR A 1 384 ? 66.729 15.076 -116.382 1.00 76.56 384 TYR A O 1
ATOM 3167 N N . PHE A 1 385 ? 65.592 13.949 -114.817 1.00 74.69 385 PHE A N 1
ATOM 3168 C CA . PHE A 1 385 ? 65.885 12.625 -115.356 1.00 74.69 385 PHE A CA 1
ATOM 3169 C C . PHE A 1 385 ? 65.185 12.383 -116.698 1.00 74.69 385 PHE A C 1
ATOM 3171 O O . PHE A 1 385 ? 65.797 11.831 -117.610 1.00 74.69 385 PHE A O 1
ATOM 3178 N N . ASN A 1 386 ? 63.928 12.809 -116.840 1.00 76.69 386 ASN A N 1
ATOM 3179 C CA . ASN A 1 386 ? 63.206 12.717 -118.107 1.00 76.69 386 ASN A CA 1
ATOM 3180 C C . ASN A 1 386 ? 63.839 13.612 -119.179 1.00 76.69 386 ASN A C 1
ATOM 3182 O O . ASN A 1 386 ? 64.075 13.126 -120.279 1.00 76.69 386 ASN A O 1
ATOM 3186 N N . ASP A 1 387 ? 64.196 14.855 -118.845 1.00 77.75 387 ASP A N 1
ATOM 3187 C CA . ASP A 1 387 ? 64.896 15.771 -119.755 1.00 77.75 387 ASP A CA 1
ATOM 3188 C C . ASP A 1 387 ? 66.231 15.165 -120.219 1.00 77.75 387 ASP A C 1
ATOM 3190 O O . ASP A 1 387 ? 66.549 15.169 -121.408 1.00 77.75 387 ASP A O 1
ATOM 3194 N N . PHE A 1 388 ? 66.984 14.548 -119.302 1.00 74.75 388 PHE A N 1
ATOM 3195 C CA . PHE A 1 388 ? 68.205 13.809 -119.628 1.00 74.75 388 PHE A CA 1
ATOM 3196 C C . PHE A 1 388 ? 67.940 12.606 -120.552 1.00 74.75 388 PHE A C 1
ATOM 3198 O O . PHE A 1 388 ? 68.702 12.352 -121.490 1.00 74.75 388 PHE A O 1
ATOM 3205 N N . CYS A 1 389 ? 66.871 11.842 -120.307 1.00 72.56 389 CYS A N 1
ATOM 3206 C CA . CYS A 1 389 ? 66.463 10.740 -121.179 1.00 72.56 389 CYS A CA 1
ATOM 3207 C C . CYS A 1 389 ? 66.064 11.228 -122.578 1.00 72.56 389 CYS A C 1
ATOM 3209 O O . CYS A 1 389 ? 66.457 10.594 -123.560 1.00 72.56 389 CYS A O 1
ATOM 3211 N N . ASP A 1 390 ? 65.352 12.350 -122.678 1.00 76.38 390 ASP A N 1
ATOM 3212 C CA . ASP A 1 390 ? 64.946 12.968 -123.941 1.00 76.38 390 ASP A CA 1
ATOM 3213 C C . ASP A 1 390 ? 66.153 13.524 -124.705 1.00 76.38 390 ASP A C 1
ATOM 3215 O O . ASP A 1 390 ? 66.284 13.290 -125.908 1.00 76.38 390 ASP A O 1
ATOM 3219 N N . GLU A 1 391 ? 67.101 14.180 -124.029 1.00 74.88 391 GLU A N 1
ATOM 3220 C CA . GLU A 1 391 ? 68.378 14.587 -124.628 1.00 74.88 391 GLU A CA 1
ATOM 3221 C C . GLU A 1 391 ? 69.168 13.381 -125.140 1.00 74.88 391 GLU A C 1
ATOM 3223 O O . GLU A 1 391 ? 69.674 13.403 -126.264 1.00 74.88 391 GLU A O 1
ATOM 3228 N N . ARG A 1 392 ? 69.241 12.295 -124.361 1.00 71.00 392 ARG A N 1
ATOM 3229 C CA . ARG A 1 392 ? 69.908 11.057 -124.781 1.00 71.00 392 ARG A CA 1
ATOM 3230 C C . ARG A 1 392 ? 69.211 10.417 -125.979 1.00 71.00 392 ARG A C 1
ATOM 3232 O O . ARG A 1 392 ? 69.893 9.929 -126.880 1.00 71.00 392 ARG A O 1
ATOM 3239 N N . PHE A 1 393 ? 67.881 10.419 -126.009 1.00 74.75 393 PHE A N 1
ATOM 3240 C CA . PHE A 1 393 ? 67.103 9.919 -127.139 1.00 74.75 393 PHE A CA 1
ATOM 3241 C C . PHE A 1 393 ? 67.325 10.776 -128.389 1.00 74.75 393 PHE A C 1
ATOM 3243 O O . PHE A 1 393 ? 67.596 10.236 -129.459 1.00 74.75 393 PHE A O 1
ATOM 3250 N N . ASN A 1 394 ? 67.319 12.103 -128.255 1.00 72.00 394 ASN A N 1
ATOM 3251 C CA . ASN A 1 394 ? 67.621 13.031 -129.345 1.00 72.00 394 ASN A CA 1
ATOM 3252 C C . ASN A 1 394 ? 69.058 12.872 -129.854 1.00 72.00 394 ASN A C 1
ATOM 3254 O O . ASN A 1 394 ? 69.290 12.910 -131.059 1.00 72.00 394 ASN A O 1
ATOM 3258 N N . ASN A 1 395 ? 70.019 12.624 -128.963 1.00 67.75 395 ASN A N 1
ATOM 3259 C CA . ASN A 1 395 ? 71.404 12.343 -129.331 1.00 67.75 395 ASN A CA 1
ATOM 3260 C C . ASN A 1 395 ? 71.528 10.983 -130.045 1.00 67.75 395 ASN A C 1
ATOM 3262 O O . ASN A 1 395 ? 72.206 10.872 -131.063 1.00 67.75 395 ASN A O 1
ATOM 3266 N N . SER A 1 396 ? 70.788 9.963 -129.596 1.00 70.75 396 SER A N 1
ATOM 3267 C CA . SER A 1 396 ? 70.671 8.671 -130.290 1.00 70.75 396 SER A CA 1
ATOM 3268 C C . SER A 1 396 ? 70.038 8.816 -131.679 1.00 70.75 396 SER A C 1
ATOM 3270 O O . SER A 1 396 ? 70.478 8.164 -132.627 1.00 70.75 396 SER A O 1
ATOM 3272 N N . LEU A 1 397 ? 69.025 9.675 -131.820 1.00 72.56 397 LEU A N 1
ATOM 3273 C CA . LEU A 1 397 ? 68.370 9.976 -133.093 1.00 72.56 397 LEU A CA 1
ATOM 3274 C C . LEU A 1 397 ? 69.316 10.725 -134.039 1.00 72.56 397 LEU A C 1
ATOM 3276 O O . LEU A 1 397 ? 69.430 10.345 -135.200 1.00 72.56 397 LEU A O 1
ATOM 3280 N N . LEU A 1 398 ? 70.039 11.730 -133.539 1.00 68.62 398 LEU A N 1
ATOM 3281 C CA . LEU A 1 398 ? 71.094 12.438 -134.273 1.00 68.62 398 LEU A CA 1
ATOM 3282 C C . LEU A 1 398 ? 72.216 11.492 -134.705 1.00 68.62 398 LEU A C 1
ATOM 3284 O O . LEU A 1 398 ? 72.672 11.575 -135.840 1.00 68.62 398 LEU A O 1
ATOM 3288 N N . THR A 1 399 ? 72.622 10.565 -133.835 1.00 66.81 399 THR A N 1
ATOM 3289 C CA . THR A 1 399 ? 73.623 9.534 -134.147 1.00 66.81 399 THR A CA 1
ATOM 3290 C C . THR A 1 399 ? 73.118 8.614 -135.257 1.00 66.81 399 THR A C 1
ATOM 3292 O O . THR A 1 399 ? 73.828 8.385 -136.228 1.00 66.81 399 THR A O 1
ATOM 3295 N N . SER A 1 400 ? 71.856 8.179 -135.187 1.00 71.00 400 SER A N 1
ATOM 3296 C CA . SER A 1 400 ? 71.235 7.348 -136.230 1.00 71.00 400 SER A CA 1
ATOM 3297 C C . SER A 1 400 ? 71.072 8.103 -137.560 1.00 71.00 400 SER A C 1
ATOM 3299 O O . SER A 1 400 ? 71.226 7.525 -138.631 1.00 71.00 400 SER A O 1
ATOM 3301 N N . GLN A 1 401 ? 70.780 9.408 -137.519 1.00 71.94 401 GLN A N 1
ATOM 3302 C CA . GLN A 1 401 ? 70.729 10.268 -138.709 1.00 71.94 401 GLN A CA 1
ATOM 3303 C C . GLN A 1 401 ? 72.121 10.503 -139.311 1.00 71.94 401 GLN A C 1
ATOM 3305 O O . GLN A 1 401 ? 72.257 10.538 -140.533 1.00 71.94 401 GLN A O 1
ATOM 3310 N N . LEU A 1 402 ? 73.152 10.636 -138.473 1.00 66.25 402 LEU A N 1
ATOM 3311 C CA . LEU A 1 402 ? 74.552 10.696 -138.893 1.00 66.25 402 LEU A CA 1
ATOM 3312 C C . LEU A 1 402 ? 74.994 9.384 -139.545 1.00 66.25 402 LEU A C 1
ATOM 3314 O O . LEU A 1 402 ? 75.609 9.433 -140.605 1.00 66.25 402 LEU A O 1
ATOM 3318 N N . GLU A 1 403 ? 74.635 8.234 -138.971 1.00 68.88 403 GLU A N 1
ATOM 3319 C CA . GLU A 1 403 ? 74.885 6.916 -139.567 1.00 68.88 403 GLU A CA 1
ATOM 3320 C C . GLU A 1 403 ? 74.153 6.758 -140.908 1.00 68.88 403 GLU A C 1
ATOM 3322 O O . GLU A 1 403 ? 74.761 6.331 -141.886 1.00 68.88 403 GLU A O 1
ATOM 3327 N N . ALA A 1 404 ? 72.896 7.202 -141.012 1.00 68.00 404 ALA A N 1
ATOM 3328 C CA . ALA A 1 404 ? 72.149 7.184 -142.272 1.00 68.00 404 ALA A CA 1
ATOM 3329 C C . ALA A 1 404 ? 72.775 8.090 -143.350 1.00 68.00 404 ALA A C 1
ATOM 3331 O O . ALA A 1 404 ? 72.876 7.688 -144.509 1.00 68.00 404 ALA A O 1
ATOM 3332 N N . LEU A 1 405 ? 73.250 9.286 -142.980 1.00 66.62 405 LEU A N 1
ATOM 3333 C CA . LEU A 1 405 ? 74.010 10.167 -143.876 1.00 66.62 405 LEU A CA 1
ATOM 3334 C C . LEU A 1 405 ? 75.363 9.554 -144.263 1.00 66.62 405 LEU A C 1
ATOM 3336 O O . LEU A 1 405 ? 75.812 9.708 -145.397 1.00 66.62 405 LEU A O 1
ATOM 3340 N N . GLN A 1 406 ? 76.020 8.846 -143.345 1.00 61.97 406 GLN A N 1
ATOM 3341 C CA . GLN A 1 406 ? 77.283 8.157 -143.597 1.00 61.97 406 GLN A CA 1
ATOM 3342 C C . GLN A 1 406 ? 77.101 6.967 -144.555 1.00 61.97 406 GLN A C 1
ATOM 3344 O O . GLN A 1 406 ? 77.940 6.756 -145.437 1.00 61.97 406 GLN A O 1
ATOM 3349 N N . ASP A 1 407 ? 75.984 6.248 -144.453 1.00 64.44 407 ASP A N 1
ATOM 3350 C CA . ASP A 1 407 ? 75.578 5.211 -145.402 1.00 64.44 407 ASP A CA 1
ATOM 3351 C C . ASP A 1 407 ? 75.186 5.807 -146.763 1.00 64.44 407 ASP A C 1
ATOM 3353 O O . ASP A 1 407 ? 75.590 5.286 -147.804 1.00 64.44 407 ASP A O 1
ATOM 3357 N N . GLU A 1 408 ? 74.494 6.947 -146.791 1.00 63.19 408 GLU A N 1
ATOM 3358 C CA . GLU A 1 408 ? 74.138 7.660 -148.024 1.00 63.19 408 GLU A CA 1
ATOM 3359 C C . GLU A 1 408 ? 75.378 8.217 -148.754 1.00 63.19 408 GLU A C 1
ATOM 3361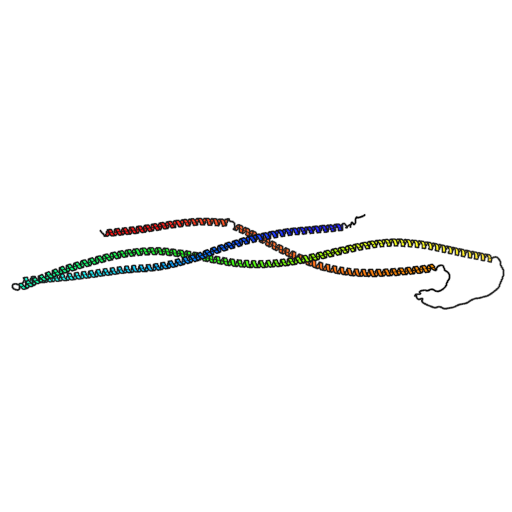 O O . GLU A 1 408 ? 75.485 8.124 -149.982 1.00 63.19 408 GLU A O 1
ATOM 3366 N N . ILE A 1 409 ? 76.373 8.714 -148.013 1.00 57.78 409 ILE A N 1
ATOM 3367 C CA . ILE A 1 409 ? 77.691 9.100 -148.542 1.00 57.78 409 ILE A CA 1
ATOM 3368 C C . ILE A 1 409 ? 78.453 7.863 -149.041 1.00 57.78 409 ILE A C 1
ATOM 3370 O O . ILE A 1 409 ? 79.048 7.898 -150.120 1.00 57.78 409 ILE A O 1
ATOM 3374 N N . SER A 1 410 ? 78.400 6.743 -148.315 1.00 55.31 410 SER A N 1
ATOM 3375 C CA . SER A 1 410 ? 79.056 5.490 -148.718 1.00 55.31 410 SER A CA 1
ATOM 3376 C C . SER A 1 410 ? 78.441 4.879 -149.984 1.00 55.31 410 SER A C 1
ATOM 3378 O O . SER A 1 410 ? 79.161 4.314 -150.813 1.00 55.31 410 SER A O 1
ATOM 3380 N N . ILE A 1 411 ? 77.129 5.029 -150.179 1.00 57.00 411 ILE A N 1
ATOM 3381 C CA . ILE A 1 411 ? 76.411 4.595 -151.384 1.00 57.00 411 ILE A CA 1
ATOM 3382 C C . ILE A 1 411 ? 76.711 5.533 -152.562 1.00 57.00 411 ILE A C 1
ATOM 3384 O O . ILE A 1 411 ? 77.011 5.047 -153.653 1.00 57.00 411 ILE A O 1
ATOM 3388 N N . ASN A 1 412 ? 76.753 6.852 -152.342 1.00 51.81 412 ASN A N 1
ATOM 3389 C CA . ASN A 1 412 ? 77.078 7.824 -153.393 1.00 51.81 412 ASN A CA 1
ATOM 3390 C C . ASN A 1 412 ? 78.551 7.788 -153.840 1.00 51.81 412 ASN A C 1
ATOM 3392 O O . ASN A 1 412 ? 78.846 8.086 -154.998 1.00 51.81 412 ASN A O 1
ATOM 3396 N N . ILE A 1 413 ? 79.482 7.359 -152.981 1.00 52.53 413 ILE A N 1
ATOM 3397 C CA . ILE A 1 413 ? 80.886 7.135 -153.368 1.00 52.53 413 ILE A CA 1
ATOM 3398 C C . ILE A 1 413 ? 81.062 5.787 -154.103 1.00 52.53 413 ILE A C 1
ATOM 3400 O O . ILE A 1 413 ? 81.933 5.667 -154.966 1.00 52.53 413 ILE A O 1
ATOM 3404 N N . ARG A 1 414 ? 80.211 4.776 -153.854 1.00 45.69 414 ARG A N 1
ATOM 3405 C CA . ARG A 1 414 ? 80.308 3.449 -154.505 1.00 45.69 414 ARG A CA 1
ATOM 3406 C C . ARG A 1 414 ? 79.781 3.372 -155.941 1.00 45.69 414 ARG A C 1
ATOM 3408 O O . ARG A 1 414 ? 80.141 2.430 -156.643 1.00 45.69 414 ARG A O 1
ATOM 3415 N N . SER A 1 415 ? 78.984 4.325 -156.418 1.00 39.53 415 SER A N 1
ATOM 3416 C CA . SER A 1 415 ? 78.413 4.294 -157.779 1.00 39.53 415 SER A CA 1
ATOM 3417 C C . SER A 1 415 ? 79.161 5.146 -158.816 1.00 39.53 415 SER A C 1
ATOM 3419 O O . SER A 1 415 ? 78.648 5.353 -159.914 1.00 39.53 415 SER A O 1
ATOM 3421 N N . GLY A 1 416 ? 80.367 5.635 -158.501 1.00 32.28 416 GLY A N 1
ATOM 3422 C CA . GLY A 1 416 ? 81.014 6.700 -159.272 1.00 32.28 416 GLY A CA 1
ATOM 3423 C C . GLY A 1 416 ? 82.509 6.574 -159.573 1.00 32.28 416 GLY A C 1
ATOM 3424 O O . GLY A 1 416 ? 83.130 7.615 -159.735 1.00 32.28 416 GLY A O 1
ATOM 3425 N N . SER A 1 417 ? 83.115 5.379 -159.655 1.00 29.45 417 SER A N 1
ATOM 3426 C CA . SER A 1 417 ? 84.220 5.079 -160.603 1.00 29.45 417 SER A CA 1
ATOM 3427 C C . SER A 1 417 ? 84.806 3.667 -160.423 1.00 29.45 417 SER A C 1
ATOM 3429 O O . SER A 1 417 ? 85.012 3.244 -159.286 1.00 29.45 417 SER A O 1
ATOM 3431 N N . PRO A 1 418 ? 85.108 2.932 -161.515 1.00 38.41 418 PRO A N 1
ATOM 3432 C CA . PRO A 1 418 ? 85.501 1.527 -161.475 1.00 38.41 418 PRO A CA 1
ATOM 3433 C C . PRO A 1 418 ? 87.020 1.295 -161.624 1.00 38.41 418 PRO A C 1
ATOM 3435 O O . PRO A 1 418 ? 87.732 2.078 -162.247 1.00 38.41 418 PRO A O 1
ATOM 3438 N N . SER A 1 419 ? 87.449 0.109 -161.175 1.00 29.20 419 SER A N 1
ATOM 3439 C CA . SER A 1 419 ? 88.741 -0.575 -161.403 1.00 29.20 419 SER A CA 1
ATOM 3440 C C . SER A 1 419 ? 89.880 -0.323 -160.396 1.00 29.20 419 SER A C 1
ATOM 3442 O O . SER A 1 419 ? 90.446 0.761 -160.343 1.00 29.20 419 SER A O 1
ATOM 3444 N N . LEU A 1 420 ? 90.254 -1.368 -159.632 1.00 30.56 420 LEU A N 1
ATOM 3445 C CA . LEU A 1 420 ? 91.563 -2.063 -159.676 1.00 30.56 420 LEU A CA 1
ATOM 3446 C C . LEU A 1 420 ? 91.809 -2.958 -158.433 1.00 30.56 420 LEU A C 1
ATOM 3448 O O . LEU A 1 420 ? 91.604 -2.530 -157.306 1.00 30.56 420 LEU A O 1
ATOM 3452 N N . HIS A 1 421 ? 92.332 -4.166 -158.708 1.00 31.14 421 HIS A N 1
ATOM 3453 C CA . HIS A 1 421 ? 93.020 -5.156 -157.838 1.00 31.14 421 HIS A CA 1
ATOM 3454 C C . HIS A 1 421 ? 92.195 -5.898 -156.760 1.00 31.14 421 HIS A C 1
ATOM 3456 O O . HIS A 1 421 ? 91.468 -5.288 -155.997 1.00 31.14 421 HIS A O 1
ATOM 3462 N N . ALA A 1 422 ? 92.128 -7.236 -156.670 1.00 28.48 422 ALA A N 1
ATOM 3463 C CA . ALA A 1 422 ? 93.072 -8.362 -156.825 1.00 28.48 422 ALA A CA 1
ATOM 3464 C C . ALA A 1 422 ? 94.014 -8.614 -155.619 1.00 28.48 422 ALA A C 1
ATOM 3466 O O . ALA A 1 422 ? 94.881 -7.801 -155.334 1.00 28.48 422 ALA A O 1
ATOM 3467 N N . GLN A 1 423 ? 93.870 -9.828 -155.049 1.00 29.03 423 GLN A N 1
ATOM 3468 C CA . GLN A 1 423 ? 94.805 -10.649 -154.241 1.00 29.03 423 GLN A CA 1
ATOM 3469 C C . GLN A 1 423 ? 95.005 -10.436 -152.719 1.00 29.03 423 GLN A C 1
ATOM 3471 O O . GLN A 1 423 ? 95.573 -9.445 -152.288 1.00 29.03 423 GLN A O 1
ATOM 3476 N N . GLY A 1 424 ? 94.743 -11.536 -151.979 1.00 27.30 424 GLY A N 1
ATOM 3477 C CA . GLY A 1 424 ? 95.527 -12.045 -150.828 1.00 27.30 424 GLY A CA 1
ATOM 3478 C C . GLY A 1 424 ? 95.287 -11.383 -149.462 1.00 27.30 424 GLY A C 1
ATOM 3479 O O . GLY A 1 424 ? 94.971 -10.211 -149.422 1.00 27.30 424 GLY A O 1
ATOM 3480 N N . ILE A 1 425 ? 95.430 -11.995 -148.277 1.00 30.27 425 ILE A N 1
ATOM 3481 C CA . ILE A 1 425 ? 95.983 -13.268 -147.778 1.00 30.27 425 ILE A CA 1
ATOM 3482 C C . ILE A 1 425 ? 95.535 -13.395 -146.290 1.00 30.27 425 ILE A C 1
ATOM 3484 O O . ILE A 1 425 ? 95.391 -12.383 -145.617 1.00 30.27 425 ILE A O 1
ATOM 3488 N N . TYR A 1 426 ? 95.330 -14.636 -145.821 1.00 30.75 426 TYR A N 1
ATOM 3489 C CA . TYR A 1 426 ? 95.441 -15.197 -144.452 1.00 30.75 426 TYR A CA 1
ATOM 3490 C C . TYR A 1 426 ? 95.323 -14.323 -143.179 1.00 30.75 426 TYR A C 1
ATOM 3492 O O . TYR A 1 426 ? 96.144 -13.448 -142.940 1.00 30.75 426 TYR A O 1
ATOM 3500 N N . GLY A 1 427 ? 94.551 -14.853 -142.215 1.00 29.23 427 GLY A N 1
ATOM 3501 C CA . GLY A 1 427 ? 95.176 -15.534 -141.067 1.00 29.23 427 GLY A CA 1
ATOM 3502 C C . GLY A 1 427 ? 94.859 -15.020 -139.656 1.00 29.23 427 GLY A C 1
ATOM 3503 O O . GLY A 1 427 ? 95.142 -13.871 -139.357 1.00 29.23 427 GLY A O 1
ATOM 3504 N N . HIS A 1 428 ? 94.448 -15.976 -138.802 1.00 31.42 428 HIS A N 1
ATOM 3505 C CA . HIS A 1 428 ? 94.709 -16.067 -137.350 1.00 31.42 428 HIS A CA 1
ATOM 3506 C C . HIS A 1 428 ? 94.023 -15.016 -136.433 1.00 31.42 428 HIS A C 1
ATOM 3508 O O . HIS A 1 428 ? 93.915 -13.854 -136.772 1.00 31.42 428 HIS A O 1
ATOM 3514 N N . ASP A 1 429 ? 93.483 -15.327 -135.252 1.00 30.78 429 ASP A N 1
ATOM 3515 C CA . ASP A 1 429 ? 93.789 -16.424 -134.342 1.00 30.78 429 ASP A CA 1
ATOM 3516 C C . ASP A 1 429 ? 92.625 -16.766 -133.397 1.00 30.78 429 ASP A C 1
ATOM 3518 O O . ASP A 1 429 ? 91.767 -15.954 -133.058 1.00 30.78 429 ASP A O 1
ATOM 3522 N N . SER A 1 430 ? 92.655 -18.024 -132.970 1.00 33.03 430 SER A N 1
ATOM 3523 C CA . SER A 1 430 ? 91.872 -18.624 -131.890 1.00 33.03 430 SER A CA 1
ATOM 3524 C C . SER A 1 430 ? 92.606 -18.492 -130.544 1.00 33.03 430 SER A C 1
ATOM 3526 O O . SER A 1 430 ? 93.783 -18.145 -130.547 1.00 33.03 430 SER A O 1
ATOM 3528 N N . ARG A 1 431 ? 91.963 -18.990 -129.462 1.00 32.84 431 ARG A N 1
ATOM 3529 C CA . ARG A 1 431 ? 92.519 -19.429 -128.144 1.00 32.84 431 ARG A CA 1
ATOM 3530 C C . ARG A 1 431 ? 92.421 -18.387 -127.017 1.00 32.84 431 ARG A C 1
ATOM 3532 O O . ARG A 1 431 ? 92.702 -17.228 -127.253 1.00 32.84 431 ARG A O 1
ATOM 3539 N N . LEU A 1 432 ? 92.062 -18.686 -125.762 1.00 32.31 432 LEU A N 1
ATOM 3540 C CA . LEU A 1 432 ? 91.857 -19.899 -124.934 1.00 32.31 432 LEU A CA 1
ATOM 3541 C C . LEU A 1 432 ? 90.705 -19.562 -123.948 1.00 32.31 432 LEU A C 1
ATOM 3543 O O . LEU A 1 432 ? 90.663 -18.442 -123.462 1.00 32.31 432 LEU A O 1
ATOM 3547 N N . SER A 1 433 ? 89.652 -20.349 -123.706 1.00 31.38 433 SER A N 1
ATOM 3548 C CA . SER A 1 433 ? 89.518 -21.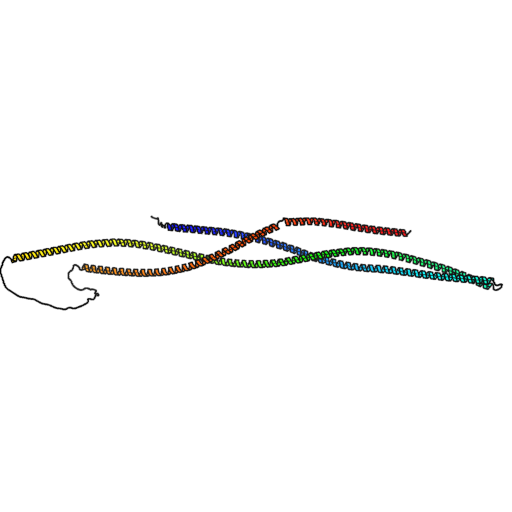687 -123.096 1.00 31.38 433 SER A CA 1
ATOM 3549 C C . SER A 1 433 ? 89.839 -21.792 -121.591 1.00 31.38 433 SER A C 1
ATOM 3551 O O . SER A 1 433 ? 90.994 -21.655 -121.201 1.00 31.38 433 SER A O 1
ATOM 3553 N N . ASN A 1 434 ? 88.823 -22.266 -120.851 1.00 29.78 434 ASN A N 1
ATOM 3554 C CA . ASN A 1 434 ? 88.854 -23.099 -119.635 1.00 29.78 434 ASN A CA 1
ATOM 3555 C C . ASN A 1 434 ? 89.076 -22.420 -118.270 1.00 29.78 434 ASN A C 1
ATOM 3557 O O . ASN A 1 434 ? 90.185 -22.009 -117.960 1.00 29.78 434 ASN A O 1
ATOM 3561 N N . LEU A 1 435 ? 88.082 -22.516 -117.371 1.00 33.09 435 LEU A N 1
ATOM 3562 C CA . LEU A 1 435 ? 88.046 -23.518 -116.286 1.00 33.09 435 LEU A CA 1
ATOM 3563 C C . LEU A 1 435 ? 86.806 -23.337 -115.375 1.00 33.09 435 LEU A C 1
ATOM 3565 O O . LEU A 1 435 ? 86.639 -22.304 -114.750 1.00 33.09 435 LEU A O 1
ATOM 3569 N N . LYS A 1 436 ? 86.000 -24.408 -115.303 1.00 30.84 436 LYS A N 1
ATOM 3570 C CA . LYS A 1 436 ? 85.337 -24.995 -114.117 1.00 30.84 436 LYS A CA 1
ATOM 3571 C C . LYS A 1 436 ? 84.458 -24.138 -113.171 1.00 30.84 436 LYS A C 1
ATOM 3573 O O . LYS A 1 436 ? 84.933 -23.279 -112.445 1.00 30.84 436 LYS A O 1
ATOM 3578 N N . SER A 1 437 ? 83.196 -24.576 -113.081 1.00 40.25 437 SER A N 1
ATOM 3579 C CA . SER A 1 437 ? 82.309 -24.611 -111.893 1.00 40.25 437 SER A CA 1
ATOM 3580 C C . SER A 1 437 ? 83.014 -25.249 -110.659 1.00 40.25 437 SER A C 1
ATOM 3582 O O . SER A 1 437 ? 84.044 -25.894 -110.890 1.00 40.25 437 SER A O 1
ATOM 3584 N N . PRO A 1 438 ? 82.512 -25.203 -109.393 1.00 45.91 438 PRO A N 1
ATOM 3585 C CA . PRO A 1 438 ? 81.095 -25.379 -109.025 1.00 45.91 438 PRO A CA 1
ATOM 3586 C C . PRO A 1 438 ? 80.565 -24.659 -107.755 1.00 45.91 438 PRO A C 1
ATOM 3588 O O . PRO A 1 438 ? 81.317 -24.118 -106.958 1.00 45.91 438 PRO A O 1
ATOM 3591 N N . ASP A 1 439 ? 79.237 -24.727 -107.629 1.00 31.83 439 ASP A N 1
ATOM 3592 C CA . ASP A 1 439 ? 78.416 -24.917 -106.422 1.00 31.83 439 ASP A CA 1
ATOM 3593 C C . ASP A 1 439 ? 78.455 -23.982 -105.193 1.00 31.83 439 ASP A C 1
ATOM 3595 O O . ASP A 1 439 ? 79.470 -23.727 -104.559 1.00 31.83 439 ASP A O 1
ATOM 3599 N N . GLU A 1 440 ? 77.211 -23.648 -104.825 1.00 32.28 440 GLU A N 1
ATOM 3600 C CA . GLU A 1 440 ? 76.609 -23.671 -103.484 1.00 32.28 440 GLU A CA 1
ATOM 3601 C C . GLU A 1 440 ? 76.913 -22.579 -102.440 1.00 32.28 440 GLU A C 1
ATOM 3603 O O . GLU A 1 440 ? 78.024 -22.350 -101.979 1.00 32.28 440 GLU A O 1
ATOM 3608 N N . SER A 1 441 ? 75.790 -22.002 -101.986 1.00 42.62 441 SER A N 1
ATOM 3609 C CA . SER A 1 441 ? 75.501 -21.499 -100.637 1.00 42.62 441 SER A CA 1
ATOM 3610 C C . SER A 1 441 ? 76.508 -20.536 -100.006 1.00 42.62 441 SER A C 1
ATOM 3612 O O . SER A 1 441 ? 77.410 -20.933 -99.270 1.00 42.62 441 SER A O 1
ATOM 3614 N N . VAL A 1 442 ? 76.251 -19.238 -100.183 1.00 36.75 442 VAL A N 1
ATOM 3615 C CA . VAL A 1 442 ? 76.884 -18.189 -99.380 1.00 36.75 442 VAL A CA 1
ATOM 3616 C C . VAL A 1 442 ? 76.083 -17.956 -98.100 1.00 36.75 442 VAL A C 1
ATOM 3618 O O . VAL A 1 442 ? 74.912 -17.580 -98.108 1.00 36.75 442 VAL A O 1
ATOM 3621 N N . ILE A 1 443 ? 76.794 -18.230 -97.016 1.00 35.72 443 ILE A N 1
ATOM 3622 C CA . ILE A 1 443 ? 76.518 -18.008 -95.604 1.00 35.72 443 ILE A CA 1
ATOM 3623 C C . ILE A 1 443 ? 76.487 -16.501 -95.308 1.00 35.72 443 ILE A C 1
ATOM 3625 O O . ILE A 1 443 ? 77.357 -15.754 -95.748 1.00 35.72 443 ILE A O 1
ATOM 3629 N N . MET A 1 444 ? 75.497 -16.075 -94.523 1.00 36.66 444 MET A N 1
ATOM 3630 C CA . MET A 1 444 ? 75.453 -14.772 -93.859 1.00 36.66 444 MET A CA 1
ATOM 3631 C C . MET A 1 444 ? 76.144 -14.886 -92.498 1.00 36.66 444 MET A C 1
ATOM 3633 O O . MET A 1 444 ? 75.572 -15.469 -91.581 1.00 36.66 444 MET A O 1
ATOM 3637 N N . SER A 1 445 ? 77.339 -14.316 -92.364 1.00 36.78 445 SER A N 1
ATOM 3638 C CA . SER A 1 445 ? 77.877 -13.856 -91.077 1.00 36.78 445 SER A CA 1
ATOM 3639 C C . SER A 1 445 ? 79.126 -12.999 -91.287 1.00 36.78 445 SER A C 1
ATOM 3641 O O . SER A 1 445 ? 80.093 -13.467 -91.880 1.00 36.78 445 SER A O 1
ATOM 3643 N N . GLU A 1 446 ? 79.043 -11.775 -90.761 1.00 41.94 446 GLU A N 1
ATOM 3644 C CA . GLU A 1 446 ? 80.092 -11.011 -90.068 1.00 41.94 446 GLU A CA 1
ATOM 3645 C C . GLU A 1 446 ? 81.490 -10.909 -90.691 1.00 41.94 446 GLU A C 1
ATOM 3647 O O . GLU A 1 446 ? 82.239 -11.876 -90.694 1.00 41.94 446 GLU A O 1
ATOM 3652 N N . THR A 1 447 ? 81.919 -9.675 -90.982 1.00 35.03 447 THR A N 1
ATOM 3653 C CA . THR A 1 447 ? 83.304 -9.247 -90.715 1.00 35.03 447 THR A CA 1
ATOM 3654 C C . THR A 1 447 ? 83.404 -7.732 -90.546 1.00 35.03 447 THR A C 1
ATOM 3656 O O . THR A 1 447 ? 83.082 -6.973 -91.459 1.00 35.03 447 THR A O 1
ATOM 3659 N N . ASN A 1 448 ? 83.936 -7.333 -89.388 1.00 40.31 448 ASN A N 1
ATOM 3660 C CA . ASN A 1 448 ? 84.681 -6.095 -89.168 1.00 40.31 448 ASN A CA 1
ATOM 3661 C C . ASN A 1 448 ? 85.766 -5.920 -90.245 1.00 40.31 448 ASN A C 1
ATOM 3663 O O . ASN A 1 448 ? 86.480 -6.881 -90.540 1.00 40.31 448 ASN A O 1
ATOM 3667 N N . PHE A 1 449 ? 85.951 -4.703 -90.761 1.00 34.41 449 PHE A N 1
ATOM 3668 C CA . PHE A 1 449 ? 87.100 -4.349 -91.597 1.00 34.41 449 PHE A CA 1
ATOM 3669 C C . PHE A 1 449 ? 88.027 -3.388 -90.847 1.00 34.41 449 PHE A C 1
ATOM 3671 O O . PHE A 1 449 ? 87.633 -2.285 -90.479 1.00 34.41 449 PHE A O 1
ATOM 3678 N N . SER A 1 450 ? 89.266 -3.838 -90.631 1.00 37.78 450 SER A N 1
ATOM 3679 C CA . SER A 1 450 ? 90.431 -2.992 -90.374 1.00 37.78 450 SER A CA 1
ATOM 3680 C C . SER A 1 450 ? 91.212 -2.784 -91.669 1.00 37.78 450 SER A C 1
ATOM 3682 O O . SER A 1 450 ? 91.235 -3.650 -92.544 1.00 37.78 450 SER A O 1
ATOM 3684 N N . ASP A 1 451 ? 91.859 -1.625 -91.724 1.00 47.22 451 ASP A N 1
ATOM 3685 C CA . ASP A 1 451 ? 92.684 -1.081 -92.797 1.00 47.22 451 ASP A CA 1
ATOM 3686 C C . ASP A 1 451 ? 93.792 -2.017 -93.305 1.00 47.22 451 ASP A C 1
ATOM 3688 O O . ASP A 1 451 ? 94.545 -2.601 -92.523 1.00 47.22 451 ASP A O 1
ATOM 3692 N N . SER A 1 452 ? 93.975 -2.073 -94.627 1.00 40.12 452 SER A N 1
ATOM 3693 C CA . SER A 1 452 ? 95.279 -1.807 -95.266 1.00 40.12 452 SER A CA 1
ATOM 3694 C C . SER A 1 452 ? 95.203 -1.826 -96.801 1.00 40.12 452 SER A C 1
ATOM 3696 O O . SER A 1 452 ? 94.756 -2.785 -97.421 1.00 40.12 452 SER A O 1
ATOM 3698 N N . ASP A 1 453 ? 95.749 -0.743 -97.359 1.00 38.38 453 ASP A N 1
ATOM 3699 C CA . ASP A 1 453 ? 96.468 -0.612 -98.629 1.00 38.38 453 ASP A CA 1
ATOM 3700 C C . ASP A 1 453 ? 95.735 -0.464 -99.986 1.00 38.38 453 ASP A C 1
ATOM 3702 O O . ASP A 1 453 ? 95.439 -1.417 -100.701 1.00 38.38 453 ASP A O 1
ATOM 3706 N N . MET A 1 454 ? 95.709 0.820 -100.393 1.00 40.59 454 MET A N 1
ATOM 3707 C CA . MET A 1 454 ? 96.209 1.387 -101.666 1.00 40.59 454 MET A CA 1
ATOM 3708 C C . MET A 1 454 ? 95.206 1.707 -102.796 1.00 40.59 454 MET A C 1
ATOM 3710 O O . MET A 1 454 ? 94.970 0.918 -103.703 1.00 40.59 454 MET A O 1
ATOM 3714 N N . ASN A 1 455 ? 94.774 2.978 -102.780 1.00 42.69 455 ASN A N 1
ATOM 3715 C CA . ASN A 1 455 ? 94.832 3.973 -103.870 1.00 42.69 455 ASN A CA 1
ATOM 3716 C C . ASN A 1 455 ? 94.342 3.593 -105.282 1.00 42.69 455 ASN A C 1
ATOM 3718 O O . ASN A 1 455 ? 95.076 2.998 -106.070 1.00 42.69 455 ASN A O 1
ATOM 3722 N N . SER A 1 456 ? 93.218 4.180 -105.709 1.00 40.31 456 SER A N 1
ATOM 3723 C CA . SER A 1 456 ? 93.243 5.442 -106.487 1.00 40.31 456 SER A CA 1
ATOM 3724 C C . SER A 1 456 ? 91.831 5.974 -106.804 1.00 40.31 456 SER A C 1
ATOM 3726 O O . SER A 1 456 ? 90.979 5.250 -107.311 1.00 40.31 456 SER A O 1
ATOM 3728 N N . ASP A 1 457 ? 91.665 7.265 -106.498 1.00 42.19 457 ASP A N 1
ATOM 3729 C CA . ASP A 1 457 ? 90.791 8.296 -107.085 1.00 42.19 457 ASP A CA 1
ATOM 3730 C C . ASP A 1 457 ? 89.263 8.127 -106.947 1.00 42.19 457 ASP A C 1
ATOM 3732 O O . ASP A 1 457 ? 88.587 7.545 -107.789 1.00 42.19 457 ASP A O 1
ATOM 3736 N N . GLU A 1 458 ? 88.646 8.512 -105.821 1.00 49.16 458 GLU A N 1
ATOM 3737 C CA . GLU A 1 458 ? 88.420 9.877 -105.275 1.00 49.16 458 GLU A CA 1
ATOM 3738 C C . GLU A 1 458 ? 87.483 10.766 -106.107 1.00 49.16 458 GLU A C 1
ATOM 3740 O O . GLU A 1 458 ? 87.915 11.667 -106.820 1.00 49.16 458 GLU A O 1
ATOM 3745 N N . GLN A 1 459 ? 86.171 10.582 -105.897 1.00 46.84 459 GLN A N 1
ATOM 3746 C CA . GLN A 1 459 ? 85.249 11.720 -105.724 1.00 46.84 459 GLN A CA 1
ATOM 3747 C C . GLN A 1 459 ? 83.925 11.411 -104.984 1.00 46.84 459 GLN A C 1
ATOM 3749 O O . GLN A 1 459 ? 82.995 12.209 -105.056 1.00 46.84 459 GLN A O 1
ATOM 3754 N N . GLN A 1 460 ? 83.815 10.306 -104.226 1.00 50.50 460 GLN A N 1
ATOM 3755 C CA . GLN A 1 460 ? 82.621 10.020 -103.392 1.00 50.50 460 GLN A CA 1
ATOM 3756 C C . GLN A 1 460 ? 82.921 9.425 -101.997 1.00 50.50 460 GLN A C 1
ATOM 3758 O O . GLN A 1 460 ? 82.007 9.100 -101.244 1.00 50.50 460 GLN A O 1
ATOM 3763 N N . THR A 1 461 ? 84.189 9.311 -101.601 1.00 54.66 461 THR A N 1
ATOM 3764 C CA . THR A 1 461 ? 84.609 8.597 -100.380 1.00 54.66 461 THR A CA 1
ATOM 3765 C C . THR A 1 461 ? 84.351 9.329 -99.046 1.00 54.66 461 THR A C 1
ATOM 3767 O O . THR A 1 461 ? 84.004 8.646 -98.085 1.00 54.66 461 THR A O 1
ATOM 3770 N N . PRO A 1 462 ? 84.399 10.677 -98.931 1.00 54.59 462 PRO A N 1
ATOM 3771 C CA . PRO A 1 462 ? 84.036 11.357 -97.679 1.00 54.59 462 PRO A CA 1
ATOM 3772 C C . PRO A 1 462 ? 82.547 11.224 -97.341 1.00 54.59 462 PRO A C 1
ATOM 3774 O O . PRO A 1 462 ? 82.185 11.130 -96.174 1.00 54.59 462 PRO A O 1
ATOM 3777 N N . GLN A 1 463 ? 81.679 11.184 -98.359 1.00 58.00 463 GLN A N 1
ATOM 3778 C CA . GLN A 1 463 ? 80.233 11.066 -98.160 1.00 58.00 463 GLN A CA 1
ATOM 3779 C C . GLN A 1 463 ? 79.840 9.698 -97.611 1.00 58.00 463 GLN A C 1
ATOM 3781 O O . GLN A 1 463 ? 78.973 9.640 -96.750 1.00 58.00 463 GLN A O 1
ATOM 3786 N N . VAL A 1 464 ? 80.485 8.615 -98.056 1.00 58.19 464 VAL A N 1
ATOM 3787 C CA . VAL A 1 464 ? 80.175 7.265 -97.562 1.00 58.19 464 VAL A CA 1
ATOM 3788 C C . VAL A 1 464 ? 80.635 7.085 -96.115 1.00 58.19 464 VAL A C 1
ATOM 3790 O O . VAL A 1 464 ? 79.873 6.540 -95.329 1.00 58.19 464 VAL A O 1
ATOM 3793 N N . SER A 1 465 ? 81.813 7.589 -95.726 1.00 62.47 465 SER A N 1
ATOM 3794 C CA . SER A 1 465 ? 82.256 7.536 -94.321 1.00 62.47 465 SER A CA 1
ATOM 3795 C C . SER A 1 465 ? 81.405 8.406 -93.392 1.00 62.47 465 SER A C 1
ATOM 3797 O O . SER A 1 465 ? 81.098 7.966 -92.289 1.00 62.47 465 SER A O 1
ATOM 3799 N N . ILE A 1 466 ? 80.976 9.595 -93.835 1.00 69.81 466 ILE A N 1
ATOM 3800 C CA . ILE A 1 466 ? 80.058 10.447 -93.060 1.00 69.81 466 ILE A CA 1
ATOM 3801 C C . ILE A 1 466 ? 78.685 9.775 -92.931 1.00 69.81 466 ILE A C 1
ATOM 3803 O O . ILE A 1 466 ? 78.172 9.672 -91.826 1.00 69.81 466 ILE A O 1
ATOM 3807 N N . LEU A 1 467 ? 78.132 9.230 -94.021 1.00 69.50 467 LEU A N 1
ATOM 3808 C CA . LEU A 1 467 ? 76.863 8.492 -93.991 1.00 69.50 467 LEU A CA 1
ATOM 3809 C C . LEU A 1 467 ? 76.935 7.237 -93.115 1.00 69.50 467 LEU A C 1
ATOM 3811 O O . LEU A 1 467 ? 75.962 6.920 -92.437 1.00 69.50 467 LEU A O 1
ATOM 3815 N N . LEU A 1 468 ? 78.056 6.508 -93.121 1.00 70.19 468 LEU A N 1
ATOM 3816 C CA . LEU A 1 468 ? 78.225 5.329 -92.269 1.00 70.19 468 LEU A CA 1
ATOM 3817 C C . LEU A 1 468 ? 78.252 5.732 -90.790 1.00 70.19 468 LEU A C 1
ATOM 3819 O O . LEU A 1 468 ? 77.551 5.127 -89.989 1.00 70.19 468 LEU A O 1
ATOM 3823 N N . GLN A 1 469 ? 78.989 6.794 -90.455 1.00 74.38 469 GLN A N 1
ATOM 3824 C CA . GLN A 1 469 ? 79.082 7.318 -89.095 1.00 74.38 469 GLN A CA 1
ATOM 3825 C C . GLN A 1 469 ? 77.740 7.889 -88.605 1.00 74.38 469 GLN A C 1
ATOM 3827 O O . GLN A 1 469 ? 77.329 7.607 -87.484 1.00 74.38 469 GLN A O 1
ATOM 3832 N N . GLU A 1 470 ? 77.010 8.614 -89.459 1.00 75.62 470 GLU A N 1
ATOM 3833 C CA . GLU A 1 470 ? 75.648 9.086 -89.174 1.00 75.62 470 GLU A CA 1
ATOM 3834 C C . GLU A 1 470 ? 74.685 7.915 -88.940 1.00 75.62 470 GLU A C 1
ATOM 3836 O O . GLU A 1 470 ? 73.852 7.968 -88.036 1.00 75.62 470 GLU A O 1
ATOM 3841 N N . LYS A 1 471 ? 74.805 6.828 -89.716 1.00 75.75 471 LYS A N 1
ATOM 3842 C CA . LYS A 1 471 ? 73.970 5.631 -89.538 1.00 75.75 471 LYS A CA 1
ATOM 3843 C C . LYS A 1 471 ? 74.348 4.824 -88.301 1.00 75.75 471 LYS A C 1
ATOM 3845 O O . LYS A 1 471 ? 73.455 4.289 -87.650 1.00 75.75 471 LYS A O 1
ATOM 3850 N N . GLU A 1 472 ? 75.623 4.753 -87.942 1.00 74.38 472 GLU A N 1
ATOM 3851 C CA . GLU A 1 472 ? 76.076 4.150 -86.685 1.00 74.38 472 GLU A CA 1
ATOM 3852 C C . GLU A 1 472 ? 75.582 4.948 -85.470 1.00 74.38 472 GLU A C 1
ATOM 3854 O O . GLU A 1 472 ? 75.103 4.354 -84.503 1.00 74.38 472 GLU A O 1
ATOM 3859 N N . GLU A 1 473 ? 75.616 6.280 -85.538 1.00 78.75 473 GLU A N 1
ATOM 3860 C CA . GLU A 1 473 ? 75.080 7.163 -84.499 1.00 78.75 473 GLU A CA 1
ATOM 3861 C C . GLU A 1 473 ? 73.547 7.073 -84.409 1.00 78.75 473 GLU A C 1
ATOM 3863 O O . GLU A 1 473 ? 72.992 6.998 -83.312 1.00 78.75 473 GLU A O 1
ATOM 3868 N N . GLU A 1 474 ? 72.845 6.971 -85.542 1.00 80.81 474 GLU A N 1
ATOM 3869 C CA . GLU A 1 474 ? 71.400 6.717 -85.587 1.00 80.81 474 GLU A CA 1
ATOM 3870 C C . GLU A 1 474 ? 71.046 5.356 -84.965 1.00 80.81 474 GLU A C 1
ATOM 3872 O O . GLU A 1 474 ? 70.137 5.273 -84.139 1.00 80.81 474 GLU A O 1
ATOM 3877 N N . ILE A 1 475 ? 71.796 4.294 -85.282 1.00 74.31 475 ILE A N 1
ATOM 3878 C CA . ILE A 1 475 ? 71.623 2.968 -84.668 1.00 74.31 475 ILE A CA 1
ATOM 3879 C C . ILE A 1 475 ? 71.903 3.027 -83.162 1.00 74.31 475 ILE A C 1
ATOM 3881 O O . ILE A 1 475 ? 71.155 2.431 -82.384 1.00 74.31 475 ILE A O 1
ATOM 3885 N N . HIS A 1 476 ? 72.935 3.755 -82.730 1.00 77.69 476 HIS A N 1
ATOM 3886 C CA . HIS A 1 476 ? 73.246 3.927 -81.313 1.00 77.69 476 HIS A CA 1
ATOM 3887 C C . HIS A 1 476 ? 72.123 4.665 -80.570 1.00 77.69 476 HIS A C 1
ATOM 3889 O O . HIS A 1 476 ? 71.668 4.199 -79.524 1.00 77.69 476 HIS A O 1
ATOM 3895 N N . ASN A 1 477 ? 71.604 5.752 -81.145 1.00 79.75 477 ASN A N 1
ATOM 3896 C CA . ASN A 1 477 ? 70.480 6.507 -80.591 1.00 79.75 477 ASN A CA 1
ATOM 3897 C C . ASN A 1 477 ? 69.192 5.671 -80.543 1.00 79.75 477 ASN A C 1
ATOM 3899 O O . ASN A 1 477 ? 68.462 5.726 -79.554 1.00 79.75 477 ASN A O 1
ATOM 3903 N N . LEU A 1 478 ? 68.927 4.844 -81.560 1.00 79.12 478 LEU A N 1
ATOM 3904 C CA . LEU A 1 478 ? 67.790 3.918 -81.571 1.00 79.12 478 LEU A CA 1
ATOM 3905 C C . LEU A 1 478 ? 67.933 2.805 -80.525 1.00 79.12 478 LEU A C 1
ATOM 3907 O O . LEU A 1 478 ? 66.946 2.438 -79.885 1.00 79.12 478 LEU A O 1
ATOM 3911 N N . LEU A 1 479 ? 69.141 2.274 -80.316 1.00 79.44 479 LEU A N 1
ATOM 3912 C CA . LEU A 1 479 ? 69.412 1.304 -79.251 1.00 79.44 479 LEU A CA 1
ATOM 3913 C C . LEU A 1 479 ? 69.227 1.929 -77.865 1.00 79.44 479 LEU A C 1
ATOM 3915 O O . LEU A 1 479 ? 68.610 1.303 -77.002 1.00 79.44 479 LEU A O 1
ATOM 3919 N N . LEU A 1 480 ? 69.689 3.167 -77.671 1.00 82.50 480 LEU A N 1
ATOM 3920 C CA . LEU A 1 480 ? 69.495 3.907 -76.427 1.00 82.50 480 LEU A CA 1
ATOM 3921 C C . LEU A 1 480 ? 68.006 4.180 -76.175 1.00 82.50 480 LEU A C 1
ATOM 3923 O O . LEU A 1 480 ? 67.510 3.884 -75.092 1.00 82.50 480 LEU A O 1
ATOM 3927 N N . ALA A 1 481 ? 67.270 4.636 -77.193 1.00 77.19 481 ALA A N 1
ATOM 3928 C CA . ALA A 1 481 ? 65.826 4.848 -77.114 1.00 77.19 481 ALA A CA 1
ATOM 3929 C C . ALA A 1 481 ? 65.069 3.548 -76.799 1.00 77.19 481 ALA A C 1
ATOM 3931 O O . ALA A 1 481 ? 64.169 3.546 -75.960 1.00 77.19 481 ALA A O 1
ATOM 3932 N N . LYS A 1 482 ? 65.461 2.421 -77.411 1.00 79.06 482 LYS A N 1
ATOM 3933 C CA . LYS A 1 482 ? 64.907 1.096 -77.100 1.00 79.06 482 LYS A CA 1
ATOM 3934 C C . LYS A 1 482 ? 65.163 0.708 -75.643 1.00 79.06 482 LYS A C 1
ATOM 3936 O O . LYS A 1 482 ? 64.270 0.165 -74.998 1.00 79.06 482 LYS A O 1
ATOM 3941 N N . GLN A 1 483 ? 66.357 0.979 -75.121 1.00 82.50 483 GLN A N 1
ATOM 3942 C CA . GLN A 1 483 ? 66.686 0.680 -73.731 1.00 82.50 483 GLN A CA 1
ATOM 3943 C C . GLN A 1 483 ? 65.906 1.572 -72.759 1.00 82.50 483 GLN A C 1
ATOM 3945 O O . GLN A 1 483 ? 65.277 1.050 -71.846 1.00 82.50 483 GLN A O 1
ATOM 3950 N N . THR A 1 484 ? 65.817 2.878 -73.021 1.00 83.00 484 THR A N 1
ATOM 3951 C CA . THR A 1 484 ? 64.970 3.797 -72.242 1.00 83.00 484 THR A CA 1
ATOM 3952 C C . THR A 1 484 ? 63.497 3.381 -72.269 1.00 83.00 484 THR A C 1
ATOM 3954 O O . THR A 1 484 ? 62.811 3.467 -71.253 1.00 83.00 484 THR A O 1
ATOM 3957 N N . MET A 1 485 ? 63.001 2.893 -73.410 1.00 81.25 485 MET A N 1
ATOM 3958 C CA . MET A 1 485 ? 61.635 2.383 -73.526 1.00 81.25 485 MET A CA 1
ATOM 3959 C C . MET A 1 485 ? 61.427 1.119 -72.683 1.00 81.25 485 MET A C 1
ATOM 3961 O O . MET A 1 485 ? 60.404 1.005 -72.013 1.00 81.25 485 MET A O 1
ATOM 3965 N N . ASN A 1 486 ? 62.391 0.193 -72.677 1.00 81.69 486 ASN A N 1
ATOM 3966 C CA . ASN A 1 486 ? 62.338 -0.997 -71.826 1.00 81.69 486 ASN A CA 1
ATOM 3967 C C . ASN A 1 486 ? 62.352 -0.631 -70.334 1.00 81.69 486 ASN A C 1
ATOM 3969 O O . ASN A 1 486 ? 61.519 -1.142 -69.592 1.00 81.69 486 ASN A O 1
ATOM 3973 N N . ASP A 1 487 ? 63.217 0.297 -69.915 1.00 84.62 487 ASP A N 1
ATOM 3974 C CA . ASP A 1 487 ? 63.272 0.772 -68.526 1.00 84.62 487 ASP A CA 1
ATOM 3975 C C . ASP A 1 487 ? 61.939 1.427 -68.110 1.00 84.62 487 ASP A C 1
ATOM 3977 O O . ASP A 1 487 ? 61.435 1.211 -67.005 1.00 84.62 487 ASP A O 1
ATOM 3981 N N . ALA A 1 488 ? 61.316 2.193 -69.014 1.00 81.69 488 ALA A N 1
ATOM 3982 C CA . ALA A 1 488 ? 59.989 2.766 -68.795 1.00 81.69 488 ALA A CA 1
ATOM 3983 C C . ALA A 1 488 ? 58.897 1.686 -68.691 1.00 81.69 488 ALA A C 1
ATOM 3985 O O . ALA A 1 488 ? 58.014 1.797 -67.839 1.00 81.69 488 ALA A O 1
ATOM 3986 N N . PHE A 1 489 ? 58.963 0.629 -69.508 1.00 79.81 489 PHE A N 1
ATOM 3987 C CA . PHE A 1 489 ? 58.045 -0.510 -69.420 1.00 79.81 489 PHE A CA 1
ATOM 3988 C C . PHE A 1 489 ? 58.194 -1.278 -68.106 1.00 79.81 489 PHE A C 1
ATOM 3990 O O . PHE A 1 489 ? 57.182 -1.595 -67.485 1.00 79.81 489 PHE A O 1
ATOM 3997 N N . GLU A 1 490 ? 59.419 -1.549 -67.652 1.00 84.81 490 GLU A N 1
ATOM 3998 C CA . GLU A 1 490 ? 59.655 -2.203 -66.359 1.00 84.81 490 GLU A CA 1
ATOM 3999 C C . GLU A 1 490 ? 59.123 -1.354 -65.202 1.00 84.81 490 GLU A C 1
ATOM 4001 O O . GLU A 1 490 ? 58.462 -1.874 -64.300 1.00 84.81 490 GLU A O 1
ATOM 4006 N N . LYS A 1 491 ? 59.329 -0.032 -65.255 1.00 87.88 491 LYS A N 1
ATOM 4007 C CA . LYS A 1 491 ? 58.781 0.891 -64.258 1.00 87.88 491 LYS A CA 1
ATOM 4008 C C . LYS A 1 491 ? 57.250 0.887 -64.245 1.00 87.88 491 LYS A C 1
ATOM 4010 O O . LYS A 1 491 ? 56.661 0.757 -63.175 1.00 87.88 491 LYS A O 1
ATOM 4015 N N . LEU A 1 492 ? 56.612 0.966 -65.413 1.00 82.88 492 LEU A N 1
ATOM 4016 C CA . LEU A 1 492 ? 55.152 0.889 -65.532 1.00 82.88 492 LEU A CA 1
ATOM 4017 C C . LEU A 1 492 ? 54.605 -0.461 -65.059 1.00 82.88 492 LEU A C 1
ATOM 4019 O O . LEU A 1 492 ? 53.547 -0.504 -64.438 1.00 82.88 492 LEU A O 1
ATOM 4023 N N . GLN A 1 493 ? 55.320 -1.558 -65.313 1.00 82.38 493 GLN A N 1
ATOM 4024 C CA . GLN A 1 493 ? 54.934 -2.881 -64.830 1.00 82.38 493 GLN A CA 1
ATOM 4025 C C . GLN A 1 493 ? 54.985 -2.951 -63.296 1.00 82.38 493 GLN A C 1
ATOM 4027 O O . GLN A 1 493 ? 54.045 -3.453 -62.682 1.00 82.38 493 GLN A O 1
ATOM 4032 N N . MET A 1 494 ? 56.027 -2.395 -62.668 1.00 85.88 494 MET A N 1
ATOM 4033 C CA . MET A 1 494 ? 56.114 -2.306 -61.204 1.00 85.88 494 MET A CA 1
ATOM 4034 C C . MET A 1 494 ? 55.001 -1.434 -60.608 1.00 85.88 494 MET A C 1
ATOM 4036 O O . MET A 1 494 ? 54.389 -1.818 -59.611 1.00 85.88 494 MET A O 1
ATOM 4040 N N . GLU A 1 495 ? 54.706 -0.285 -61.220 1.00 86.50 495 GLU A N 1
ATOM 4041 C CA . GLU A 1 495 ? 53.592 0.579 -60.807 1.00 86.50 495 GLU A CA 1
ATOM 4042 C C . GLU A 1 495 ? 52.244 -0.145 -60.957 1.00 86.50 495 GLU A C 1
ATOM 4044 O O . GLU A 1 495 ? 51.414 -0.104 -60.048 1.00 86.50 495 GLU A O 1
ATOM 4049 N N . PHE A 1 496 ? 52.048 -0.895 -62.046 1.00 82.19 496 PHE A N 1
ATOM 4050 C CA . PHE A 1 496 ? 50.849 -1.703 -62.267 1.00 82.19 496 PHE A CA 1
ATOM 4051 C C . PHE A 1 496 ? 50.675 -2.802 -61.207 1.00 82.19 496 PHE A C 1
ATOM 4053 O O . PHE A 1 496 ? 49.575 -2.982 -60.675 1.00 82.19 496 PHE A O 1
ATOM 4060 N N . ASP A 1 497 ? 51.747 -3.514 -60.853 1.00 84.94 497 ASP A N 1
ATOM 4061 C CA . ASP A 1 497 ? 51.716 -4.539 -59.804 1.00 84.94 497 ASP A CA 1
ATOM 4062 C C . ASP A 1 497 ? 51.467 -3.929 -58.409 1.00 84.94 497 ASP A C 1
ATOM 4064 O O . ASP A 1 497 ? 50.742 -4.515 -57.591 1.00 84.94 497 ASP A O 1
ATOM 4068 N N . SER A 1 498 ? 51.972 -2.714 -58.157 1.00 88.44 498 SER A N 1
ATOM 4069 C CA . SER A 1 498 ? 51.643 -1.932 -56.957 1.00 88.44 498 SER A CA 1
ATOM 4070 C C . SER A 1 498 ? 50.152 -1.587 -56.912 1.00 88.44 498 SER A C 1
ATOM 4072 O O . SER A 1 498 ? 49.471 -1.930 -55.942 1.00 88.44 498 SER A O 1
ATOM 4074 N N . CYS A 1 499 ? 49.599 -1.022 -57.992 1.00 83.50 499 CYS A N 1
ATOM 4075 C CA . CYS A 1 499 ? 48.171 -0.703 -58.087 1.00 83.50 499 CYS A CA 1
ATOM 4076 C C . CYS A 1 499 ? 47.281 -1.944 -57.917 1.00 83.50 499 CYS A C 1
ATOM 4078 O O . CYS A 1 499 ? 46.226 -1.880 -57.288 1.00 83.50 499 CYS A O 1
ATOM 4080 N N . LYS A 1 500 ? 47.698 -3.102 -58.440 1.00 85.81 500 LYS A N 1
ATOM 4081 C CA . LYS A 1 500 ? 46.971 -4.368 -58.268 1.00 85.81 500 LYS A CA 1
ATOM 4082 C C . LYS A 1 500 ? 46.927 -4.820 -56.803 1.00 85.81 500 LYS A C 1
ATOM 4084 O O . LYS A 1 500 ? 45.917 -5.376 -56.353 1.00 85.81 500 LYS A O 1
ATOM 4089 N N . THR A 1 501 ? 48.002 -4.574 -56.059 1.00 87.50 501 THR A N 1
ATOM 4090 C CA . THR A 1 501 ? 48.084 -4.864 -54.622 1.00 87.50 501 THR A CA 1
ATOM 4091 C C . THR A 1 501 ? 47.193 -3.912 -53.824 1.00 87.50 501 THR A C 1
ATOM 4093 O O . THR A 1 501 ? 46.395 -4.365 -53.003 1.00 87.50 501 THR A O 1
ATOM 4096 N N . GLU A 1 502 ? 47.246 -2.613 -54.121 1.00 88.56 502 GLU A N 1
ATOM 4097 C CA . GLU A 1 502 ? 46.370 -1.604 -53.510 1.00 88.56 502 GLU A CA 1
ATOM 4098 C C . GLU A 1 502 ? 44.889 -1.904 -53.764 1.00 88.56 502 GLU A C 1
ATOM 4100 O O . GLU A 1 502 ? 44.096 -1.917 -52.825 1.00 88.56 502 GLU A O 1
ATOM 4105 N N . LEU A 1 503 ? 44.517 -2.258 -54.999 1.00 85.75 503 LEU A N 1
ATOM 4106 C CA . LEU A 1 503 ? 43.147 -2.646 -55.342 1.00 85.75 503 LEU A CA 1
ATOM 4107 C C . LEU A 1 503 ? 42.672 -3.866 -54.537 1.00 85.75 503 LEU A C 1
ATOM 4109 O O . LEU A 1 503 ? 41.520 -3.920 -54.104 1.00 85.75 503 LEU A O 1
ATOM 4113 N N . SER A 1 504 ? 43.557 -4.840 -54.308 1.00 87.94 504 SER A N 1
ATOM 4114 C CA . SER A 1 504 ? 43.245 -6.019 -53.491 1.00 87.94 504 SER A CA 1
ATOM 4115 C C . SER A 1 504 ? 43.025 -5.649 -52.020 1.00 87.94 504 SER A C 1
ATOM 4117 O O . SER A 1 504 ? 42.103 -6.169 -51.391 1.00 87.94 504 SER A O 1
ATOM 4119 N N . ASN A 1 505 ? 43.811 -4.708 -51.487 1.00 87.38 505 ASN A N 1
ATOM 4120 C CA . ASN A 1 505 ? 43.644 -4.193 -50.127 1.00 87.38 505 ASN A CA 1
ATOM 4121 C C . ASN A 1 505 ? 42.337 -3.408 -49.967 1.00 87.38 505 ASN A C 1
ATOM 4123 O O . ASN A 1 505 ? 41.606 -3.643 -49.006 1.00 87.38 505 ASN A O 1
ATOM 4127 N N . VAL A 1 506 ? 42.007 -2.535 -50.924 1.00 89.75 506 VAL A N 1
ATOM 4128 C CA . VAL A 1 506 ? 40.739 -1.787 -50.931 1.00 89.75 506 VAL A CA 1
ATOM 4129 C C . VAL A 1 506 ? 39.556 -2.748 -50.971 1.00 89.75 506 VAL A C 1
ATOM 4131 O O . VAL A 1 506 ? 38.612 -2.588 -50.204 1.00 89.75 506 VAL A O 1
ATOM 4134 N N . LYS A 1 507 ? 39.619 -3.802 -51.794 1.00 87.81 507 LYS A N 1
ATOM 4135 C CA . LYS A 1 507 ? 38.563 -4.821 -51.851 1.00 87.81 507 LYS A CA 1
ATOM 4136 C C . LYS A 1 507 ? 38.359 -5.525 -50.506 1.00 87.81 507 LYS A C 1
ATOM 4138 O O . LYS A 1 507 ? 37.221 -5.745 -50.104 1.00 87.81 507 LYS A O 1
ATOM 4143 N N . LEU A 1 508 ? 39.443 -5.848 -49.799 1.00 90.94 508 LEU A N 1
ATOM 4144 C CA . LEU A 1 508 ? 39.368 -6.461 -48.472 1.00 90.94 508 LEU A CA 1
ATOM 4145 C C . LEU A 1 508 ? 38.791 -5.498 -47.423 1.00 90.94 508 LEU A C 1
ATOM 4147 O O . LEU A 1 508 ? 38.012 -5.916 -46.570 1.00 90.94 508 LEU A O 1
ATOM 4151 N N . GLN A 1 509 ? 39.165 -4.218 -47.470 1.00 89.75 509 GLN A N 1
ATOM 4152 C CA . GLN A 1 509 ? 38.594 -3.199 -46.585 1.00 89.75 509 GLN A CA 1
ATOM 4153 C C . GLN A 1 509 ? 37.096 -3.015 -46.835 1.00 89.75 509 GLN A C 1
ATOM 4155 O O . GLN A 1 509 ? 36.330 -2.929 -45.881 1.00 89.75 509 GLN A O 1
ATOM 4160 N N . LEU A 1 510 ? 36.680 -3.012 -48.102 1.00 86.69 510 LEU A N 1
ATOM 4161 C CA . LEU A 1 510 ? 35.281 -2.868 -48.489 1.00 86.69 510 LEU A CA 1
ATOM 4162 C C . LEU A 1 510 ? 34.446 -4.057 -47.995 1.00 86.69 510 LEU A C 1
ATOM 4164 O O . LEU A 1 510 ? 33.405 -3.839 -47.391 1.00 86.69 510 LEU A O 1
ATOM 4168 N N . GLN A 1 511 ? 34.964 -5.284 -48.110 1.00 91.25 511 GLN A N 1
ATOM 4169 C CA . GLN A 1 511 ? 34.315 -6.469 -47.540 1.00 91.25 511 GLN A CA 1
ATOM 4170 C C . GLN A 1 511 ? 34.151 -6.366 -46.011 1.00 91.25 511 GLN A C 1
ATOM 4172 O O . GLN A 1 511 ? 33.083 -6.652 -45.481 1.00 91.25 511 GLN A O 1
ATOM 4177 N N . LYS A 1 512 ? 35.181 -5.910 -45.286 1.00 90.69 512 LYS A N 1
ATOM 4178 C CA . LYS A 1 512 ? 35.081 -5.712 -43.827 1.00 90.69 512 LYS A CA 1
ATOM 4179 C C . LYS A 1 512 ? 34.050 -4.646 -43.448 1.00 90.69 512 LYS A C 1
ATOM 4181 O O . LYS A 1 512 ? 33.391 -4.771 -42.421 1.00 90.69 512 LYS A O 1
ATOM 4186 N N . LEU A 1 513 ? 33.931 -3.587 -44.250 1.00 88.88 513 LEU A N 1
ATOM 4187 C CA . LEU A 1 513 ? 32.915 -2.554 -44.050 1.00 88.88 513 LEU A CA 1
ATOM 4188 C C . LEU A 1 513 ? 31.506 -3.088 -44.325 1.00 88.88 513 LEU A C 1
ATOM 4190 O O . LEU A 1 513 ? 30.591 -2.740 -43.587 1.00 88.88 513 LEU A O 1
ATOM 4194 N N . GLU A 1 514 ? 31.333 -3.945 -45.334 1.00 90.38 514 GLU A N 1
ATOM 4195 C CA . GLU A 1 514 ? 30.061 -4.623 -45.613 1.00 90.38 514 GLU A CA 1
ATOM 4196 C C . GLU A 1 514 ? 29.638 -5.522 -44.440 1.00 90.38 514 GLU A C 1
ATOM 4198 O O . GLU A 1 514 ? 28.517 -5.384 -43.956 1.00 90.38 514 GLU A O 1
ATOM 4203 N N . GLU A 1 515 ? 30.548 -6.354 -43.919 1.00 90.94 515 GLU A N 1
ATOM 4204 C CA . GLU A 1 515 ? 30.303 -7.222 -42.751 1.00 90.94 515 GLU A CA 1
ATOM 4205 C C . GLU A 1 515 ? 29.966 -6.405 -41.483 1.00 90.94 515 GLU A C 1
ATOM 4207 O O . GLU A 1 515 ? 29.043 -6.731 -40.731 1.00 90.94 515 GLU A O 1
ATOM 4212 N N . SER A 1 516 ? 30.678 -5.295 -41.258 1.00 93.88 516 SER A N 1
ATOM 4213 C CA . SER A 1 516 ? 30.398 -4.372 -40.147 1.00 93.88 516 SER A CA 1
ATOM 4214 C C . SER A 1 516 ? 29.023 -3.708 -40.286 1.00 93.88 516 SER A C 1
ATOM 4216 O O . SER A 1 516 ? 28.262 -3.625 -39.324 1.00 93.88 516 SER A O 1
ATOM 4218 N N . ASN A 1 517 ? 28.661 -3.281 -41.498 1.00 87.19 517 ASN A N 1
ATOM 4219 C CA . ASN A 1 517 ? 27.369 -2.658 -41.764 1.00 87.19 517 ASN A CA 1
ATOM 4220 C C . ASN A 1 517 ? 26.200 -3.646 -41.610 1.00 87.19 517 ASN A C 1
ATOM 4222 O O . ASN A 1 517 ? 25.135 -3.253 -41.143 1.00 87.19 517 ASN A O 1
ATOM 4226 N N . GLU A 1 518 ? 26.393 -4.919 -41.964 1.00 90.38 518 GLU A N 1
ATOM 4227 C CA . GLU A 1 518 ? 25.409 -5.981 -41.718 1.00 90.38 518 GLU A CA 1
ATOM 4228 C C . GLU A 1 518 ? 25.171 -6.171 -40.212 1.00 90.38 518 GLU A C 1
ATOM 4230 O O . GLU A 1 518 ? 24.027 -6.130 -39.762 1.00 90.38 518 GLU A O 1
ATOM 4235 N N . THR A 1 519 ? 26.246 -6.218 -39.419 1.00 90.88 519 THR A N 1
ATOM 4236 C CA . THR A 1 519 ? 26.160 -6.311 -37.950 1.00 90.88 519 THR A CA 1
ATOM 4237 C C . THR A 1 519 ? 25.420 -5.110 -37.344 1.00 90.88 519 THR A C 1
ATOM 4239 O O . THR A 1 519 ? 24.506 -5.276 -36.539 1.00 90.88 519 THR A O 1
ATOM 4242 N N . LEU A 1 520 ? 25.744 -3.886 -37.779 1.00 90.56 520 LEU A N 1
ATOM 4243 C CA . LEU A 1 520 ? 25.064 -2.669 -37.314 1.00 90.56 520 LEU A CA 1
ATOM 4244 C C . LEU A 1 520 ? 23.574 -2.641 -37.687 1.00 90.56 520 LEU A C 1
ATOM 4246 O O . LEU A 1 520 ? 22.754 -2.085 -36.952 1.00 90.56 520 LEU A O 1
ATOM 4250 N N . MET A 1 521 ? 23.202 -3.222 -38.829 1.00 90.69 521 MET A N 1
ATOM 4251 C CA . MET A 1 521 ? 21.801 -3.340 -39.233 1.00 90.69 521 MET A CA 1
ATOM 4252 C C . MET A 1 521 ? 21.032 -4.325 -38.344 1.00 90.69 521 MET A C 1
ATOM 4254 O O . MET A 1 521 ? 19.903 -4.015 -37.958 1.00 90.69 521 MET A O 1
ATOM 4258 N N . GLU A 1 522 ? 21.641 -5.451 -37.965 1.00 90.19 522 GLU A N 1
ATOM 4259 C CA . GLU A 1 522 ? 21.061 -6.405 -37.006 1.00 90.19 522 GLU A CA 1
ATOM 4260 C C . GLU A 1 522 ? 20.907 -5.789 -35.603 1.00 90.19 522 GLU A C 1
ATOM 4262 O O . GLU A 1 522 ? 19.856 -5.928 -34.964 1.00 90.19 522 GLU A O 1
ATOM 4267 N N . GLU A 1 523 ? 21.912 -5.043 -35.132 1.00 91.00 523 GLU A N 1
ATOM 4268 C CA . GLU A 1 523 ? 21.847 -4.300 -33.866 1.00 91.00 523 GLU A CA 1
ATOM 4269 C C . GLU A 1 523 ? 20.726 -3.256 -33.889 1.00 91.00 523 GLU A C 1
ATOM 4271 O O . GLU A 1 523 ? 19.916 -3.183 -32.960 1.00 91.00 523 GLU A O 1
ATOM 4276 N N . LYS A 1 524 ? 20.611 -2.485 -34.978 1.00 89.56 524 LYS A N 1
ATOM 4277 C CA . LYS A 1 524 ? 19.528 -1.512 -35.167 1.00 89.56 524 LYS A CA 1
ATOM 4278 C C . LYS A 1 524 ? 18.154 -2.179 -35.134 1.00 89.56 524 LYS A C 1
ATOM 4280 O O . LYS A 1 524 ? 17.232 -1.638 -34.521 1.00 89.56 524 LYS A O 1
ATOM 4285 N N . GLU A 1 525 ? 17.992 -3.325 -35.791 1.00 90.75 525 GLU A N 1
ATOM 4286 C CA . GLU A 1 525 ? 16.725 -4.058 -35.790 1.00 90.75 525 GLU A CA 1
ATOM 4287 C C . GLU A 1 525 ? 16.371 -4.557 -34.382 1.00 90.75 525 GLU A C 1
ATOM 4289 O O . GLU A 1 525 ? 15.236 -4.388 -33.928 1.00 90.75 525 GLU A O 1
ATOM 4294 N N . THR A 1 526 ? 17.360 -5.067 -33.648 1.00 90.50 526 THR A N 1
ATOM 4295 C CA . THR A 1 526 ? 17.204 -5.505 -32.255 1.00 90.50 526 THR A CA 1
ATOM 4296 C C . THR A 1 526 ? 16.813 -4.342 -31.339 1.00 90.50 526 THR A C 1
ATOM 4298 O O . THR A 1 526 ? 15.854 -4.441 -30.569 1.00 90.50 526 THR A O 1
ATOM 4301 N N . LEU A 1 527 ? 17.494 -3.198 -31.453 1.00 89.31 527 LEU A N 1
ATOM 4302 C CA . LEU A 1 527 ? 17.167 -1.988 -30.696 1.00 89.31 527 LEU A CA 1
ATOM 4303 C C . LEU A 1 527 ? 15.761 -1.474 -31.021 1.00 89.31 527 LEU A C 1
ATOM 4305 O O . LEU A 1 527 ? 15.024 -1.090 -30.113 1.00 89.31 527 LEU A O 1
ATOM 4309 N N . GLN A 1 528 ? 15.343 -1.526 -32.289 1.00 92.06 528 GLN A N 1
ATOM 4310 C CA . GLN A 1 528 ? 13.989 -1.145 -32.689 1.00 92.06 528 GLN A CA 1
ATOM 4311 C C . GLN A 1 528 ? 12.925 -2.072 -32.080 1.00 92.06 528 GLN A C 1
ATOM 4313 O O . GLN A 1 528 ? 11.872 -1.599 -31.643 1.00 92.06 528 GLN A O 1
ATOM 4318 N N . GLN A 1 529 ? 13.183 -3.382 -32.021 1.00 89.50 529 GLN A N 1
ATOM 4319 C CA . GLN A 1 529 ? 12.292 -4.339 -31.357 1.00 89.50 529 GLN A CA 1
ATOM 4320 C C . GLN A 1 529 ? 12.192 -4.059 -29.851 1.00 89.50 529 GLN A C 1
ATOM 4322 O O . GLN A 1 529 ? 11.081 -3.998 -29.315 1.00 89.50 529 GLN A O 1
ATOM 4327 N N . ASN A 1 530 ? 13.322 -3.797 -29.189 1.00 91.19 530 ASN A N 1
ATOM 4328 C CA . ASN A 1 530 ? 13.363 -3.436 -27.771 1.00 91.19 530 ASN A CA 1
ATOM 4329 C C . ASN A 1 530 ? 12.605 -2.132 -27.487 1.00 91.19 530 ASN A C 1
ATOM 4331 O O . ASN A 1 530 ? 11.814 -2.069 -26.543 1.00 91.19 530 ASN A O 1
ATOM 4335 N N . LEU A 1 531 ? 12.778 -1.109 -28.329 1.00 89.31 531 LEU A N 1
ATOM 4336 C CA . LEU A 1 531 ? 12.057 0.161 -28.224 1.00 89.31 531 LEU A CA 1
ATOM 4337 C C . LEU A 1 531 ? 10.539 -0.046 -28.345 1.00 89.31 531 LEU A C 1
ATOM 4339 O O . LEU A 1 531 ? 9.774 0.464 -27.525 1.00 89.31 531 LEU A O 1
ATOM 4343 N N . ASN A 1 532 ? 10.097 -0.856 -29.311 1.00 90.00 532 ASN A N 1
ATOM 4344 C CA . ASN A 1 532 ? 8.680 -1.186 -29.486 1.00 90.00 532 ASN A CA 1
ATOM 4345 C C . ASN A 1 532 ? 8.112 -1.940 -28.270 1.00 90.00 532 ASN A C 1
ATOM 4347 O O . ASN A 1 532 ? 6.991 -1.663 -27.835 1.00 90.00 532 ASN A O 1
ATOM 4351 N N . GLN A 1 533 ? 8.882 -2.864 -27.688 1.00 91.12 533 GLN A N 1
ATOM 4352 C CA . GLN A 1 533 ? 8.484 -3.559 -26.465 1.00 91.12 533 GLN A CA 1
ATOM 4353 C C . GLN A 1 533 ? 8.359 -2.588 -25.283 1.00 91.12 533 GLN A C 1
ATOM 4355 O O . GLN A 1 533 ? 7.359 -2.628 -24.561 1.00 91.12 533 GLN A O 1
ATOM 4360 N N . LYS A 1 534 ? 9.326 -1.680 -25.107 1.00 89.19 534 LYS A N 1
ATOM 4361 C CA . LYS A 1 534 ? 9.296 -0.670 -24.041 1.00 89.19 534 LYS A CA 1
ATOM 4362 C C . LYS A 1 534 ? 8.145 0.317 -24.196 1.00 89.19 534 LYS A C 1
ATOM 4364 O O . LYS A 1 534 ? 7.493 0.631 -23.202 1.00 89.19 534 LYS A O 1
ATOM 4369 N N . ALA A 1 535 ? 7.812 0.722 -25.420 1.00 88.31 535 ALA A N 1
ATOM 4370 C CA . ALA A 1 535 ? 6.626 1.531 -25.688 1.00 88.31 535 ALA A CA 1
ATOM 4371 C C . ALA A 1 535 ? 5.331 0.810 -25.258 1.00 88.31 535 ALA A C 1
ATOM 4373 O O . ALA A 1 535 ? 4.475 1.404 -24.600 1.00 88.31 535 ALA A O 1
ATOM 4374 N N . ALA A 1 536 ? 5.208 -0.491 -25.546 1.00 89.06 536 ALA A N 1
ATOM 4375 C CA . ALA A 1 536 ? 4.053 -1.288 -25.129 1.00 89.06 536 ALA A CA 1
ATOM 4376 C C . ALA A 1 536 ? 3.976 -1.484 -23.600 1.00 89.06 536 ALA A C 1
ATOM 4378 O O . ALA A 1 536 ? 2.883 -1.498 -23.027 1.00 89.06 536 ALA A O 1
ATOM 4379 N N . GLU A 1 537 ? 5.116 -1.638 -22.919 1.00 90.12 537 GLU A N 1
ATOM 4380 C CA . GLU A 1 537 ? 5.192 -1.667 -21.451 1.00 90.12 537 GLU A CA 1
ATOM 4381 C C . GLU A 1 537 ? 4.750 -0.324 -20.846 1.00 90.12 537 GLU A C 1
ATOM 4383 O O . GLU A 1 537 ? 3.920 -0.305 -19.935 1.00 90.12 537 GLU A O 1
ATOM 4388 N N . MET A 1 538 ? 5.217 0.795 -21.406 1.00 88.19 538 MET A N 1
ATOM 4389 C CA . MET A 1 538 ? 4.835 2.142 -20.975 1.00 88.19 538 MET A CA 1
ATOM 4390 C C . MET A 1 538 ? 3.335 2.408 -21.170 1.00 88.19 538 MET A C 1
ATOM 4392 O O . MET A 1 538 ? 2.682 2.954 -20.281 1.00 88.19 538 MET A O 1
ATOM 4396 N N . GLU A 1 539 ? 2.742 1.951 -22.278 1.00 91.50 539 GLU A N 1
ATOM 4397 C CA . GLU A 1 539 ? 1.296 2.067 -22.510 1.00 91.50 539 GLU A CA 1
ATOM 4398 C C . GLU A 1 539 ? 0.479 1.297 -21.455 1.00 91.50 539 GLU A C 1
ATOM 4400 O O . GLU A 1 539 ? -0.558 1.777 -20.985 1.00 91.50 539 GLU A O 1
ATOM 4405 N N . LYS A 1 540 ? 0.948 0.114 -21.033 1.00 91.25 540 LYS A N 1
ATOM 4406 C CA . LYS A 1 540 ? 0.313 -0.652 -19.945 1.00 91.25 540 LYS A CA 1
ATOM 4407 C C . LYS A 1 540 ? 0.400 0.088 -18.612 1.00 91.25 540 LYS A C 1
ATOM 4409 O O . LYS A 1 540 ? -0.599 0.141 -17.897 1.00 91.25 540 LYS A O 1
ATOM 4414 N N . ILE A 1 541 ? 1.558 0.669 -18.292 1.00 89.38 541 ILE A N 1
ATOM 4415 C CA . ILE A 1 541 ? 1.754 1.454 -17.065 1.00 89.38 541 ILE A CA 1
ATOM 4416 C C . ILE A 1 541 ? 0.823 2.671 -17.057 1.00 89.38 541 ILE A C 1
ATOM 4418 O O . ILE A 1 541 ? 0.122 2.886 -16.071 1.00 89.38 541 ILE A O 1
ATOM 4422 N N . ASN A 1 542 ? 0.719 3.399 -18.172 1.00 88.31 542 ASN A N 1
ATOM 4423 C CA . ASN A 1 542 ? -0.194 4.539 -18.286 1.00 88.31 542 ASN A CA 1
ATOM 4424 C C . ASN A 1 542 ? -1.659 4.140 -18.058 1.00 88.31 542 ASN A C 1
ATOM 4426 O O . ASN A 1 542 ? -2.377 4.833 -17.340 1.00 88.31 542 ASN A O 1
ATOM 4430 N N . LYS A 1 543 ? -2.102 2.990 -18.589 1.00 91.00 543 LYS A N 1
ATOM 4431 C CA . LYS A 1 543 ? -3.459 2.470 -18.330 1.00 91.00 543 LYS A CA 1
ATOM 4432 C C . LYS A 1 543 ? -3.696 2.165 -16.849 1.00 91.00 543 LYS A C 1
ATOM 4434 O O . LYS A 1 543 ? -4.769 2.470 -16.332 1.00 91.00 543 LYS A O 1
ATOM 4439 N N . LEU A 1 544 ? -2.712 1.579 -16.163 1.00 91.88 544 LEU A N 1
ATOM 4440 C CA . LEU A 1 544 ? -2.799 1.322 -14.721 1.00 91.88 544 LEU A CA 1
ATOM 4441 C C . LEU A 1 544 ? -2.841 2.624 -13.917 1.00 91.88 544 LEU A C 1
ATOM 4443 O O . LEU A 1 544 ? -3.644 2.741 -12.994 1.00 91.88 544 LEU A O 1
ATOM 4447 N N . TYR A 1 545 ? -2.033 3.614 -14.299 1.00 89.00 545 TYR A N 1
ATOM 4448 C CA . TYR A 1 545 ? -2.012 4.922 -13.650 1.00 89.00 545 TYR A CA 1
ATOM 4449 C C . TYR A 1 545 ? -3.361 5.643 -13.772 1.00 89.00 545 TYR A C 1
ATOM 4451 O O . TYR A 1 545 ? -3.898 6.106 -12.766 1.00 89.00 545 TYR A O 1
ATOM 4459 N N . SER A 1 546 ? -3.965 5.666 -14.969 1.00 88.00 546 SER A N 1
ATOM 4460 C CA . SER A 1 546 ? -5.310 6.227 -15.168 1.00 88.00 546 SER A CA 1
ATOM 4461 C C . SER A 1 546 ? -6.359 5.537 -14.296 1.00 88.00 546 SER A C 1
ATOM 4463 O O . SER A 1 546 ? -7.164 6.217 -13.664 1.00 88.00 546 SER A O 1
ATOM 4465 N N . LYS A 1 547 ? -6.315 4.204 -14.192 1.00 92.00 547 LYS A N 1
ATOM 4466 C CA . LYS A 1 547 ? -7.246 3.452 -13.342 1.00 92.00 547 LYS A CA 1
ATOM 4467 C C . LYS A 1 547 ? -7.079 3.794 -11.855 1.00 92.00 547 LYS A C 1
ATOM 4469 O O . LYS A 1 547 ? -8.069 4.033 -11.171 1.00 92.00 547 LYS A O 1
ATOM 4474 N N . CYS A 1 548 ? -5.842 3.870 -11.360 1.00 88.50 548 CYS A N 1
ATOM 4475 C CA . CYS A 1 548 ? -5.570 4.303 -9.985 1.00 88.50 548 CYS A CA 1
ATOM 4476 C C . CYS A 1 548 ? -6.093 5.720 -9.717 1.00 88.50 548 CYS A C 1
ATOM 4478 O O . CYS A 1 548 ? -6.674 5.975 -8.665 1.00 88.50 548 CYS A O 1
ATOM 4480 N N . ALA A 1 549 ? -5.916 6.646 -10.664 1.00 89.38 549 ALA A N 1
ATOM 4481 C CA . ALA A 1 549 ? -6.414 8.011 -10.521 1.00 89.38 549 ALA A CA 1
ATOM 4482 C C . ALA A 1 549 ? -7.951 8.059 -10.400 1.00 89.38 549 ALA A C 1
ATOM 4484 O O . ALA A 1 549 ? -8.479 8.799 -9.565 1.00 89.38 549 ALA A O 1
ATOM 4485 N N . GLU A 1 550 ? -8.666 7.243 -11.181 1.00 91.56 550 GLU A N 1
ATOM 4486 C CA . GLU A 1 550 ? -10.124 7.091 -11.082 1.00 91.56 550 GLU A CA 1
ATOM 4487 C C . GLU A 1 550 ? -10.550 6.516 -9.720 1.00 91.56 550 GLU A C 1
ATOM 4489 O O . GLU A 1 550 ? -11.450 7.058 -9.072 1.00 91.56 550 GLU A O 1
ATOM 4494 N N . GLU A 1 551 ? -9.872 5.470 -9.237 1.00 93.38 551 GLU A N 1
ATOM 4495 C CA . GLU A 1 551 ? -10.146 4.866 -7.925 1.00 93.38 551 GLU A CA 1
ATOM 4496 C C . GLU A 1 551 ? -9.922 5.867 -6.778 1.00 93.38 551 GLU A C 1
ATOM 4498 O O . GLU A 1 551 ? -10.771 5.998 -5.892 1.00 93.38 551 GLU A O 1
ATOM 4503 N N . ILE A 1 552 ? -8.837 6.649 -6.824 1.00 89.31 552 ILE A N 1
ATOM 4504 C CA . ILE A 1 552 ? -8.554 7.709 -5.843 1.00 89.31 552 ILE A CA 1
ATOM 4505 C C . ILE A 1 552 ? -9.646 8.785 -5.865 1.00 89.31 552 ILE A C 1
ATOM 4507 O O . ILE A 1 552 ? -10.102 9.222 -4.802 1.00 89.31 552 ILE A O 1
ATOM 4511 N N . GLN A 1 553 ? -10.107 9.213 -7.046 1.00 90.81 553 GLN A N 1
ATOM 4512 C CA . GLN A 1 553 ? -11.214 10.169 -7.146 1.00 90.81 553 GLN A CA 1
ATOM 4513 C C . GLN A 1 553 ? -12.497 9.612 -6.524 1.00 90.81 553 GLN A C 1
ATOM 4515 O O . GLN A 1 553 ? -13.181 10.323 -5.781 1.00 90.81 553 GLN A O 1
ATOM 4520 N N . GLN A 1 554 ? -12.806 8.342 -6.779 1.00 92.12 554 GLN A N 1
ATOM 4521 C CA . GLN A 1 554 ? -13.994 7.698 -6.234 1.00 92.12 554 GLN A CA 1
ATOM 4522 C C . GLN A 1 554 ? -13.926 7.564 -4.709 1.00 92.12 554 GLN A C 1
ATOM 4524 O O . GLN A 1 554 ? -14.890 7.905 -4.020 1.00 92.12 554 GLN A O 1
ATOM 4529 N N . LEU A 1 555 ? -12.778 7.153 -4.165 1.00 88.75 555 LEU A N 1
ATOM 4530 C CA . LEU A 1 555 ? -12.547 7.098 -2.720 1.00 88.75 555 LEU A CA 1
ATOM 4531 C C . LEU A 1 555 ? -12.639 8.483 -2.078 1.00 88.75 555 LEU A C 1
ATOM 4533 O O . LEU A 1 555 ? -13.288 8.635 -1.047 1.00 88.75 555 LEU A O 1
ATOM 4537 N N . THR A 1 556 ? -12.083 9.511 -2.719 1.00 89.00 556 THR A N 1
ATOM 4538 C CA . THR A 1 556 ? -12.189 10.900 -2.248 1.00 89.00 556 THR A CA 1
ATOM 4539 C C . THR A 1 556 ? -13.645 11.365 -2.214 1.00 89.00 556 THR A C 1
ATOM 4541 O O . THR A 1 556 ? -14.076 12.018 -1.262 1.00 89.00 556 THR A O 1
ATOM 4544 N N . GLN A 1 557 ? -14.436 11.023 -3.233 1.00 84.56 557 GLN A N 1
ATOM 4545 C CA . GLN A 1 557 ? -15.855 11.364 -3.266 1.00 84.56 557 GLN A CA 1
ATOM 4546 C C . GLN A 1 557 ? -16.653 10.597 -2.203 1.00 84.56 557 GLN A C 1
ATOM 4548 O O . GLN A 1 557 ? -17.534 11.178 -1.568 1.00 84.56 557 GLN A O 1
ATOM 4553 N N . ASN A 1 558 ? -16.330 9.324 -1.969 1.00 83.94 558 ASN A N 1
ATOM 4554 C CA . ASN A 1 558 ? -16.925 8.530 -0.895 1.00 83.94 558 ASN A CA 1
ATOM 4555 C C . ASN A 1 558 ? -16.581 9.114 0.477 1.00 83.94 558 ASN A C 1
ATOM 4557 O O . ASN A 1 558 ? -17.482 9.312 1.287 1.00 83.94 558 ASN A O 1
ATOM 4561 N N . ALA A 1 559 ? -15.319 9.484 0.703 1.00 77.25 559 ALA A N 1
ATOM 4562 C CA . ALA A 1 559 ? -14.887 10.162 1.917 1.00 77.25 559 ALA A CA 1
ATOM 4563 C C . ALA A 1 559 ? -15.649 11.477 2.117 1.00 77.25 559 ALA A C 1
ATOM 4565 O O . ALA A 1 559 ? -16.182 11.694 3.195 1.00 77.25 559 ALA A O 1
ATOM 4566 N N . LYS A 1 560 ? -15.823 12.305 1.076 1.00 79.81 560 LYS A N 1
ATOM 4567 C CA . LYS A 1 560 ? -16.659 13.521 1.144 1.00 79.81 560 LYS A CA 1
ATOM 4568 C C . LYS A 1 560 ? -18.129 13.232 1.442 1.00 79.81 560 LYS A C 1
ATOM 4570 O O . LYS A 1 560 ? -18.779 14.033 2.103 1.00 79.81 560 LYS A O 1
ATOM 4575 N N . ASN A 1 561 ? -18.668 12.122 0.940 1.00 76.12 561 ASN A N 1
ATOM 4576 C CA . ASN A 1 561 ? -20.045 11.716 1.214 1.00 76.12 561 ASN A CA 1
ATOM 4577 C C . ASN A 1 561 ? -20.220 11.250 2.665 1.00 76.12 561 ASN A C 1
ATOM 4579 O O . ASN A 1 561 ? -21.213 11.618 3.279 1.00 76.12 561 ASN A O 1
ATOM 4583 N N . VAL A 1 562 ? -19.255 10.509 3.215 1.00 71.12 562 VAL A N 1
ATOM 4584 C CA . VAL A 1 562 ? -19.217 10.117 4.638 1.00 71.12 562 VAL A CA 1
ATOM 4585 C C . VAL A 1 562 ? -18.949 11.333 5.531 1.00 71.12 562 VAL A C 1
ATOM 4587 O O . VAL A 1 562 ? -19.541 11.483 6.593 1.00 71.12 562 VAL A O 1
ATOM 4590 N N . GLN A 1 563 ? -18.111 12.257 5.064 1.00 64.56 563 GLN A N 1
ATOM 4591 C CA . GLN A 1 563 ? -17.832 13.545 5.692 1.00 64.56 563 GLN A CA 1
ATOM 4592 C C . GLN A 1 563 ? -18.933 14.579 5.424 1.00 64.56 563 GLN A C 1
ATOM 4594 O O . GLN A 1 563 ? -18.754 15.741 5.787 1.00 64.56 563 GLN A O 1
ATOM 4599 N N . LYS A 1 564 ? -20.078 14.214 4.818 1.00 60.97 564 LYS A N 1
ATOM 4600 C CA . LYS A 1 564 ? -21.257 15.083 4.871 1.00 60.97 564 LYS A CA 1
ATOM 4601 C C . LYS A 1 564 ? -21.605 15.237 6.339 1.00 60.97 564 LYS A C 1
ATOM 4603 O O . LYS A 1 564 ? -22.265 14.396 6.942 1.00 60.97 564 LYS A O 1
ATOM 4608 N N . GLU A 1 565 ? -21.123 16.349 6.883 1.00 57.94 565 GLU A N 1
ATOM 4609 C CA . GLU A 1 565 ? -21.265 16.775 8.262 1.00 57.94 565 GLU A CA 1
ATOM 4610 C C . GLU A 1 565 ? -22.702 16.635 8.735 1.00 57.94 565 GLU A C 1
ATOM 4612 O O . GLU A 1 565 ? -22.896 16.455 9.917 1.00 57.94 565 GLU A O 1
ATOM 4617 N N . GLU A 1 566 ? -23.700 16.673 7.851 1.00 65.50 566 GLU A N 1
ATOM 4618 C CA . GLU A 1 566 ? -25.112 16.497 8.172 1.00 65.50 566 GLU A CA 1
ATOM 4619 C C . GLU A 1 566 ? -25.394 15.279 9.069 1.00 65.50 566 GLU A C 1
ATOM 4621 O O . GLU A 1 566 ? -26.020 15.452 10.108 1.00 65.50 566 GLU A O 1
ATOM 4626 N N . GLU A 1 567 ? -24.912 14.070 8.750 1.00 72.12 567 GLU A N 1
ATOM 4627 C CA . GLU A 1 567 ? -25.201 12.885 9.581 1.00 72.12 567 GLU A CA 1
ATOM 4628 C C . GLU A 1 567 ? -24.466 12.947 10.921 1.00 72.12 567 GLU A C 1
ATOM 4630 O O . GLU A 1 567 ? -25.071 12.750 11.975 1.00 72.12 567 GLU A O 1
ATOM 4635 N N . MET A 1 568 ? -23.186 13.325 10.911 1.00 75.69 568 MET A N 1
ATOM 4636 C CA . MET A 1 568 ? -22.399 13.445 12.140 1.00 75.69 568 MET A CA 1
ATOM 4637 C C . MET A 1 568 ? -22.895 14.593 13.038 1.00 75.69 568 MET A C 1
ATOM 4639 O O . MET A 1 568 ? -22.901 14.486 14.261 1.00 75.69 568 MET A O 1
ATOM 4643 N N . LYS A 1 569 ? -23.366 15.689 12.441 1.00 79.12 569 LYS A N 1
ATOM 4644 C CA . LYS A 1 569 ? -23.935 16.873 13.098 1.00 79.12 569 LYS A CA 1
ATOM 4645 C C . LYS A 1 569 ? -25.338 16.584 13.610 1.00 79.12 569 LYS A C 1
ATOM 4647 O O . LYS A 1 569 ? -25.669 17.046 14.698 1.00 79.12 569 LYS A O 1
ATOM 4652 N N . ASN A 1 570 ? -26.124 15.775 12.900 1.00 81.75 570 ASN A N 1
ATOM 4653 C CA . ASN A 1 570 ? -27.404 15.262 13.383 1.00 81.75 570 ASN A CA 1
ATOM 4654 C C . ASN A 1 570 ? -27.201 14.352 14.595 1.00 81.75 570 ASN A C 1
ATOM 4656 O O . ASN A 1 570 ? -27.805 14.612 15.633 1.00 81.75 570 ASN A O 1
ATOM 4660 N N . LEU A 1 571 ? -26.275 13.391 14.526 1.00 83.19 571 LEU A N 1
ATOM 4661 C CA . LEU A 1 571 ? -25.917 12.538 15.665 1.00 83.19 571 LEU A CA 1
ATOM 4662 C C . LEU A 1 571 ? -25.360 13.353 16.844 1.00 83.19 571 LEU A C 1
ATOM 4664 O O . LEU A 1 571 ? -25.694 13.100 18.001 1.00 83.19 571 LEU A O 1
ATOM 4668 N N . LEU A 1 572 ? -24.553 14.385 16.579 1.00 85.06 572 LEU A N 1
ATOM 4669 C CA . LEU A 1 572 ? -24.042 15.282 17.618 1.00 85.06 572 LEU A CA 1
ATOM 4670 C C . LEU A 1 572 ? -25.162 16.111 18.268 1.00 85.06 572 LEU A C 1
ATOM 4672 O O . LEU A 1 572 ? -25.151 16.325 19.481 1.00 85.06 572 LEU A O 1
ATOM 4676 N N . ASN A 1 573 ? -26.126 16.588 17.481 1.00 85.62 573 ASN A N 1
ATOM 4677 C CA . ASN A 1 573 ? -27.287 17.326 17.976 1.00 85.62 573 ASN A CA 1
ATOM 4678 C C . ASN A 1 573 ? -28.245 16.421 18.765 1.00 85.62 573 ASN A C 1
ATOM 4680 O O . ASN A 1 573 ? -28.781 16.843 19.794 1.00 85.62 573 ASN A O 1
ATOM 4684 N N . GLU A 1 574 ? -28.415 15.173 18.335 1.00 91.69 574 GLU A N 1
ATOM 4685 C CA . GLU A 1 574 ? -29.165 14.150 19.061 1.00 91.69 574 GLU A CA 1
ATOM 4686 C C . GLU A 1 574 ? -28.493 13.840 20.404 1.00 91.69 574 GLU A C 1
ATOM 4688 O O . GLU A 1 574 ? -29.138 13.934 21.449 1.00 91.69 574 GLU A O 1
ATOM 4693 N N . LYS A 1 575 ? -27.169 13.625 20.414 1.00 89.94 575 LYS A N 1
ATOM 4694 C CA . LYS A 1 575 ? -26.376 13.454 21.643 1.00 89.94 575 LYS A CA 1
ATOM 4695 C C . LYS A 1 575 ? -26.523 14.643 22.598 1.00 89.94 575 LYS A C 1
ATOM 4697 O O . LYS A 1 575 ? -26.691 14.449 23.800 1.00 89.94 575 LYS A O 1
ATOM 4702 N N . LYS A 1 576 ? -26.489 15.880 22.086 1.00 90.00 576 LYS A N 1
ATOM 4703 C CA . LYS A 1 576 ? -26.713 17.090 22.900 1.00 90.00 576 LYS A CA 1
ATOM 4704 C C . LYS A 1 576 ? -28.115 17.113 23.511 1.00 90.00 576 LYS A C 1
ATOM 4706 O O . LYS A 1 576 ? -28.249 17.415 24.693 1.00 90.00 576 LYS A O 1
ATOM 4711 N N . SER A 1 577 ? -29.140 16.764 22.735 1.00 90.94 577 SER A N 1
ATOM 4712 C CA . SER A 1 577 ? -30.527 16.714 23.218 1.00 90.94 577 SER A CA 1
ATOM 4713 C C . SER A 1 577 ? -30.719 15.637 24.289 1.00 90.94 577 SER A C 1
ATOM 4715 O O . SER A 1 577 ? -31.355 15.892 25.312 1.00 90.94 577 SER A O 1
ATOM 4717 N N . LEU A 1 578 ? -30.111 14.462 24.098 1.00 91.81 578 LEU A N 1
ATOM 4718 C CA . LEU A 1 578 ? -30.120 13.373 25.076 1.00 91.81 578 LEU A CA 1
ATOM 4719 C C . LEU A 1 578 ? -29.419 13.762 26.383 1.00 91.81 578 LEU A C 1
ATOM 4721 O O . LEU A 1 578 ? -29.947 13.473 27.455 1.00 91.81 578 LEU A O 1
ATOM 4725 N N . ASN A 1 579 ? -28.289 14.472 26.321 1.00 90.88 579 ASN A N 1
ATOM 4726 C CA . ASN A 1 579 ? -27.612 14.967 27.524 1.00 90.88 579 ASN A CA 1
ATOM 4727 C C . ASN A 1 579 ? -28.495 15.926 28.333 1.00 90.88 579 ASN A C 1
ATOM 4729 O O . ASN A 1 579 ? -28.613 15.760 29.544 1.00 90.88 579 ASN A O 1
ATOM 4733 N N . VAL A 1 580 ? -29.169 16.873 27.673 1.00 91.94 580 VAL A N 1
ATOM 4734 C CA . VAL A 1 580 ? -30.096 17.801 28.347 1.00 91.94 580 VAL A CA 1
ATOM 4735 C C . VAL A 1 580 ? -31.260 17.045 28.998 1.00 91.94 580 VAL A C 1
ATOM 4737 O O . VAL A 1 580 ? -31.654 17.349 30.126 1.00 91.94 580 VAL A O 1
ATOM 4740 N N . ALA A 1 581 ? -31.808 16.034 28.316 1.00 91.00 581 ALA A N 1
ATOM 4741 C CA . ALA A 1 581 ? -32.858 15.190 28.883 1.00 91.00 581 ALA A CA 1
ATOM 4742 C C . ALA A 1 581 ? -32.367 14.416 30.119 1.00 91.00 581 ALA A C 1
ATOM 4744 O O . ALA A 1 581 ? -33.078 14.343 31.124 1.00 91.00 581 ALA A O 1
ATOM 4745 N N . ASN A 1 582 ? -31.140 13.894 30.071 1.00 88.00 582 ASN A N 1
ATOM 4746 C CA . ASN A 1 582 ? -30.535 13.159 31.176 1.00 88.00 582 ASN A CA 1
ATOM 4747 C C . ASN A 1 582 ? -30.267 14.063 32.392 1.00 88.00 582 ASN A C 1
ATOM 4749 O O . ASN A 1 582 ? -30.603 13.700 33.515 1.00 88.00 582 ASN A O 1
ATOM 4753 N N . GLU A 1 583 ? -29.756 15.280 32.180 1.00 91.12 583 GLU A N 1
ATOM 4754 C CA . GLU A 1 583 ? -29.579 16.280 33.245 1.00 91.12 583 GLU A CA 1
ATOM 4755 C C . GLU A 1 583 ? -30.909 16.633 33.926 1.00 91.12 583 GLU A C 1
ATOM 4757 O O . GLU A 1 583 ? -30.980 16.738 35.154 1.00 91.12 583 GLU A O 1
ATOM 4762 N N . LYS A 1 584 ? -31.992 16.761 33.149 1.00 92.62 584 LYS A N 1
ATOM 4763 C CA . LYS A 1 584 ? -33.331 17.006 33.694 1.00 92.62 584 LYS A CA 1
ATOM 4764 C C . LYS A 1 584 ? -33.825 15.840 34.554 1.00 92.62 584 LYS A C 1
ATOM 4766 O O . LYS A 1 584 ? -34.301 16.072 35.666 1.00 92.62 584 LYS A O 1
ATOM 4771 N N . LEU A 1 585 ? -33.679 14.605 34.072 1.00 91.25 585 LEU A N 1
ATOM 4772 C CA . LEU A 1 585 ? -34.033 13.403 34.835 1.00 91.25 585 LEU A CA 1
ATOM 4773 C C . LEU A 1 585 ? -33.204 13.286 36.120 1.00 91.25 585 LEU A C 1
ATOM 4775 O O . LEU A 1 585 ? -33.745 12.957 37.175 1.00 91.25 585 LEU A O 1
ATOM 4779 N N . GLN A 1 586 ? -31.916 13.626 36.066 1.00 90.88 586 GLN A N 1
ATOM 4780 C CA . GLN A 1 586 ? -31.040 13.662 37.236 1.00 90.88 586 GLN A CA 1
ATOM 4781 C C . GLN A 1 586 ? -31.556 14.654 38.293 1.00 90.88 586 GLN A C 1
ATOM 4783 O O . GLN A 1 586 ? -31.618 14.323 39.481 1.00 90.88 586 GLN A O 1
ATOM 4788 N N . MET A 1 587 ? -31.967 15.858 37.875 1.00 90.31 587 MET A N 1
ATOM 4789 C CA . MET A 1 587 ? -32.550 16.865 38.770 1.00 90.31 587 MET A CA 1
ATOM 4790 C C . MET A 1 587 ? -33.877 16.401 39.388 1.00 90.31 587 MET A C 1
ATOM 4792 O O . MET A 1 587 ? -34.078 16.567 40.593 1.00 90.31 587 MET A O 1
ATOM 4796 N N . GLU A 1 588 ? -34.763 15.779 38.604 1.00 91.50 588 GLU A N 1
ATOM 4797 C CA . GLU A 1 588 ? -36.018 15.207 39.114 1.00 91.50 588 GLU A CA 1
ATOM 4798 C C . GLU A 1 588 ? -35.759 14.090 40.136 1.00 91.50 588 GLU A C 1
ATOM 4800 O O . GLU A 1 588 ? -36.344 14.102 41.222 1.00 91.50 588 GLU A O 1
ATOM 4805 N N . CYS A 1 589 ? -34.821 13.181 39.851 1.00 87.75 589 CYS A N 1
ATOM 4806 C CA . CYS A 1 589 ? -34.380 12.145 40.786 1.00 87.75 589 CYS A CA 1
ATOM 4807 C C . CYS A 1 589 ? -33.852 12.734 42.102 1.00 87.75 589 CYS A C 1
ATOM 4809 O O . CYS A 1 589 ? -34.193 12.241 43.179 1.00 87.75 589 CYS A O 1
ATOM 4811 N N . ASN A 1 590 ? -33.053 13.801 42.042 1.00 89.69 590 ASN A N 1
ATOM 4812 C CA . ASN A 1 590 ? -32.536 14.468 43.239 1.00 89.69 590 ASN A CA 1
ATOM 4813 C C . ASN A 1 590 ? -33.655 15.130 44.059 1.00 89.69 590 ASN A C 1
ATOM 4815 O O . ASN A 1 590 ? -33.701 14.962 45.277 1.00 89.69 590 ASN A O 1
ATOM 4819 N N . SER A 1 591 ? -34.610 15.797 43.402 1.00 92.88 591 SER A N 1
ATOM 4820 C CA . SER A 1 591 ? -35.782 16.375 44.077 1.00 92.88 591 SER A CA 1
ATOM 4821 C C . SER A 1 591 ? -36.647 15.304 44.752 1.00 92.88 591 SER A C 1
ATOM 4823 O O . SER A 1 591 ? -37.118 15.487 45.877 1.00 92.88 591 SER A O 1
ATOM 4825 N N . LEU A 1 592 ? -36.847 14.158 44.094 1.00 90.31 592 LEU A N 1
ATOM 4826 C CA . LEU A 1 592 ? -37.578 13.030 44.673 1.00 90.31 592 LEU A CA 1
ATOM 4827 C C . LEU A 1 592 ? -36.839 12.426 45.871 1.00 90.31 592 LEU A C 1
ATOM 4829 O O . LEU A 1 592 ? -37.483 12.118 46.876 1.00 90.31 592 LEU A O 1
ATOM 4833 N N . LYS A 1 593 ? -35.506 12.313 45.810 1.00 91.00 593 LYS A N 1
ATOM 4834 C CA . LYS A 1 593 ? -34.684 11.886 46.953 1.00 91.00 593 LYS A CA 1
ATOM 4835 C C . LYS A 1 593 ? -34.859 12.819 48.153 1.00 91.00 593 LYS A C 1
ATOM 4837 O O . LYS A 1 593 ? -35.088 12.326 49.254 1.00 91.00 593 LYS A O 1
ATOM 4842 N N . GLU A 1 594 ? -34.831 14.138 47.960 1.00 90.44 594 GLU A N 1
ATOM 4843 C CA . GLU A 1 594 ? -35.089 15.100 49.046 1.00 90.44 594 GLU A CA 1
ATOM 4844 C C . GLU A 1 594 ? -36.499 14.961 49.629 1.00 90.44 594 GLU A C 1
ATOM 4846 O O . GLU A 1 594 ? -36.668 14.898 50.849 1.00 90.44 594 GLU A O 1
ATOM 4851 N N . LYS A 1 595 ? -37.526 14.854 48.774 1.00 91.69 595 LYS A N 1
ATOM 4852 C CA . LYS A 1 595 ? -38.905 14.622 49.233 1.00 91.69 595 LYS A CA 1
ATOM 4853 C C . LYS A 1 595 ? -39.011 13.340 50.055 1.00 91.69 595 LYS A C 1
ATOM 4855 O O . LYS A 1 595 ? -39.664 13.344 51.096 1.00 91.69 595 LYS A O 1
ATOM 4860 N N . LEU A 1 596 ? -38.348 12.266 49.629 1.00 88.81 596 LEU A N 1
ATOM 4861 C CA . LEU A 1 596 ? -38.323 11.000 50.356 1.00 88.81 596 LEU A CA 1
ATOM 4862 C C . LEU A 1 596 ? -37.651 11.144 51.729 1.00 88.81 596 LEU A C 1
ATOM 4864 O O . LEU A 1 596 ? -38.161 10.604 52.710 1.00 88.81 596 LEU A O 1
ATOM 4868 N N . VAL A 1 597 ? -36.545 11.890 51.823 1.00 90.69 597 VAL A N 1
ATOM 4869 C CA . VAL A 1 597 ? -35.883 12.200 53.103 1.00 90.69 597 VAL A CA 1
ATOM 4870 C C . VAL A 1 597 ? -36.829 12.962 54.036 1.00 90.69 597 VAL A C 1
ATOM 4872 O O . VAL A 1 597 ? -36.979 12.576 55.196 1.00 90.69 597 VAL A O 1
ATOM 4875 N N . ASN A 1 598 ? -37.535 13.974 53.527 1.00 89.50 598 ASN A N 1
ATOM 4876 C CA . ASN A 1 598 ? -38.509 14.742 54.309 1.00 89.50 598 ASN A CA 1
ATOM 4877 C C . ASN A 1 598 ? -39.685 13.878 54.790 1.00 89.50 598 ASN A C 1
ATOM 4879 O O . ASN A 1 598 ? -40.092 13.975 55.947 1.00 89.50 598 ASN A O 1
ATOM 4883 N N . VAL A 1 599 ? -40.208 12.993 53.936 1.00 89.38 599 VAL A N 1
ATOM 4884 C CA . VAL A 1 599 ? -41.263 12.042 54.322 1.00 89.38 599 VAL A CA 1
ATOM 4885 C C . VAL A 1 599 ? -40.757 11.079 55.394 1.00 89.38 599 VAL A C 1
ATOM 4887 O O . VAL A 1 599 ? -41.445 10.872 56.391 1.00 89.38 599 VAL A O 1
ATOM 4890 N N . LYS A 1 600 ? -39.543 10.532 55.250 1.00 89.06 600 LYS A N 1
ATOM 4891 C CA . LYS A 1 600 ? -38.929 9.674 56.277 1.00 89.06 600 LYS A CA 1
ATOM 4892 C C . LYS A 1 600 ? -38.797 10.402 57.620 1.00 89.06 600 LYS A C 1
ATOM 4894 O O . LYS A 1 600 ? -39.078 9.803 58.657 1.00 89.06 600 LYS A O 1
ATOM 4899 N N . ALA A 1 601 ? -38.425 11.683 57.609 1.00 87.94 601 ALA A N 1
ATOM 4900 C CA . ALA A 1 601 ? -38.359 12.508 58.815 1.00 87.94 601 ALA A CA 1
ATOM 4901 C C . ALA A 1 601 ? -39.746 12.720 59.451 1.00 87.94 601 ALA A C 1
ATOM 4903 O O . ALA A 1 601 ? -39.907 12.476 60.643 1.00 87.94 601 ALA A O 1
ATOM 4904 N N . LEU A 1 602 ? -40.766 13.068 58.659 1.00 89.44 602 LEU A N 1
ATOM 4905 C CA . LEU A 1 602 ? -42.147 13.211 59.142 1.00 89.44 602 LEU A CA 1
ATOM 4906 C C . LEU A 1 602 ? -42.701 11.910 59.734 1.00 89.44 602 LEU A C 1
ATOM 4908 O O . LEU A 1 602 ? -43.334 11.929 60.786 1.00 89.44 602 LEU A O 1
ATOM 4912 N N . VAL A 1 603 ? -42.445 10.770 59.086 1.00 86.81 603 VAL A N 1
ATOM 4913 C CA . VAL A 1 603 ? -42.839 9.450 59.599 1.00 86.81 603 VAL A CA 1
ATOM 4914 C C . VAL A 1 603 ? -42.143 9.157 60.929 1.00 86.81 603 VAL A C 1
ATOM 4916 O O . VAL A 1 603 ? -42.774 8.626 61.843 1.00 86.81 603 VAL A O 1
ATOM 4919 N N . LYS A 1 604 ? -40.863 9.524 61.071 1.00 89.69 604 LYS A N 1
ATOM 4920 C CA . LYS A 1 604 ? -40.122 9.384 62.331 1.00 89.69 604 LYS A CA 1
ATOM 4921 C C . LYS A 1 604 ? -40.730 10.246 63.443 1.00 89.69 604 LYS A C 1
ATOM 4923 O O . LYS A 1 604 ? -40.949 9.729 64.537 1.00 89.69 604 LYS A O 1
ATOM 4928 N N . ASP A 1 605 ? -41.057 11.504 63.159 1.00 88.69 605 ASP A N 1
ATOM 4929 C CA . ASP A 1 605 ? -41.705 12.411 64.115 1.00 88.69 605 ASP A CA 1
ATOM 4930 C C . ASP A 1 605 ? -43.095 11.916 64.531 1.00 88.69 605 ASP A C 1
ATOM 4932 O O . ASP A 1 605 ? -43.425 11.921 65.717 1.00 88.69 605 ASP A O 1
ATOM 4936 N N . LEU A 1 606 ? -43.903 11.433 63.581 1.00 86.75 606 LEU A N 1
ATOM 4937 C CA . LEU A 1 606 ? -45.209 10.838 63.872 1.00 86.75 606 LEU A CA 1
ATOM 4938 C C . LEU A 1 606 ? -45.078 9.583 64.738 1.00 86.75 606 LEU A C 1
ATOM 4940 O O . LEU A 1 606 ? -45.821 9.445 65.705 1.00 86.75 606 LEU A O 1
ATOM 4944 N N . LYS A 1 607 ? -44.105 8.705 64.452 1.00 84.88 607 LYS A N 1
ATOM 4945 C CA . LYS A 1 607 ? -43.801 7.544 65.306 1.00 84.88 607 LYS A CA 1
ATOM 4946 C C . LYS A 1 607 ? -43.413 7.962 66.729 1.00 84.88 607 LYS A C 1
ATOM 4948 O O . LYS A 1 607 ? -43.788 7.272 67.673 1.00 84.88 607 LYS A O 1
ATOM 4953 N N . MET A 1 608 ? -42.674 9.063 66.900 1.00 86.50 608 MET A N 1
ATOM 4954 C CA . MET A 1 608 ? -42.334 9.575 68.235 1.00 86.50 608 MET A CA 1
ATOM 4955 C C . MET A 1 608 ? -43.560 10.123 68.968 1.00 86.50 608 MET A C 1
ATOM 4957 O O . MET A 1 608 ? -43.777 9.749 70.115 1.00 86.50 608 MET A O 1
ATOM 4961 N N . LYS A 1 609 ? -44.405 10.918 68.296 1.00 84.31 609 LYS A N 1
ATOM 4962 C CA . LYS A 1 609 ? -45.666 11.410 68.878 1.00 84.31 609 LYS A CA 1
ATOM 4963 C C . LYS A 1 609 ? -46.592 10.273 69.300 1.00 84.31 609 LYS A C 1
ATOM 4965 O O . LYS A 1 609 ? -47.133 10.324 70.394 1.00 84.31 609 LYS A O 1
ATOM 4970 N N . LEU A 1 610 ? -46.715 9.226 68.481 1.00 79.25 610 LEU A N 1
ATOM 4971 C CA . LEU A 1 610 ? -47.526 8.055 68.824 1.00 79.25 610 LEU A CA 1
ATOM 4972 C C . LEU A 1 610 ? -47.000 7.348 70.082 1.00 79.25 610 LEU A C 1
ATOM 4974 O O . LEU A 1 610 ? -47.781 6.986 70.951 1.00 79.25 610 LEU A O 1
ATOM 4978 N N . LYS A 1 611 ? -45.671 7.211 70.218 1.00 80.94 611 LYS A N 1
ATOM 4979 C CA . LYS A 1 611 ? -45.047 6.674 71.439 1.00 80.94 611 LYS A CA 1
ATOM 4980 C C . LYS A 1 611 ? -45.324 7.538 72.668 1.00 80.94 611 LYS A C 1
ATOM 4982 O O . LYS A 1 611 ? -45.459 6.998 73.765 1.00 80.94 611 LYS A O 1
ATOM 4987 N N . ASP A 1 612 ? -45.354 8.856 72.510 1.00 81.00 612 ASP A N 1
ATOM 4988 C CA . ASP A 1 612 ? -45.671 9.769 73.606 1.00 81.00 612 ASP A CA 1
ATOM 4989 C C . ASP A 1 612 ? -47.157 9.698 73.984 1.00 81.00 612 ASP A C 1
ATOM 4991 O O . ASP A 1 612 ? -47.464 9.641 75.174 1.00 81.00 612 ASP A O 1
ATOM 4995 N N . ASP A 1 613 ? -48.064 9.590 73.009 1.00 80.25 613 ASP A N 1
ATOM 4996 C CA . ASP A 1 613 ? -49.496 9.368 73.242 1.00 80.25 613 ASP A CA 1
ATOM 4997 C C . ASP A 1 613 ? -49.759 8.011 73.918 1.00 80.25 613 ASP A C 1
ATOM 4999 O O . ASP A 1 613 ? -50.518 7.953 74.885 1.00 80.25 613 ASP A O 1
ATOM 5003 N N . ASP A 1 614 ? -49.075 6.939 73.501 1.00 78.88 614 ASP A N 1
ATOM 5004 C CA . ASP A 1 614 ? -49.142 5.621 74.152 1.00 78.88 614 ASP A CA 1
ATOM 5005 C C . ASP A 1 614 ? -48.675 5.690 75.618 1.00 78.88 614 ASP A C 1
ATOM 5007 O O . ASP A 1 614 ? -49.282 5.093 76.512 1.00 78.88 614 ASP A O 1
ATOM 5011 N N . ARG A 1 615 ? -47.619 6.466 75.903 1.00 76.56 615 ARG A N 1
ATOM 5012 C CA . ARG A 1 615 ? -47.150 6.719 77.279 1.00 76.56 615 ARG A CA 1
ATOM 5013 C C . ARG A 1 615 ? -48.164 7.515 78.094 1.00 76.56 615 ARG A C 1
ATOM 5015 O O . ARG A 1 615 ? -48.346 7.228 79.276 1.00 76.56 615 ARG A O 1
ATOM 5022 N N . LEU A 1 616 ? -48.810 8.508 77.486 1.00 73.56 616 LEU A N 1
ATOM 5023 C CA . LEU A 1 616 ? -49.837 9.339 78.117 1.00 73.56 616 LEU A CA 1
ATOM 5024 C C . LEU A 1 616 ? -51.097 8.520 78.417 1.00 73.56 616 LEU A C 1
ATOM 5026 O O . LEU A 1 616 ? -51.675 8.643 79.497 1.00 73.56 616 LEU A O 1
ATOM 5030 N N . PHE A 1 617 ? -51.473 7.627 77.502 1.00 72.44 617 PHE A N 1
ATOM 5031 C CA . PHE A 1 617 ? -52.557 6.671 77.681 1.00 72.44 617 PHE A CA 1
ATOM 5032 C C . PHE A 1 617 ? -52.260 5.692 78.823 1.00 72.44 617 PHE A C 1
ATOM 5034 O O . PHE A 1 617 ? -53.108 5.494 79.694 1.00 72.44 617 PHE A O 1
ATOM 5041 N N . GLU A 1 618 ? -51.042 5.147 78.907 1.00 71.12 618 GLU A N 1
ATOM 5042 C CA . GLU A 1 618 ? -50.662 4.289 80.037 1.00 71.12 618 GLU A CA 1
ATOM 5043 C C . GLU A 1 618 ? -50.552 5.047 81.370 1.00 71.12 618 GLU A C 1
ATOM 5045 O O . GLU A 1 618 ? -50.923 4.522 82.422 1.00 71.12 618 GLU A O 1
ATOM 5050 N N . ALA A 1 619 ? -50.123 6.312 81.359 1.00 68.31 619 ALA A N 1
ATOM 5051 C CA . ALA A 1 619 ? -50.154 7.161 82.550 1.00 68.31 619 ALA A CA 1
ATOM 5052 C C . ALA A 1 619 ? -51.594 7.425 83.033 1.00 68.31 619 ALA A C 1
ATOM 5054 O O . ALA A 1 619 ? -51.866 7.334 84.232 1.00 68.31 619 ALA A O 1
ATOM 5055 N N . MET A 1 620 ? -52.531 7.685 82.113 1.00 68.75 620 MET A N 1
ATOM 5056 C CA . MET A 1 620 ? -53.957 7.835 82.430 1.00 68.75 620 MET A CA 1
ATOM 5057 C C . MET A 1 620 ? -54.571 6.535 82.961 1.00 68.75 620 MET A C 1
ATOM 5059 O O . MET A 1 620 ? -55.318 6.560 83.940 1.00 68.75 620 MET A O 1
ATOM 5063 N N . LYS A 1 621 ? -54.213 5.386 82.378 1.00 69.06 621 LYS A N 1
ATOM 5064 C CA . LYS A 1 621 ? -54.667 4.069 82.838 1.00 69.06 621 LYS A CA 1
ATOM 5065 C C . LYS A 1 621 ? -54.207 3.785 84.269 1.00 69.06 621 LYS A C 1
ATOM 5067 O O . LYS A 1 621 ? -55.021 3.369 85.091 1.00 69.06 621 LYS A O 1
ATOM 5072 N N . ARG A 1 622 ? -52.952 4.107 84.611 1.00 66.00 622 ARG A N 1
ATOM 5073 C CA . ARG A 1 622 ? -52.433 4.013 85.991 1.00 66.00 622 ARG A CA 1
ATOM 5074 C C . ARG A 1 622 ? -53.170 4.926 86.972 1.00 66.00 622 ARG A C 1
ATOM 5076 O O . ARG A 1 622 ? -53.399 4.519 88.104 1.00 66.00 622 ARG A O 1
ATOM 5083 N N . TYR A 1 623 ? -53.584 6.118 86.542 1.00 60.69 623 TYR A N 1
ATOM 5084 C CA . TYR A 1 623 ? -54.387 7.025 87.371 1.00 60.69 623 TYR A CA 1
ATOM 5085 C C . TYR A 1 623 ? -55.816 6.508 87.613 1.00 60.69 623 TYR A C 1
ATOM 5087 O O . TYR A 1 623 ? -56.363 6.717 88.690 1.00 60.69 623 TYR A O 1
ATOM 5095 N N . SER A 1 624 ? -56.408 5.795 86.647 1.00 48.19 624 SER A N 1
ATOM 5096 C CA . SER A 1 624 ? -57.767 5.237 86.767 1.00 48.19 624 SER A CA 1
ATOM 5097 C C . SER A 1 624 ? -57.887 4.006 87.676 1.00 48.19 624 SER A C 1
ATOM 5099 O O . SER A 1 624 ? -58.992 3.655 88.066 1.00 48.19 624 SER A O 1
ATOM 5101 N N . VAL A 1 625 ? -56.768 3.362 88.024 1.00 53.44 625 VAL A N 1
ATOM 5102 C CA . VAL A 1 625 ? -56.719 2.188 88.922 1.00 53.44 625 VAL A CA 1
ATOM 5103 C C . VAL A 1 625 ? -56.412 2.600 90.378 1.00 53.44 625 VAL A C 1
ATOM 5105 O O . VAL A 1 625 ? -56.454 1.773 91.281 1.00 53.44 625 VAL A O 1
ATOM 5108 N N . GLY A 1 626 ? -56.112 3.884 90.618 1.00 48.78 626 GLY A N 1
ATOM 5109 C CA . GLY A 1 626 ? -55.821 4.450 91.944 1.00 48.78 626 GLY A CA 1
ATOM 5110 C C . GLY A 1 626 ? -56.971 5.225 92.606 1.00 48.78 626 GLY A C 1
ATOM 5111 O O . GLY A 1 626 ? -56.744 5.830 93.653 1.00 48.78 626 GLY A O 1
ATOM 5112 N N . MET A 1 627 ? -58.167 5.237 92.009 1.00 39.16 627 MET A N 1
ATOM 5113 C CA . MET A 1 627 ? -59.436 5.636 92.643 1.00 39.16 627 MET A CA 1
ATOM 5114 C C . MET A 1 627 ? -60.311 4.403 92.810 1.00 39.16 627 MET A C 1
ATOM 5116 O O . MET A 1 627 ? -61.051 4.362 93.817 1.00 39.16 627 MET A O 1
#

pLDDT: mean 74.56, std 15.99, range [27.3, 93.88]